Protein AF-0000000084920836 (afdb_homodimer)

Secondary structure (DSSP, 8-state):
---SEEEEEEESS-HHHHHHHHHHHHHHHTT-SS-EEEEEEE---SSTHHHHHHHHHHH-TTEEEEEESS---HHHHHHHHHHH--SSEEEEE-TT-SS-GGGHHHHHTTTTT-SEEEEEESS----HHHHHHHHHHHHHHHHHH----S-TT-SEEEEEHHHHTTS---TTGGGGHHHHHHHTT--EEEEEE------SS---S-SGGGSHHHHHHHHHHHHHHHH-----EEEEE-----/---SEEEEEEESS-HHHHHHHHHHHHHHHTT-SS-EEEEEEE---SSTHHHHHHHHHHH-TTEEEEEESS---HHHHHHHHHHH--SSEEEEE-TT-SS-GGGHHHHHTTTTT-SEEEEEESS----HHHHHHHHHHHHHHHHHH----S-TT-SEEEEEHHHHTTS---TTGGGGHHHHHHHTT--EEEEEE------SS---S-SGGGSHHHHHHHHHHHHHHHH-----EEEEE-----

Foldseek 3Di:
DDWAEEEEEEDAQCVVQVVVLLVQVVVQCVVPPTRYAYEYEYQAHPDCVVVSLVVSVVVDVSYYYDYDNHHPDDLVSLLVVLVPDDHQKYKFAYSQPQFGSNCVNVQVVCCVPFQKEAEDEDPDPDDPVVVVVVQVLQVVLCVLLVLPDRCLPGGTMMGGSVQVNPQPTDPPCSSVSSSSCVLVVTGYYYDHGYGHDGDDDDDPDDDPVPDVVSVVVSVVVNVCSVVPDDDDDDDDDDPPDD/DDWAEEEEEEDAQPVVQVVVLLVQVVVQCVVPPTRYAYEYEYQQYPDCVVVSLVVSVVVDVSYYYDYDNHHPDDLVSLLVVLVPDDHQKYKFAYSQPLFGSNCVNVQVVCCVPFQKEAEDEDPDPDDPVVVVVVQVLQVVLCVLLVLPDRCLPGGTMMGGSVQVNPQPTDPPCSSVSSSSCVLVVTGYYYYHGYGHDGDDDDDPDDDPVPDVVSVVVSVVVNVCSVVPDDDDDDDDDDPPDD

Structure (mmCIF, N/CA/C/O backbone):
data_AF-0000000084920836-model_v1
#
loop_
_entity.id
_entity.type
_entity.pdbx_description
1 polymer 'Glycosyl transferase family 2'
#
loop_
_atom_site.group_PDB
_atom_site.id
_atom_site.type_symbol
_atom_site.label_atom_id
_atom_site.label_alt_id
_atom_site.label_comp_id
_atom_site.label_asym_id
_atom_site.label_entity_id
_atom_site.label_seq_id
_atom_site.pdbx_PDB_ins_code
_atom_site.Cartn_x
_atom_site.Cartn_y
_atom_site.Cartn_z
_atom_site.occupancy
_atom_site.B_iso_or_equiv
_atom_site.auth_seq_id
_atom_site.auth_comp_id
_atom_site.auth_asym_id
_atom_site.auth_atom_id
_atom_site.pdbx_PDB_model_num
ATOM 1 N N . MET A 1 1 ? -20 -23.828 4.504 1 52.62 1 MET A N 1
ATOM 2 C CA . MET A 1 1 ? -18.844 -23.969 5.402 1 52.62 1 MET A CA 1
ATOM 3 C C . MET A 1 1 ? -17.75 -22.969 5.047 1 52.62 1 MET A C 1
ATOM 5 O O . MET A 1 1 ? -17.484 -22.719 3.869 1 52.62 1 MET A O 1
ATOM 9 N N . THR A 1 2 ? -17.25 -22.062 5.992 1 80.25 2 THR A N 1
ATOM 10 C CA . THR A 1 2 ? -16.359 -20.922 5.758 1 80.25 2 THR A CA 1
ATOM 11 C C . THR A 1 2 ? -14.93 -21.391 5.523 1 80.25 2 THR A C 1
ATOM 13 O O . THR A 1 2 ? -14.383 -22.156 6.32 1 80.25 2 THR A O 1
ATOM 16 N N . HIS A 1 3 ? -14.375 -21.375 4.316 1 92.62 3 HIS A N 1
ATOM 17 C CA . HIS A 1 3 ? -13.008 -21.75 3.977 1 92.62 3 HIS A CA 1
ATOM 18 C C . HIS A 1 3 ? -11.992 -20.984 4.816 1 92.62 3 HIS A C 1
ATOM 20 O O . HIS A 1 3 ? -12.266 -19.859 5.238 1 92.62 3 HIS A O 1
ATOM 26 N N . GLU A 1 4 ? -10.906 -21.703 5.082 1 97.5 4 GLU A N 1
ATOM 27 C CA . GLU A 1 4 ? -9.844 -21.125 5.898 1 97.5 4 GLU A CA 1
ATOM 28 C C . GLU A 1 4 ? -8.648 -20.734 5.047 1 97.5 4 GLU A C 1
ATOM 30 O O . GLU A 1 4 ? -7.805 -19.938 5.477 1 97.5 4 GLU A O 1
ATOM 35 N N . PHE A 1 5 ? -8.539 -21.359 3.977 1 98.56 5 PHE A N 1
ATOM 36 C CA . PHE A 1 5 ? -7.34 -21.25 3.15 1 98.56 5 PHE A CA 1
ATOM 37 C C . PHE A 1 5 ? -7.707 -21.125 1.678 1 98.56 5 PHE A C 1
ATOM 39 O O . PHE A 1 5 ? -8.492 -21.922 1.153 1 98.56 5 PHE A O 1
ATOM 46 N N . THR A 1 6 ? -7.195 -20.062 0.985 1 98.62 6 THR A N 1
ATOM 47 C CA . THR A 1 6 ? -7.379 -19.859 -0.448 1 98.62 6 THR A CA 1
ATOM 48 C C . THR A 1 6 ? -6.059 -20.031 -1.193 1 98.62 6 THR A C 1
ATOM 50 O O . THR A 1 6 ? -5.098 -19.297 -0.938 1 98.62 6 THR A O 1
ATOM 53 N N . ILE A 1 7 ? -6.031 -20.953 -2.082 1 98.88 7 ILE A N 1
ATOM 54 C CA . ILE A 1 7 ? -4.863 -21.125 -2.939 1 98.88 7 ILE A CA 1
ATOM 55 C C . ILE A 1 7 ? -5.027 -20.281 -4.203 1 98.88 7 ILE A C 1
ATOM 57 O O . ILE A 1 7 ? -5.953 -20.5 -4.988 1 98.88 7 ILE A O 1
ATOM 61 N N . ILE A 1 8 ? -4.109 -19.344 -4.375 1 98.81 8 ILE A N 1
ATOM 62 C CA . ILE A 1 8 ? -4.09 -18.484 -5.551 1 98.81 8 ILE A CA 1
ATOM 63 C C . ILE A 1 8 ? -3.227 -19.109 -6.641 1 98.81 8 ILE A C 1
ATOM 65 O O . ILE A 1 8 ? -2.07 -19.469 -6.398 1 98.81 8 ILE A O 1
ATOM 69 N N . VAL A 1 9 ? -3.781 -19.219 -7.82 1 98.88 9 VAL A N 1
ATOM 70 C CA . VAL A 1 9 ? -3.062 -19.781 -8.961 1 98.88 9 VAL A CA 1
ATOM 71 C C . VAL A 1 9 ? -3.154 -18.812 -10.148 1 98.88 9 VAL A C 1
ATOM 73 O O . VAL A 1 9 ? -4.168 -18.781 -10.852 1 98.88 9 VAL A O 1
ATOM 76 N N . PRO A 1 10 ? -2.115 -18.109 -10.391 1 98.62 10 PRO A N 1
ATOM 77 C CA . PRO A 1 10 ? -2.096 -17.281 -11.594 1 98.62 10 PRO A CA 1
ATOM 78 C C . PRO A 1 10 ? -2.035 -18.109 -12.875 1 98.62 10 PRO A C 1
ATOM 80 O O . PRO A 1 10 ? -1.297 -19.094 -12.945 1 98.62 10 PRO A O 1
ATOM 83 N N . ILE A 1 11 ? -2.811 -17.688 -13.828 1 98.5 11 ILE A N 1
ATOM 84 C CA . ILE A 1 11 ? -2.914 -18.406 -15.094 1 98.5 11 ILE A CA 1
ATOM 85 C C . ILE A 1 11 ? -2.65 -17.438 -16.25 1 98.5 11 ILE A C 1
ATOM 87 O O . ILE A 1 11 ? -3.242 -16.359 -16.312 1 98.5 11 ILE A O 1
ATOM 91 N N . TYR A 1 12 ? -1.736 -17.781 -17.125 1 98.12 12 TYR A N 1
ATOM 92 C CA . TYR A 1 12 ? -1.546 -17.062 -18.375 1 98.12 12 TYR A CA 1
ATOM 93 C C . TYR A 1 12 ? -1.128 -18.016 -19.484 1 98.12 12 TYR A C 1
ATOM 95 O O . TYR A 1 12 ? 0.02 -18.469 -19.531 1 98.12 12 TYR A O 1
ATOM 103 N N . ASN A 1 13 ? -2.035 -18.328 -20.391 1 97.5 13 ASN A N 1
ATOM 104 C CA . ASN A 1 13 ? -1.819 -19.234 -21.516 1 97.5 13 ASN A CA 1
ATOM 105 C C . ASN A 1 13 ? -1.268 -20.578 -21.047 1 97.5 13 ASN A C 1
ATOM 107 O O . ASN A 1 13 ? -0.193 -21 -21.484 1 97.5 13 ASN A O 1
ATOM 111 N N . GLU A 1 14 ? -2.1 -21.266 -20.203 1 96.88 14 GLU A N 1
ATOM 112 C CA . GLU A 1 14 ? -1.701 -22.516 -19.578 1 96.88 14 GLU A CA 1
ATOM 113 C C . GLU A 1 14 ? -2.631 -23.656 -19.984 1 96.88 14 GLU A C 1
ATOM 115 O O . GLU A 1 14 ? -2.912 -24.562 -19.188 1 96.88 14 GLU A O 1
ATOM 120 N N . GLU A 1 15 ? -3.182 -23.609 -21.188 1 97 15 GLU A N 1
ATOM 121 C CA . GLU A 1 15 ? -4.188 -24.578 -21.594 1 97 15 GLU A CA 1
ATOM 122 C C . GLU A 1 15 ? -3.652 -26.016 -21.5 1 97 15 GLU A C 1
ATOM 124 O O . GLU A 1 15 ? -4.398 -26.938 -21.172 1 97 15 GLU A O 1
ATOM 129 N N . ASP A 1 16 ? -2.361 -26.172 -21.641 1 96.06 16 ASP A N 1
ATOM 130 C CA . ASP A 1 16 ? -1.772 -27.5 -21.641 1 96.06 16 ASP A CA 1
ATOM 131 C C . ASP A 1 16 ? -1.563 -28.016 -20.219 1 96.06 16 ASP A C 1
ATOM 133 O O . ASP A 1 16 ? -1.327 -29.203 -20.016 1 96.06 16 ASP A O 1
ATOM 137 N N . ASN A 1 17 ? -1.688 -27.156 -19.219 1 96 17 ASN A N 1
ATOM 138 C CA . ASN A 1 17 ? -1.396 -27.516 -17.844 1 96 17 ASN A CA 1
ATOM 139 C C . ASN A 1 17 ? -2.67 -27.641 -17 1 96 17 ASN A C 1
ATOM 141 O O . ASN A 1 17 ? -2.658 -28.219 -15.922 1 96 17 ASN A O 1
ATOM 145 N N . ILE A 1 18 ? -3.748 -27.125 -17.453 1 97.44 18 ILE A N 1
ATOM 146 C CA . ILE A 1 18 ? -4.922 -26.875 -16.625 1 97.44 18 ILE A CA 1
ATOM 147 C C . ILE A 1 18 ? -5.543 -28.203 -16.203 1 97.44 18 ILE A C 1
ATOM 149 O O . ILE A 1 18 ? -5.98 -28.344 -15.055 1 97.44 18 ILE A O 1
ATOM 153 N N . ALA A 1 19 ? -5.633 -29.172 -17.125 1 96.62 19 ALA A N 1
ATOM 154 C CA . ALA A 1 19 ? -6.203 -30.469 -16.75 1 96.62 19 ALA A CA 1
ATOM 155 C C . ALA A 1 19 ? -5.418 -31.109 -15.617 1 96.62 19 ALA A C 1
ATOM 157 O O . ALA A 1 19 ? -6.004 -31.609 -14.656 1 96.62 19 ALA A O 1
ATOM 158 N N . ARG A 1 20 ? -4.145 -31.156 -15.773 1 96.75 20 ARG A N 1
ATOM 159 C CA . ARG A 1 20 ? -3.279 -31.703 -14.727 1 96.75 20 ARG A CA 1
ATOM 160 C C . ARG A 1 20 ? -3.398 -30.891 -13.445 1 96.75 20 ARG A C 1
ATOM 162 O O . ARG A 1 20 ? -3.398 -31.438 -12.344 1 96.75 20 ARG A O 1
ATOM 169 N N . LEU A 1 21 ? -3.4 -29.609 -13.594 1 97.38 21 LEU A N 1
ATOM 170 C CA . LEU A 1 21 ? -3.578 -28.703 -12.453 1 97.38 21 LEU A CA 1
ATOM 171 C C . LEU A 1 21 ? -4.852 -29.047 -11.688 1 97.38 21 LEU A C 1
ATOM 173 O O . LEU A 1 21 ? -4.828 -29.156 -10.461 1 97.38 21 LEU A O 1
ATOM 177 N N . ASP A 1 22 ? -5.953 -29.188 -12.391 1 98 22 ASP A N 1
ATOM 178 C CA . ASP A 1 22 ? -7.23 -29.562 -11.797 1 98 22 ASP A CA 1
ATOM 179 C C . ASP A 1 22 ? -7.102 -30.859 -11 1 98 22 ASP A C 1
ATOM 181 O O . ASP A 1 22 ? -7.5 -30.922 -9.828 1 98 22 ASP A O 1
ATOM 185 N N . LYS A 1 23 ? -6.539 -31.812 -11.586 1 98 23 LYS A N 1
ATOM 186 C CA . LYS A 1 23 ? -6.375 -33.125 -10.953 1 98 23 LYS A CA 1
ATOM 187 C C . LYS A 1 23 ? -5.535 -33 -9.68 1 98 23 LYS A C 1
ATOM 189 O O . LYS A 1 23 ? -5.941 -33.5 -8.625 1 98 23 LYS A O 1
ATOM 194 N N . GLU A 1 24 ? -4.371 -32.375 -9.789 1 98 24 GLU A N 1
ATOM 195 C CA . GLU A 1 24 ? -3.439 -32.281 -8.672 1 98 24 GLU A CA 1
ATOM 196 C C . GLU A 1 24 ? -4.023 -31.453 -7.527 1 98 24 GLU A C 1
ATOM 198 O O . GLU A 1 24 ? -3.818 -31.766 -6.355 1 98 24 GLU A O 1
ATOM 203 N N . LEU A 1 25 ? -4.695 -30.391 -7.832 1 98.56 25 LEU A N 1
ATOM 204 C CA . LEU A 1 25 ? -5.316 -29.562 -6.801 1 98.56 25 LEU A CA 1
ATOM 205 C C . LEU A 1 25 ? -6.461 -30.312 -6.125 1 98.56 25 LEU A C 1
ATOM 207 O O . LEU A 1 25 ? -6.641 -30.203 -4.91 1 98.56 25 LEU A O 1
ATOM 211 N N . ASN A 1 26 ? -7.234 -31.047 -6.879 1 98.19 26 ASN A N 1
ATOM 212 C CA . ASN A 1 26 ? -8.273 -31.875 -6.27 1 98.19 26 ASN A CA 1
ATOM 213 C C . ASN A 1 26 ? -7.684 -32.938 -5.348 1 98.19 26 ASN A C 1
ATOM 215 O O . ASN A 1 26 ? -8.219 -33.188 -4.273 1 98.19 26 ASN A O 1
ATOM 219 N N . ASN A 1 27 ? -6.656 -33.562 -5.84 1 98.31 27 ASN A N 1
ATOM 220 C CA . ASN A 1 27 ? -5.961 -34.5 -4.973 1 98.31 27 ASN A CA 1
ATOM 221 C C . ASN A 1 27 ? -5.555 -33.875 -3.65 1 98.31 27 ASN A C 1
ATOM 223 O O . ASN A 1 27 ? -5.715 -34.469 -2.588 1 98.31 27 ASN A O 1
ATOM 227 N N . TYR A 1 28 ? -5.035 -32.688 -3.734 1 98.56 28 TYR A N 1
ATOM 228 C CA . TYR A 1 28 ? -4.641 -32 -2.52 1 98.56 28 TYR A CA 1
ATOM 229 C C . TYR A 1 28 ? -5.852 -31.703 -1.641 1 98.56 28 TYR A C 1
ATOM 231 O O . TYR A 1 28 ? -5.801 -31.891 -0.422 1 98.56 28 TYR A O 1
ATOM 239 N N . LEU A 1 29 ? -6.949 -31.188 -2.254 1 98 29 LEU A N 1
ATOM 240 C CA . LEU A 1 29 ? -8.141 -30.844 -1.49 1 98 29 LEU A CA 1
ATOM 241 C C . LEU A 1 29 ? -8.617 -32.031 -0.649 1 98 29 LEU A C 1
ATOM 243 O O . LEU A 1 29 ? -9.133 -31.828 0.456 1 98 29 LEU A O 1
ATOM 247 N N . ASN A 1 30 ? -8.406 -33.156 -1.078 1 97.25 30 ASN A N 1
ATOM 248 C CA . ASN A 1 30 ? -8.844 -34.375 -0.395 1 97.25 30 ASN A CA 1
ATOM 249 C C . ASN A 1 30 ? -8.023 -34.625 0.864 1 97.25 30 ASN A C 1
ATOM 251 O O . ASN A 1 30 ? -8.469 -35.344 1.768 1 97.25 30 ASN A O 1
ATOM 255 N N . VAL A 1 31 ? -6.883 -34.094 0.936 1 98.06 31 VAL A N 1
ATOM 256 C CA . VAL A 1 31 ? -6 -34.406 2.059 1 98.06 31 VAL A CA 1
ATOM 257 C C . VAL A 1 31 ? -5.609 -33.125 2.773 1 98.06 31 VAL A C 1
ATOM 259 O O . VAL A 1 31 ? -4.723 -33.125 3.633 1 98.06 31 VAL A O 1
ATOM 262 N N . ALA A 1 32 ? -6.168 -32.031 2.434 1 97.81 32 ALA A N 1
ATOM 263 C CA . ALA A 1 32 ? -5.797 -30.719 2.949 1 97.81 32 ALA A CA 1
ATOM 264 C C . ALA A 1 32 ? -6.016 -30.625 4.457 1 97.81 32 ALA A C 1
ATOM 266 O O . ALA A 1 32 ? -7.047 -31.078 4.965 1 97.81 32 ALA A O 1
ATOM 267 N N . LEU A 1 33 ? -5.098 -30.047 5.156 1 97.31 33 LEU A N 1
ATOM 268 C CA . LEU A 1 33 ? -5.184 -29.859 6.602 1 97.31 33 LEU A CA 1
ATOM 269 C C . LEU A 1 33 ? -6.234 -28.812 6.953 1 97.31 33 LEU A C 1
ATOM 271 O O . LEU A 1 33 ? -6.789 -28.828 8.055 1 97.31 33 LEU A O 1
ATOM 275 N N . LYS A 1 34 ? -6.508 -27.906 5.996 1 97.44 34 LYS A N 1
ATOM 276 C CA . LYS A 1 34 ? -7.48 -26.828 6.172 1 97.44 34 LYS A CA 1
ATOM 277 C C . LYS A 1 34 ? -8.555 -26.875 5.086 1 97.44 34 LYS A C 1
ATOM 279 O O . LYS A 1 34 ? -8.297 -27.344 3.971 1 97.44 34 LYS A O 1
ATOM 284 N N . LYS A 1 35 ? -9.727 -26.422 5.508 1 97.5 35 LYS A N 1
ATOM 285 C CA . LYS A 1 35 ? -10.75 -26.25 4.477 1 97.5 35 LYS A CA 1
ATOM 286 C C . LYS A 1 35 ? -10.297 -25.25 3.42 1 97.5 35 LYS A C 1
ATOM 288 O O . LYS A 1 35 ? -10.195 -24.047 3.699 1 97.5 35 LYS A O 1
ATOM 293 N N . THR A 1 36 ? -10.109 -25.781 2.219 1 98 36 THR A N 1
ATOM 294 C CA . THR A 1 36 ? -9.367 -25.031 1.221 1 98 36 THR A CA 1
ATOM 295 C C . THR A 1 36 ? -10.227 -24.75 -0.009 1 98 36 THR A C 1
ATOM 297 O O . THR A 1 36 ? -11.039 -25.594 -0.404 1 98 36 THR A O 1
ATOM 300 N N . THR A 1 37 ? -10.062 -23.578 -0.517 1 97.94 37 THR A N 1
ATOM 301 C CA . THR A 1 37 ? -10.594 -23.234 -1.826 1 97.94 37 THR A CA 1
ATOM 302 C C . THR A 1 37 ? -9.484 -22.766 -2.762 1 97.94 37 THR A C 1
ATOM 304 O O . THR A 1 37 ? -8.414 -22.359 -2.307 1 97.94 37 THR A O 1
ATOM 307 N N . VAL A 1 38 ? -9.742 -22.906 -4.066 1 98.56 38 VAL A N 1
ATOM 308 C CA . VAL A 1 38 ? -8.773 -22.516 -5.074 1 98.56 38 VAL A CA 1
ATOM 309 C C . VAL A 1 38 ? -9.32 -21.328 -5.875 1 98.56 38 VAL A C 1
ATOM 311 O O . VAL A 1 38 ? -10.477 -21.344 -6.297 1 98.56 38 VAL A O 1
ATOM 314 N N . LEU A 1 39 ? -8.5 -20.328 -6 1 98.62 39 LEU A N 1
ATOM 315 C CA . LEU A 1 39 ? -8.82 -19.141 -6.789 1 98.62 39 LEU A CA 1
ATOM 316 C C . LEU A 1 39 ? -7.859 -18.984 -7.961 1 98.62 39 LEU A C 1
ATOM 318 O O . LEU A 1 39 ? -6.691 -18.641 -7.773 1 98.62 39 LEU A O 1
ATOM 322 N N . PHE A 1 40 ? -8.367 -19.234 -9.148 1 98.81 40 PHE A N 1
ATOM 323 C CA . PHE A 1 40 ? -7.598 -18.984 -10.367 1 98.81 40 PHE A CA 1
ATOM 324 C C . PHE A 1 40 ? -7.66 -17.516 -10.75 1 98.81 40 PHE A C 1
ATOM 326 O O . PHE A 1 40 ? -8.734 -16.906 -10.742 1 98.81 40 PHE A O 1
ATOM 333 N N . ILE A 1 41 ? -6.52 -16.953 -11.016 1 98.81 41 ILE A N 1
ATOM 334 C CA . ILE A 1 41 ? -6.461 -15.602 -11.586 1 98.81 41 ILE A CA 1
ATOM 335 C C . ILE A 1 41 ? -5.996 -15.672 -13.031 1 98.81 41 ILE A C 1
ATOM 337 O O . ILE A 1 41 ? -4.797 -15.812 -13.305 1 98.81 41 ILE A O 1
ATOM 341 N N . ASN A 1 42 ? -6.93 -15.578 -13.922 1 98.81 42 ASN A N 1
ATOM 342 C CA . ASN A 1 42 ? -6.559 -15.555 -15.336 1 98.81 42 ASN A CA 1
ATOM 343 C C . ASN A 1 42 ? -6.055 -14.18 -15.758 1 98.81 42 ASN A C 1
ATOM 345 O O . ASN A 1 42 ? -6.844 -13.25 -15.93 1 98.81 42 ASN A O 1
ATOM 349 N N . ASP A 1 43 ? -4.816 -14.141 -16 1 98.44 43 ASP A N 1
ATOM 350 C CA . ASP A 1 43 ? -4.121 -12.898 -16.344 1 98.44 43 ASP A CA 1
ATOM 351 C C . ASP A 1 43 ? -4.262 -12.594 -17.844 1 98.44 43 ASP A C 1
ATOM 353 O O . ASP A 1 43 ? -3.262 -12.391 -18.531 1 98.44 43 ASP A O 1
ATOM 357 N N . GLY A 1 44 ? -5.43 -12.672 -18.312 1 98.44 44 GLY A N 1
ATOM 358 C CA . GLY A 1 44 ? -5.73 -12.273 -19.688 1 98.44 44 GLY A CA 1
ATOM 359 C C . GLY A 1 44 ? -5.211 -13.258 -20.719 1 98.44 44 GLY A C 1
ATOM 360 O O . GLY A 1 44 ? -4.57 -12.859 -21.688 1 98.44 44 GLY A O 1
ATOM 361 N N . SER A 1 45 ? -5.422 -14.5 -20.516 1 98.19 45 SER A N 1
ATOM 362 C CA . SER A 1 45 ? -5 -15.516 -21.469 1 98.19 45 SER A CA 1
ATOM 363 C C . SER A 1 45 ? -5.684 -15.328 -22.812 1 98.19 45 SER A C 1
ATOM 365 O O . SER A 1 45 ? -6.828 -14.875 -22.875 1 98.19 45 SER A O 1
ATOM 367 N N . THR A 1 46 ? -4.961 -15.719 -23.891 1 97.81 46 THR A N 1
ATOM 368 C CA . THR A 1 46 ? -5.5 -15.633 -25.25 1 97.81 46 THR A CA 1
ATOM 369 C C . THR A 1 46 ? -5.758 -17.016 -25.812 1 97.81 46 THR A C 1
ATOM 371 O O . THR A 1 46 ? -6.297 -17.156 -26.922 1 97.81 46 THR A O 1
ATOM 374 N N . ASP A 1 47 ? -5.414 -18.078 -25.141 1 97.44 47 ASP A N 1
ATOM 375 C CA . ASP A 1 47 ? -5.664 -19.469 -25.547 1 97.44 47 ASP A CA 1
ATOM 376 C C . ASP A 1 47 ? -6.922 -20.016 -24.875 1 97.44 47 ASP A C 1
ATOM 378 O O . ASP A 1 47 ? -7.816 -19.25 -24.5 1 97.44 47 ASP A O 1
ATOM 382 N N . ASN A 1 48 ? -7.039 -21.344 -24.766 1 97.94 48 ASN A N 1
ATOM 383 C CA . ASN A 1 48 ? -8.266 -21.953 -24.266 1 97.94 48 ASN A CA 1
ATOM 384 C C . ASN A 1 48 ? -8.266 -22.016 -22.734 1 97.94 48 ASN A C 1
ATOM 386 O O . ASN A 1 48 ? -9.109 -22.688 -22.141 1 97.94 48 ASN A O 1
ATOM 390 N N . SER A 1 49 ? -7.367 -21.344 -22.109 1 98.25 49 SER A N 1
ATOM 391 C CA . SER A 1 49 ? -7.23 -21.422 -20.656 1 98.25 49 SER A CA 1
ATOM 392 C C . SER A 1 49 ? -8.523 -21.016 -19.953 1 98.25 49 SER A C 1
ATOM 394 O O . SER A 1 49 ? -9 -21.719 -19.078 1 98.25 49 SER A O 1
ATOM 396 N N . GLN A 1 50 ? -9.102 -19.938 -20.375 1 98.38 50 GLN A N 1
ATOM 397 C CA . GLN A 1 50 ? -10.273 -19.422 -19.672 1 98.38 50 GLN A CA 1
ATOM 398 C C . GLN A 1 50 ? -11.438 -20.406 -19.75 1 98.38 50 GLN A C 1
ATOM 400 O O . GLN A 1 50 ? -12.117 -20.656 -18.766 1 98.38 50 GLN A O 1
ATOM 405 N N . ALA A 1 51 ? -11.688 -20.922 -20.922 1 98.38 51 ALA A N 1
ATOM 406 C CA . ALA A 1 51 ? -12.766 -21.891 -21.094 1 98.38 51 ALA A CA 1
ATOM 407 C C . ALA A 1 51 ? -12.586 -23.094 -20.172 1 98.38 51 ALA A C 1
ATOM 409 O O . ALA A 1 51 ? -13.555 -23.578 -19.578 1 98.38 51 ALA A O 1
ATOM 410 N N . LEU A 1 52 ? -11.406 -23.578 -20.094 1 98.31 52 LEU A N 1
ATOM 411 C CA . LEU A 1 52 ? -11.109 -24.719 -19.25 1 98.31 52 LEU A CA 1
ATOM 412 C C . LEU A 1 52 ? -11.336 -24.391 -17.781 1 98.31 52 LEU A C 1
ATOM 414 O O . LEU A 1 52 ? -11.859 -25.219 -17.031 1 98.31 52 LEU A O 1
ATOM 418 N N . LEU A 1 53 ? -10.938 -23.219 -17.344 1 98.38 53 LEU A N 1
ATOM 419 C CA . LEU A 1 53 ? -11.164 -22.797 -15.961 1 98.38 53 LEU A CA 1
ATOM 420 C C . LEU A 1 53 ? -12.648 -22.734 -15.648 1 98.38 53 LEU A C 1
ATOM 422 O O . LEU A 1 53 ? -13.078 -23.141 -14.57 1 98.38 53 LEU A O 1
ATOM 426 N N . GLU A 1 54 ? -13.406 -22.203 -16.547 1 98 54 GLU A N 1
ATOM 427 C CA . GLU A 1 54 ? -14.852 -22.109 -16.344 1 98 54 GLU A CA 1
ATOM 428 C C . GLU A 1 54 ? -15.469 -23.5 -16.188 1 98 54 GLU A C 1
ATOM 430 O O . GLU A 1 54 ? -16.375 -23.688 -15.359 1 98 54 GLU A O 1
ATOM 435 N N . GLN A 1 55 ? -15.023 -24.375 -16.953 1 97.69 55 GLN A N 1
ATOM 436 C CA . GLN A 1 55 ? -15.508 -25.75 -16.828 1 97.69 55 GLN A CA 1
ATOM 437 C C . GLN A 1 55 ? -15.195 -26.328 -15.461 1 97.69 55 GLN A C 1
ATOM 439 O O . GLN A 1 55 ? -16.062 -26.938 -14.828 1 97.69 55 GLN A O 1
ATOM 444 N N . ILE A 1 56 ? -13.977 -26.141 -15.047 1 97.56 56 ILE A N 1
ATOM 445 C CA . ILE A 1 56 ? -13.562 -26.641 -13.742 1 97.56 56 ILE A CA 1
ATOM 446 C C . ILE A 1 56 ? -14.461 -26.047 -12.656 1 97.56 56 ILE A C 1
ATOM 448 O O . ILE A 1 56 ? -14.977 -26.781 -11.805 1 97.56 56 ILE A O 1
ATOM 452 N N . CYS A 1 57 ? -14.656 -24.766 -12.688 1 96.75 57 CYS A N 1
ATOM 453 C CA . CYS A 1 57 ? -15.391 -24.047 -11.641 1 96.75 57 CYS A CA 1
ATOM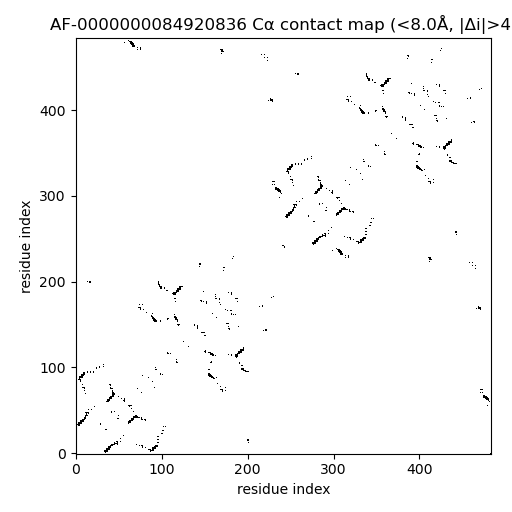 454 C C . CYS A 1 57 ? -16.875 -24.406 -11.68 1 96.75 57 CYS A C 1
ATOM 456 O O . CYS A 1 57 ? -17.547 -24.375 -10.648 1 96.75 57 CYS A O 1
ATOM 458 N N . ALA A 1 58 ? -17.375 -24.719 -12.867 1 95.5 58 ALA A N 1
ATOM 459 C CA . ALA A 1 58 ? -18.766 -25.141 -13 1 95.5 58 ALA A CA 1
ATOM 460 C C . ALA A 1 58 ? -19 -26.5 -12.352 1 95.5 58 ALA A C 1
ATOM 462 O O . ALA A 1 58 ? -20.094 -26.781 -11.859 1 95.5 58 ALA A O 1
ATOM 463 N N . ASN A 1 59 ? -18.016 -27.266 -12.242 1 94.88 59 ASN A N 1
ATOM 464 C CA . ASN A 1 59 ? -18.156 -28.656 -11.805 1 94.88 59 ASN A CA 1
ATOM 465 C C . ASN A 1 59 ? -17.672 -28.844 -10.367 1 94.88 59 ASN A C 1
ATOM 467 O O . ASN A 1 59 ? -17.797 -29.938 -9.805 1 94.88 59 ASN A O 1
ATOM 471 N N . ASN A 1 60 ? -17.125 -27.938 -9.805 1 94.69 60 ASN A N 1
ATOM 472 C CA . ASN A 1 60 ? -16.531 -28.062 -8.477 1 94.69 60 ASN A CA 1
ATOM 473 C C . ASN A 1 60 ? -16.641 -26.766 -7.688 1 94.69 60 ASN A C 1
ATOM 475 O O . ASN A 1 60 ? -15.984 -25.766 -8.016 1 94.69 60 ASN A O 1
ATOM 479 N N . THR A 1 61 ? -17.281 -26.766 -6.621 1 92.94 61 THR A N 1
ATOM 480 C CA . THR A 1 61 ? -17.625 -25.562 -5.867 1 92.94 61 THR A CA 1
ATOM 481 C C . THR A 1 61 ? -16.422 -25.078 -5.059 1 92.94 61 THR A C 1
ATOM 483 O O . THR A 1 61 ? -16.453 -23.984 -4.496 1 92.94 61 THR A O 1
ATOM 486 N N . HIS A 1 62 ? -15.352 -25.828 -5.027 1 95.69 62 HIS A N 1
ATOM 487 C CA . HIS A 1 62 ? -14.156 -25.422 -4.301 1 95.69 62 HIS A CA 1
ATOM 488 C C . HIS A 1 62 ? -13.258 -24.547 -5.172 1 95.69 62 HIS A C 1
ATOM 490 O O . HIS A 1 62 ? -12.234 -24.047 -4.699 1 95.69 62 HIS A O 1
ATOM 496 N N . PHE A 1 63 ? -13.656 -24.391 -6.41 1 97.5 63 PHE A N 1
ATOM 497 C CA . PHE A 1 63 ? -12.844 -23.625 -7.348 1 97.5 63 PHE A CA 1
ATOM 498 C C . PHE A 1 63 ? -13.578 -22.359 -7.793 1 97.5 63 PHE A C 1
ATOM 500 O O . PHE A 1 63 ? -14.797 -22.391 -8.008 1 97.5 63 PHE A O 1
ATOM 507 N N . SER A 1 64 ? -12.867 -21.312 -7.891 1 98.06 64 SER A N 1
ATOM 508 C CA . SER A 1 64 ? -13.344 -20.031 -8.43 1 98.06 64 SER A CA 1
ATOM 509 C C . SER A 1 64 ? -12.297 -19.391 -9.328 1 98.06 64 SER A C 1
ATOM 511 O O . SER A 1 64 ? -11.156 -19.859 -9.406 1 98.06 64 SER A O 1
ATOM 513 N N . PHE A 1 65 ? -12.773 -18.344 -10.109 1 98.38 65 PHE A N 1
ATOM 514 C CA . PHE A 1 65 ? -11.797 -17.672 -10.953 1 98.38 65 PHE A CA 1
ATOM 515 C C . PHE A 1 65 ? -12.117 -16.188 -11.07 1 98.38 65 PHE A C 1
ATOM 517 O O . PHE A 1 65 ? -13.242 -15.766 -10.797 1 98.38 65 PHE A O 1
ATOM 524 N N . VAL A 1 66 ? -11.078 -15.414 -11.266 1 98.44 66 VAL A N 1
ATOM 525 C CA . VAL A 1 66 ? -11.109 -14.023 -11.711 1 98.44 66 VAL A CA 1
ATOM 526 C C . VAL A 1 66 ? -10.406 -13.906 -13.062 1 98.44 66 VAL A C 1
ATOM 528 O O . VAL A 1 66 ? -9.352 -14.5 -13.281 1 98.44 66 VAL A O 1
ATOM 531 N N . GLN A 1 67 ? -11.016 -13.195 -13.961 1 98.62 67 GLN A N 1
ATOM 532 C CA . GLN A 1 67 ? -10.438 -13.008 -15.289 1 98.62 67 GLN A CA 1
ATOM 533 C C . GLN A 1 67 ? -10.141 -11.539 -15.562 1 98.62 67 GLN A C 1
ATOM 535 O O . GLN A 1 67 ? -11.016 -10.688 -15.383 1 98.62 67 GLN A O 1
ATOM 540 N N . PHE A 1 68 ? -8.883 -11.289 -15.992 1 98.5 68 PHE A N 1
ATOM 541 C CA . PHE A 1 68 ? -8.508 -9.961 -16.453 1 98.5 68 PHE A CA 1
ATOM 542 C C . PHE A 1 68 ? -8.859 -9.773 -17.922 1 98.5 68 PHE A C 1
ATOM 544 O O . PHE A 1 68 ? -9.047 -10.75 -18.641 1 98.5 68 PHE A O 1
ATOM 551 N N . ASP A 1 69 ? -8.93 -8.508 -18.375 1 98 69 ASP A N 1
ATOM 552 C CA . ASP A 1 69 ? -9.227 -8.18 -19.766 1 98 69 ASP A CA 1
ATOM 553 C C . ASP A 1 69 ? -7.98 -8.328 -20.641 1 98 69 ASP A C 1
ATOM 555 O O . ASP A 1 69 ? -8.086 -8.508 -21.844 1 98 69 ASP A O 1
ATOM 559 N N . LYS A 1 70 ? -6.828 -8.211 -20.094 1 98.06 70 LYS A N 1
ATOM 560 C CA . LYS A 1 70 ? -5.551 -8.375 -20.766 1 98.06 70 LYS A CA 1
ATOM 561 C C . LYS A 1 70 ? -4.461 -8.82 -19.797 1 98.06 70 LYS A C 1
ATOM 563 O O . LYS A 1 70 ? -4.727 -9.031 -18.609 1 98.06 70 LYS A O 1
ATOM 568 N N . ASN A 1 71 ? -3.312 -9.086 -20.312 1 97.81 71 ASN A N 1
ATOM 569 C CA . ASN A 1 71 ? -2.182 -9.492 -19.484 1 97.81 71 ASN A CA 1
ATOM 570 C C . ASN A 1 71 ? -1.583 -8.312 -18.734 1 97.81 71 ASN A C 1
ATOM 572 O O . ASN A 1 71 ? -1.184 -7.316 -19.344 1 97.81 71 ASN A O 1
ATOM 576 N N . TYR A 1 72 ? -1.596 -8.391 -17.375 1 97.38 72 TYR A N 1
ATOM 577 C CA . TYR A 1 72 ? -1.016 -7.344 -16.531 1 97.38 72 TYR A CA 1
ATOM 578 C C . TYR A 1 72 ? 0.261 -7.828 -15.859 1 97.38 72 TYR A C 1
ATOM 580 O O . TYR A 1 72 ? 0.997 -7.035 -15.266 1 97.38 72 TYR A O 1
ATOM 588 N N . GLY A 1 73 ? 0.472 -9.141 -15.867 1 96.88 73 GLY A N 1
ATOM 589 C CA . GLY A 1 73 ? 1.685 -9.695 -15.281 1 96.88 73 GLY A CA 1
ATOM 590 C C . GLY A 1 73 ? 1.432 -10.477 -14.008 1 96.88 73 GLY A C 1
ATOM 591 O O . GLY A 1 73 ? 0.37 -10.344 -13.391 1 96.88 73 GLY A O 1
ATOM 592 N N . LEU A 1 74 ? 2.48 -11.203 -13.625 1 97 74 LEU A N 1
ATOM 593 C CA . LEU A 1 74 ? 2.387 -12.133 -12.5 1 97 74 LEU A CA 1
ATOM 594 C C . LEU A 1 74 ? 2.086 -11.383 -11.203 1 97 74 LEU A C 1
ATOM 596 O O . LEU A 1 74 ? 1.222 -11.797 -10.43 1 97 74 LEU A O 1
ATOM 600 N N . THR A 1 75 ? 2.768 -10.281 -10.992 1 97.75 75 THR A N 1
ATOM 601 C CA . THR A 1 75 ? 2.549 -9.531 -9.758 1 97.75 75 THR A CA 1
ATOM 602 C C . THR A 1 75 ? 1.104 -9.055 -9.656 1 97.75 75 THR A C 1
ATOM 604 O O . THR A 1 75 ? 0.486 -9.141 -8.594 1 97.75 75 THR A O 1
ATOM 607 N N . ALA A 1 76 ? 0.58 -8.594 -10.75 1 98.12 76 ALA A N 1
ATOM 608 C CA . ALA A 1 76 ? -0.808 -8.141 -10.773 1 98.12 76 ALA A CA 1
ATOM 609 C C . ALA A 1 76 ? -1.767 -9.281 -10.453 1 98.12 76 ALA A C 1
ATOM 611 O O . ALA A 1 76 ? -2.742 -9.094 -9.727 1 98.12 76 ALA A O 1
ATOM 612 N N . ALA A 1 77 ? -1.477 -10.398 -10.984 1 98.44 77 ALA A N 1
ATOM 613 C CA . ALA A 1 77 ? -2.318 -11.562 -10.719 1 98.44 77 ALA A CA 1
ATOM 614 C C . ALA A 1 77 ? -2.293 -11.93 -9.242 1 98.44 77 ALA A C 1
ATOM 616 O O . ALA A 1 77 ? -3.338 -12.195 -8.641 1 98.44 77 ALA A O 1
ATOM 617 N N . ILE A 1 78 ? -1.139 -11.961 -8.68 1 98.56 78 ILE A N 1
ATOM 618 C CA . ILE A 1 78 ? -0.983 -12.273 -7.266 1 98.56 78 ILE A CA 1
ATOM 619 C C . ILE A 1 78 ? -1.716 -11.234 -6.422 1 98.56 78 ILE A C 1
ATOM 621 O O . ILE A 1 78 ? -2.441 -11.578 -5.488 1 98.56 78 ILE A O 1
ATOM 625 N N . LYS A 1 79 ? -1.542 -9.977 -6.789 1 98.31 79 LYS A N 1
ATOM 626 C CA . LYS A 1 79 ? -2.23 -8.898 -6.078 1 98.31 79 LYS A CA 1
ATOM 627 C C . LYS A 1 79 ? -3.744 -9.102 -6.117 1 98.31 79 LYS A C 1
ATOM 629 O O . LYS A 1 79 ? -4.422 -8.938 -5.098 1 98.31 79 LYS A O 1
ATOM 634 N N . ALA A 1 80 ? -4.258 -9.375 -7.27 1 98.25 80 ALA A N 1
ATOM 635 C CA . ALA A 1 80 ? -5.691 -9.609 -7.402 1 98.25 80 ALA A CA 1
ATOM 636 C C . ALA A 1 80 ? -6.145 -10.758 -6.508 1 98.25 80 ALA A C 1
ATOM 638 O O . ALA A 1 80 ? -7.234 -10.711 -5.934 1 98.25 80 ALA A O 1
ATOM 639 N N . GLY A 1 81 ? -5.305 -11.742 -6.422 1 98.5 81 GLY A N 1
ATOM 640 C CA . GLY A 1 81 ? -5.59 -12.844 -5.508 1 98.5 81 GLY A CA 1
ATOM 641 C C . GLY A 1 81 ? -5.676 -12.398 -4.059 1 98.5 81 GLY A C 1
ATOM 642 O O . GLY A 1 81 ? -6.629 -12.742 -3.357 1 98.5 81 GLY A O 1
ATOM 643 N N . PHE A 1 82 ? -4.691 -11.672 -3.639 1 98.25 82 PHE A N 1
ATOM 644 C CA . PHE A 1 82 ? -4.691 -11.141 -2.283 1 98.25 82 PHE A CA 1
ATOM 645 C C . PHE A 1 82 ? -5.938 -10.289 -2.039 1 98.25 82 PHE A C 1
ATOM 647 O O . PHE A 1 82 ? -6.598 -10.43 -1.007 1 98.25 82 PHE A O 1
ATOM 654 N N . ASP A 1 83 ? -6.234 -9.461 -3.01 1 96.19 83 ASP A N 1
ATOM 655 C CA . ASP A 1 83 ? -7.359 -8.539 -2.883 1 96.19 83 ASP A CA 1
ATOM 656 C C . ASP A 1 83 ? -8.68 -9.297 -2.779 1 96.19 83 ASP A C 1
ATOM 658 O O . ASP A 1 83 ? -9.594 -8.867 -2.07 1 96.19 83 ASP A O 1
ATOM 662 N N . THR A 1 84 ? -8.812 -10.367 -3.396 1 97.06 84 THR A N 1
ATOM 663 C CA . THR A 1 84 ? -10.07 -11.094 -3.545 1 97.06 84 THR A CA 1
ATOM 664 C C . THR A 1 84 ? -10.273 -12.062 -2.383 1 97.06 84 THR A C 1
ATOM 666 O O . THR A 1 84 ? -11.406 -12.297 -1.954 1 97.06 84 THR A O 1
ATOM 669 N N . ALA A 1 85 ? -9.219 -12.633 -1.862 1 97.06 85 ALA A N 1
ATOM 670 C CA . ALA A 1 85 ? -9.305 -13.672 -0.836 1 97.06 85 ALA A CA 1
ATOM 671 C C . ALA A 1 85 ? -9.969 -13.141 0.427 1 97.06 85 ALA A C 1
ATOM 673 O O . ALA A 1 85 ? -9.734 -12 0.83 1 97.06 85 ALA A O 1
ATOM 674 N N . THR A 1 86 ? -10.766 -13.961 1.023 1 96.06 86 THR A N 1
ATOM 675 C CA . THR A 1 86 ? -11.453 -13.578 2.254 1 96.06 86 THR A CA 1
ATOM 676 C C . THR A 1 86 ? -11.07 -14.516 3.396 1 96.06 86 THR A C 1
ATOM 678 O O . THR A 1 86 ? -11.461 -14.289 4.547 1 96.06 86 THR A O 1
ATOM 681 N N . THR A 1 87 ? -10.328 -15.531 3.049 1 98 87 THR A N 1
ATOM 682 C CA . THR A 1 87 ? -9.906 -16.5 4.051 1 98 87 THR A CA 1
ATOM 683 C C . THR A 1 87 ? -8.758 -15.945 4.895 1 98 87 THR A C 1
ATOM 685 O O . THR A 1 87 ? -8.109 -14.977 4.504 1 98 87 THR A O 1
ATOM 688 N N . GLU A 1 88 ? -8.492 -16.562 5.996 1 98.06 88 GLU A N 1
ATOM 689 C CA . GLU A 1 88 ? -7.445 -16.109 6.914 1 98.06 88 GLU A CA 1
ATOM 690 C C . GLU A 1 88 ? -6.059 -16.344 6.32 1 98.06 88 GLU A C 1
ATOM 692 O O . GLU A 1 88 ? -5.117 -15.602 6.629 1 98.06 88 GLU A O 1
ATOM 697 N N . LEU A 1 89 ? -5.98 -17.375 5.496 1 98.81 89 LEU A N 1
ATOM 698 C CA . LEU A 1 89 ? -4.711 -17.719 4.871 1 98.81 89 LEU A CA 1
ATOM 699 C C . LEU A 1 89 ? -4.832 -17.719 3.352 1 98.81 89 LEU A C 1
ATOM 701 O O . LEU A 1 89 ? -5.875 -18.078 2.805 1 98.81 89 LEU A O 1
ATOM 705 N N . VAL A 1 90 ? -3.709 -17.297 2.781 1 98.81 90 VAL A N 1
ATOM 706 C CA . VAL A 1 90 ? -3.609 -17.438 1.331 1 98.81 90 VAL A CA 1
ATOM 707 C C . VAL A 1 90 ? -2.355 -18.219 0.969 1 98.81 90 VAL A C 1
ATOM 709 O O . VAL A 1 90 ? -1.339 -18.141 1.661 1 98.81 90 VAL A O 1
ATOM 712 N N . GLY A 1 91 ? -2.494 -19.031 -0.043 1 98.75 91 GLY A N 1
ATOM 713 C CA . GLY A 1 91 ? -1.391 -19.734 -0.677 1 98.75 91 GLY A CA 1
ATOM 714 C C . GLY A 1 91 ? -1.159 -19.297 -2.115 1 98.75 91 GLY A C 1
ATOM 715 O O . GLY A 1 91 ? -2.061 -18.766 -2.76 1 98.75 91 GLY A O 1
ATOM 716 N N . TYR A 1 92 ? 0.029 -19.484 -2.531 1 98.62 92 TYR A N 1
ATOM 717 C CA . TYR A 1 92 ? 0.432 -19.188 -3.9 1 98.62 92 TYR A CA 1
ATOM 718 C C . TYR A 1 92 ? 1.184 -20.359 -4.52 1 98.62 92 TYR A C 1
ATOM 720 O O . TYR A 1 92 ? 2.076 -20.922 -3.891 1 98.62 92 TYR A O 1
ATOM 728 N N . ILE A 1 93 ? 0.779 -20.719 -5.742 1 98.5 93 ILE A N 1
ATOM 729 C CA . ILE A 1 93 ? 1.494 -21.734 -6.504 1 98.5 93 ILE A CA 1
ATOM 730 C C . ILE A 1 93 ? 1.384 -21.438 -8 1 98.5 93 ILE A C 1
ATOM 732 O O . ILE A 1 93 ? 0.355 -20.953 -8.461 1 98.5 93 ILE A O 1
ATOM 736 N N . ASP A 1 94 ? 2.428 -21.75 -8.711 1 96.56 94 ASP A N 1
ATOM 737 C CA . ASP A 1 94 ? 2.406 -21.562 -10.164 1 96.56 94 ASP A CA 1
ATOM 738 C C . ASP A 1 94 ? 1.582 -22.641 -10.844 1 96.56 94 ASP A C 1
ATOM 740 O O . ASP A 1 94 ? 1.478 -23.766 -10.344 1 96.56 94 ASP A O 1
ATOM 744 N N . ALA A 1 95 ? 1.171 -22.328 -12.016 1 96.69 95 ALA A N 1
ATOM 745 C CA . ALA A 1 95 ? 0.275 -23.203 -12.758 1 96.69 95 ALA A CA 1
ATOM 746 C C . ALA A 1 95 ? 1.048 -24.344 -13.422 1 96.69 95 ALA A C 1
ATOM 748 O O . ALA A 1 95 ? 0.455 -25.328 -13.859 1 96.69 95 ALA A O 1
ATOM 749 N N . ASP A 1 96 ? 2.332 -24.25 -13.516 1 91.75 96 ASP A N 1
ATOM 750 C CA . ASP A 1 96 ? 3.105 -25.234 -14.25 1 91.75 96 ASP A CA 1
ATOM 751 C C . ASP A 1 96 ? 3.434 -26.438 -13.375 1 91.75 96 ASP A C 1
ATOM 753 O O . ASP A 1 96 ? 4.016 -27.422 -13.852 1 91.75 96 ASP A O 1
ATOM 757 N N . LEU A 1 97 ? 3.146 -26.438 -12.141 1 92.69 97 LEU A N 1
ATOM 758 C CA . LEU A 1 97 ? 3.234 -27.531 -11.188 1 92.69 97 LEU A CA 1
ATOM 759 C C . LEU A 1 97 ? 4.664 -28.047 -11.07 1 92.69 97 LEU A C 1
ATOM 761 O O . LEU A 1 97 ? 4.887 -29.234 -10.898 1 92.69 97 LEU A O 1
ATOM 765 N N . GLN A 1 98 ? 5.602 -27.109 -11.242 1 92.75 98 GLN A N 1
ATOM 766 C CA . GLN A 1 98 ? 6.977 -27.469 -10.906 1 92.75 98 GLN A CA 1
ATOM 767 C C . GLN A 1 98 ? 7.148 -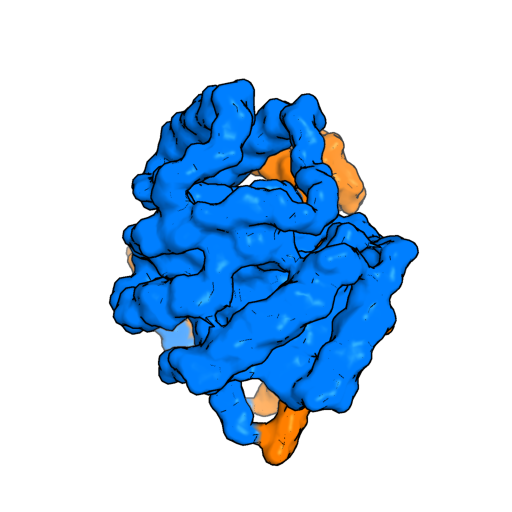27.641 -9.398 1 92.75 98 GLN A C 1
ATOM 769 O O . GLN A 1 98 ? 8.164 -28.188 -8.945 1 92.75 98 GLN A O 1
ATOM 774 N N . THR A 1 99 ? 6.18 -27.203 -8.641 1 94.94 99 THR A N 1
ATOM 775 C CA . THR A 1 99 ? 5.984 -27.5 -7.227 1 94.94 99 THR A CA 1
ATOM 776 C C . THR A 1 99 ? 4.684 -28.281 -7.016 1 94.94 99 THR A C 1
ATOM 778 O O . THR A 1 99 ? 3.842 -28.344 -7.91 1 94.94 99 THR A O 1
ATOM 781 N N . SER A 1 100 ? 4.59 -28.938 -5.805 1 96.56 100 SER A N 1
ATOM 782 C CA . SER A 1 100 ? 3.43 -29.781 -5.555 1 96.56 100 SER A CA 1
ATOM 783 C C . SER A 1 100 ? 2.459 -29.125 -4.582 1 96.56 100 SER A C 1
ATOM 785 O O . SER A 1 100 ? 2.857 -28.688 -3.502 1 96.56 100 SER A O 1
ATOM 787 N N . PRO A 1 101 ? 1.149 -29.125 -4.918 1 98.31 101 PRO A N 1
ATOM 788 C CA . PRO A 1 101 ? 0.161 -28.656 -3.949 1 98.31 101 PRO A CA 1
ATOM 789 C C . PRO A 1 101 ? 0.205 -29.422 -2.629 1 98.31 101 PRO A C 1
ATOM 791 O O . PRO A 1 101 ? -0.152 -28.875 -1.582 1 98.31 101 PRO A O 1
ATOM 794 N N . LEU A 1 102 ? 0.65 -30.656 -2.66 1 97.94 102 LEU A N 1
ATOM 795 C CA . LEU A 1 102 ? 0.694 -31.469 -1.452 1 97.94 102 LEU A CA 1
ATOM 796 C C . LEU A 1 102 ? 1.607 -30.844 -0.405 1 97.94 102 LEU A C 1
ATOM 798 O O . LEU A 1 102 ? 1.396 -31.031 0.797 1 97.94 102 LEU A O 1
ATOM 802 N N . ASP A 1 103 ? 2.543 -30.109 -0.888 1 97.88 103 ASP A N 1
ATOM 803 C CA . ASP A 1 103 ? 3.516 -29.516 0.023 1 97.88 103 ASP A CA 1
ATOM 804 C C . ASP A 1 103 ? 2.908 -28.328 0.781 1 97.88 103 ASP A C 1
ATOM 806 O O . ASP A 1 103 ? 3.506 -27.828 1.732 1 97.88 103 ASP A O 1
ATOM 810 N N . PHE A 1 104 ? 1.72 -27.859 0.438 1 98.62 104 PHE A N 1
ATOM 811 C CA . PHE A 1 104 ? 1.04 -26.844 1.238 1 98.62 104 PHE A CA 1
ATOM 812 C C . PHE A 1 104 ? 0.849 -27.328 2.672 1 98.62 104 PHE A C 1
ATOM 814 O O . PHE A 1 104 ? 0.94 -26.547 3.615 1 98.62 104 PHE A O 1
ATOM 821 N N . ASN A 1 105 ? 0.544 -28.625 2.83 1 98.69 105 ASN A N 1
ATOM 822 C CA . ASN A 1 105 ? 0.363 -29.156 4.176 1 98.69 105 ASN A CA 1
ATOM 823 C C . ASN A 1 105 ? 1.628 -29 5.016 1 98.69 105 ASN A C 1
ATOM 825 O O . ASN A 1 105 ? 1.552 -28.734 6.219 1 98.69 105 ASN A O 1
ATOM 829 N N . LEU A 1 106 ? 2.795 -29.156 4.395 1 97.94 106 LEU A N 1
ATOM 830 C CA . LEU A 1 106 ? 4.055 -28.922 5.094 1 97.94 106 LEU A CA 1
ATOM 831 C C . LEU A 1 106 ? 4.164 -27.469 5.547 1 97.94 106 LEU A C 1
ATOM 833 O O . LEU A 1 106 ? 4.551 -27.203 6.684 1 97.94 106 LEU A O 1
ATOM 837 N N . LEU A 1 107 ? 3.834 -26.562 4.68 1 98.5 107 LEU A N 1
ATOM 838 C CA . LEU A 1 107 ? 3.924 -25.156 4.996 1 98.5 107 LEU A CA 1
ATOM 839 C C . LEU A 1 107 ? 2.914 -24.766 6.07 1 98.5 107 LEU A C 1
ATOM 841 O O . LEU A 1 107 ? 3.236 -24 6.988 1 98.5 107 LEU A O 1
ATOM 845 N N . LEU A 1 108 ? 1.72 -25.297 5.941 1 98.56 108 LEU A N 1
ATOM 846 C CA . LEU A 1 108 ? 0.627 -24.953 6.844 1 98.56 108 LEU A CA 1
ATOM 847 C C . LEU A 1 108 ? 0.956 -25.359 8.273 1 98.56 108 LEU A C 1
ATOM 849 O O . LEU A 1 108 ? 0.477 -24.734 9.227 1 98.56 108 LEU A O 1
ATOM 853 N N . ASP A 1 109 ? 1.769 -26.312 8.453 1 97.94 109 ASP A N 1
ATOM 854 C CA . ASP A 1 109 ? 2.16 -26.766 9.781 1 97.94 109 ASP A CA 1
ATOM 855 C C . ASP A 1 109 ? 2.904 -25.672 10.547 1 97.94 109 ASP A C 1
ATOM 857 O O . ASP A 1 109 ? 2.885 -25.641 11.781 1 97.94 109 ASP A O 1
ATOM 861 N N . TYR A 1 110 ? 3.451 -24.734 9.898 1 98.19 110 TYR A N 1
ATOM 862 C CA . TYR A 1 110 ? 4.312 -23.75 10.539 1 98.19 110 TYR A CA 1
ATOM 863 C C . TYR A 1 110 ? 3.617 -22.391 10.625 1 98.19 110 TYR A C 1
ATOM 865 O O . TYR A 1 110 ? 4.062 -21.5 11.359 1 98.19 110 TYR A O 1
ATOM 873 N N . ILE A 1 111 ? 2.508 -22.203 9.992 1 98 111 ILE A N 1
ATOM 874 C CA . ILE A 1 111 ? 1.899 -20.891 9.789 1 98 111 ILE A CA 1
ATOM 875 C C . ILE A 1 111 ? 1.416 -20.344 11.125 1 98 111 ILE A C 1
ATOM 877 O O . ILE A 1 111 ? 1.315 -19.125 11.305 1 98 111 ILE A O 1
ATOM 881 N N . PRO A 1 112 ? 1.037 -21.203 12.125 1 97.75 112 PRO A N 1
ATOM 882 C CA . PRO A 1 112 ? 0.658 -20.641 13.422 1 97.75 112 PRO A CA 1
ATOM 883 C C . PRO A 1 112 ? 1.765 -19.781 14.039 1 97.75 112 PRO A C 1
ATOM 885 O O . PRO A 1 112 ? 1.48 -18.812 14.734 1 97.75 112 PRO A O 1
ATOM 888 N N . GLU A 1 113 ? 3.037 -20.031 13.727 1 98.25 113 GLU A N 1
ATOM 889 C CA . GLU A 1 113 ? 4.168 -19.359 14.352 1 98.25 113 GLU A CA 1
ATOM 890 C C . GLU A 1 113 ? 4.773 -18.312 13.406 1 98.25 113 GLU A C 1
ATOM 892 O O . GLU A 1 113 ? 5.59 -17.5 13.82 1 98.25 113 GLU A O 1
ATOM 897 N N . TYR A 1 114 ? 4.422 -18.359 12.195 1 98.62 114 TYR A N 1
ATOM 898 C CA . TYR A 1 114 ? 5.008 -17.484 11.188 1 98.62 114 TYR A CA 1
ATOM 899 C C . TYR A 1 114 ? 3.922 -16.781 10.383 1 98.62 114 TYR A C 1
ATOM 901 O O . TYR A 1 114 ? 2.76 -17.188 10.398 1 98.62 114 TYR A O 1
ATOM 909 N N . ASP A 1 115 ? 4.297 -15.695 9.695 1 98.69 115 ASP A N 1
ATOM 910 C CA . ASP A 1 115 ? 3.34 -14.898 8.938 1 98.69 115 ASP A CA 1
ATOM 911 C C . ASP A 1 115 ? 3.449 -15.18 7.441 1 98.69 115 ASP A C 1
ATOM 913 O O . ASP A 1 115 ? 2.523 -14.891 6.68 1 98.69 115 ASP A O 1
ATOM 917 N N . LEU A 1 116 ? 4.57 -15.711 7.062 1 98.75 116 LEU A N 1
ATOM 918 C CA . LEU A 1 116 ? 4.801 -16.25 5.73 1 98.75 116 LEU A CA 1
ATOM 919 C C . LEU A 1 116 ? 5.719 -17.469 5.785 1 98.75 116 LEU A C 1
ATOM 921 O O . LEU A 1 116 ? 6.77 -17.422 6.426 1 98.75 116 LEU A O 1
ATOM 925 N N . VAL A 1 117 ? 5.258 -18.547 5.184 1 98.69 117 VAL A N 1
ATOM 926 C CA . VAL A 1 117 ? 6.066 -19.75 5.004 1 98.69 117 VAL A CA 1
ATOM 927 C C . VAL A 1 117 ? 6.238 -20.047 3.516 1 98.69 117 VAL A C 1
ATOM 929 O O . VAL A 1 117 ? 5.258 -20.094 2.77 1 98.69 117 VAL A O 1
ATOM 932 N N . THR A 1 118 ? 7.488 -20.172 3.117 1 98.12 118 THR A N 1
ATOM 933 C CA . THR A 1 118 ? 7.773 -20.406 1.705 1 98.12 118 THR A CA 1
ATOM 934 C C . THR A 1 118 ? 8.648 -21.641 1.524 1 98.12 118 THR A C 1
ATOM 936 O O . THR A 1 118 ? 9.367 -22.047 2.445 1 98.12 118 THR A O 1
ATOM 939 N N . GLY A 1 119 ? 8.516 -22.203 0.336 1 96.31 119 GLY A N 1
ATOM 940 C CA . GLY A 1 119 ? 9.352 -23.344 0.015 1 96.31 119 GLY A CA 1
ATOM 941 C C . GLY A 1 119 ? 10.758 -22.969 -0.404 1 96.31 119 GLY A C 1
ATOM 942 O O . GLY A 1 119 ? 11 -21.828 -0.821 1 96.31 119 GLY A O 1
ATOM 943 N N . ILE A 1 120 ? 11.633 -23.844 -0.211 1 94.31 120 ILE A N 1
ATOM 944 C CA . ILE A 1 120 ? 12.938 -23.859 -0.859 1 94.31 120 ILE A CA 1
ATOM 945 C C . ILE A 1 120 ? 13.062 -25.109 -1.738 1 94.31 120 ILE A C 1
ATOM 947 O O . ILE A 1 120 ? 12.914 -26.234 -1.255 1 94.31 120 ILE A O 1
ATOM 951 N N . ARG A 1 121 ? 13.273 -24.812 -3.064 1 89.81 121 ARG A N 1
ATOM 952 C CA . ARG A 1 121 ? 13.398 -25.922 -3.992 1 89.81 121 ARG A CA 1
ATOM 953 C C . ARG A 1 121 ? 14.734 -26.641 -3.82 1 89.81 121 ARG A C 1
ATOM 955 O O . ARG A 1 121 ? 15.797 -26.016 -3.914 1 89.81 121 ARG A O 1
ATOM 962 N N . THR A 1 122 ? 14.5 -27.906 -3.418 1 78.81 122 THR A N 1
ATOM 963 C CA . THR A 1 122 ? 15.688 -28.75 -3.248 1 78.81 122 THR A CA 1
ATOM 964 C C . THR A 1 122 ? 16.016 -29.484 -4.543 1 78.81 122 THR A C 1
ATOM 966 O O . THR A 1 122 ? 15.125 -29.859 -5.297 1 78.81 122 THR A O 1
ATOM 969 N N . ASN A 1 123 ? 17.328 -29.594 -4.984 1 72.75 123 ASN A N 1
ATOM 970 C CA . ASN A 1 123 ? 17.797 -30.328 -6.16 1 72.75 123 ASN A CA 1
ATOM 971 C C . ASN A 1 123 ? 17.266 -29.703 -7.453 1 72.75 123 ASN A C 1
ATOM 973 O O . ASN A 1 123 ? 16.812 -30.422 -8.344 1 72.75 123 ASN A O 1
ATOM 977 N N . ARG A 1 124 ? 17.266 -28.422 -7.594 1 66.81 124 ARG A N 1
ATOM 978 C CA . ARG A 1 124 ? 16.766 -27.688 -8.758 1 66.81 124 ARG A CA 1
ATOM 979 C C . ARG A 1 124 ? 17.438 -28.172 -10.039 1 66.81 124 ARG A C 1
ATOM 981 O O . ARG A 1 124 ? 18.656 -28.359 -10.062 1 66.81 124 ARG A O 1
ATOM 988 N N . LYS A 1 125 ? 16.609 -28.609 -10.953 1 66.75 125 LYS A N 1
ATOM 989 C CA . LYS A 1 125 ? 17.062 -29.141 -12.234 1 66.75 125 LYS A CA 1
ATOM 990 C C . LYS A 1 125 ? 17.109 -28.047 -13.297 1 66.75 125 LYS A C 1
ATOM 992 O O . LYS A 1 125 ? 16.547 -28.203 -14.383 1 66.75 125 LYS A O 1
ATOM 997 N N . ASP A 1 126 ? 17.766 -26.844 -12.945 1 66.44 126 ASP A N 1
ATOM 998 C CA . ASP A 1 126 ? 17.906 -25.766 -13.922 1 66.44 126 ASP A CA 1
ATOM 999 C C . ASP A 1 126 ? 19.188 -25.938 -14.742 1 66.44 126 ASP A C 1
ATOM 1001 O O . ASP A 1 126 ? 20.125 -26.609 -14.312 1 66.44 126 ASP A O 1
ATOM 1005 N N . SER A 1 127 ? 19.031 -25.484 -16.016 1 68.62 127 SER A N 1
ATOM 1006 C CA . SER A 1 127 ? 20.266 -25.484 -16.781 1 68.62 127 SER A CA 1
ATOM 1007 C C . SER A 1 127 ? 21.359 -24.672 -16.078 1 68.62 127 SER A C 1
ATOM 1009 O O . SER A 1 127 ? 21.047 -23.844 -15.219 1 68.62 127 SER A O 1
ATOM 1011 N N . GLY A 1 128 ? 22.547 -25.062 -16.328 1 63.97 128 GLY A N 1
ATOM 1012 C CA . GLY A 1 128 ? 23.672 -24.422 -15.68 1 63.97 128 GLY A CA 1
ATOM 1013 C C . GLY A 1 128 ? 23.656 -22.906 -15.789 1 63.97 128 GLY A C 1
ATOM 1014 O O . GLY A 1 128 ? 23.891 -22.203 -14.812 1 63.97 128 GLY A O 1
ATOM 1015 N N . PHE A 1 129 ? 23.328 -22.438 -16.953 1 64.38 129 PHE A N 1
ATOM 1016 C CA . PHE A 1 129 ? 23.312 -20.984 -17.172 1 64.38 129 PHE A CA 1
ATOM 1017 C C . PHE A 1 129 ? 22.234 -20.328 -16.312 1 64.38 129 PHE A C 1
ATOM 1019 O O . PHE A 1 129 ? 22.469 -19.266 -15.727 1 64.38 129 PHE A O 1
ATOM 1026 N N . LYS A 1 130 ? 21.109 -21.016 -16.188 1 71.75 130 LYS A N 1
ATOM 1027 C CA . LYS A 1 130 ? 20.016 -20.469 -15.398 1 71.75 130 LYS A CA 1
ATOM 1028 C C . LYS A 1 130 ? 20.328 -20.516 -13.906 1 71.75 130 LYS A C 1
ATOM 1030 O O . LYS A 1 130 ? 20 -19.594 -13.164 1 71.75 130 LYS A O 1
ATOM 1035 N N . LYS A 1 131 ? 21.141 -21.469 -13.656 1 73.06 131 LYS A N 1
ATOM 1036 C CA . LYS A 1 131 ? 21.547 -21.625 -12.258 1 73.06 131 LYS A CA 1
ATOM 1037 C C . LYS A 1 131 ? 22.5 -20.516 -11.836 1 73.06 131 LYS A C 1
ATOM 1039 O O . LYS A 1 131 ? 22.375 -19.953 -10.742 1 73.06 131 LYS A O 1
ATOM 1044 N N . LEU A 1 132 ? 23.359 -20.125 -12.773 1 69.44 132 LEU A N 1
ATOM 1045 C CA . LEU A 1 132 ? 24.328 -19.078 -12.461 1 69.44 132 LEU A CA 1
ATOM 1046 C C . LEU A 1 132 ? 23.656 -17.719 -12.336 1 69.44 132 LEU A C 1
ATOM 1048 O O . LEU A 1 132 ? 23.938 -16.969 -11.406 1 69.44 132 LEU A O 1
ATOM 1052 N N . SER A 1 133 ? 22.797 -17.484 -13.242 1 75.44 133 SER A N 1
ATOM 1053 C CA . SER A 1 133 ? 22.094 -16.188 -13.234 1 75.44 133 SER A CA 1
ATOM 1054 C C . SER A 1 133 ? 21.219 -16.047 -12 1 75.44 133 SER A C 1
ATOM 1056 O O . SER A 1 133 ? 21.203 -15 -11.359 1 75.44 133 SER A O 1
ATOM 1058 N N . SER A 1 134 ? 20.641 -17.141 -11.664 1 76.75 134 SER A N 1
ATOM 1059 C CA . SER A 1 134 ? 19.766 -17.125 -10.5 1 76.75 134 SER A CA 1
ATOM 1060 C C . SER A 1 134 ? 20.562 -16.953 -9.211 1 76.75 134 SER A C 1
ATOM 1062 O O . SER A 1 134 ? 20.156 -16.203 -8.32 1 76.75 134 SER A O 1
ATOM 1064 N N . SER A 1 135 ? 21.75 -17.562 -9.242 1 79.25 135 SER A N 1
ATOM 1065 C CA . SER A 1 135 ? 22.578 -17.469 -8.047 1 79.25 135 SER A CA 1
ATOM 1066 C C . SER A 1 135 ? 23.078 -16.031 -7.836 1 79.25 135 SER A C 1
ATOM 1068 O O . SER A 1 135 ? 23.047 -15.523 -6.715 1 79.25 135 SER A O 1
ATOM 1070 N N . LEU A 1 136 ? 23.453 -15.453 -8.945 1 79.5 136 LEU A N 1
ATOM 1071 C CA . LEU A 1 136 ? 23.922 -14.078 -8.859 1 79.5 136 LEU A CA 1
ATOM 1072 C C . LEU A 1 136 ? 22.781 -13.133 -8.492 1 79.5 136 LEU A C 1
ATOM 1074 O O . LEU A 1 136 ? 22.938 -12.266 -7.625 1 79.5 136 LEU A O 1
ATOM 1078 N N . ALA A 1 137 ? 21.734 -13.367 -9.156 1 78.69 137 ALA A N 1
ATOM 1079 C CA . ALA A 1 137 ? 20.562 -12.539 -8.883 1 78.69 137 ALA A CA 1
ATOM 1080 C C . ALA A 1 137 ? 20.125 -12.672 -7.426 1 78.69 137 ALA A C 1
ATOM 1082 O O . ALA A 1 137 ? 19.781 -11.672 -6.781 1 78.69 137 ALA A O 1
ATOM 1083 N N . ASN A 1 138 ? 20.266 -13.828 -7 1 81.19 138 ASN A N 1
ATOM 1084 C CA . ASN A 1 138 ? 19.891 -14.086 -5.617 1 81.19 138 ASN A CA 1
ATOM 1085 C C . ASN A 1 138 ? 20.875 -13.453 -4.637 1 81.19 138 ASN A C 1
ATOM 1087 O O . ASN A 1 138 ? 20.469 -12.914 -3.607 1 81.19 138 ASN A O 1
ATOM 1091 N N . LYS A 1 139 ? 22.047 -13.539 -5.02 1 82 139 LYS A N 1
ATOM 1092 C CA . LYS A 1 139 ? 23.062 -12.922 -4.164 1 82 139 LYS A CA 1
ATOM 1093 C C . LYS A 1 139 ? 22.875 -11.414 -4.082 1 82 139 LYS A C 1
ATOM 1095 O O . LYS A 1 139 ? 22.922 -10.828 -2.998 1 82 139 LYS A O 1
ATOM 1100 N N . ILE A 1 140 ? 22.625 -10.906 -5.164 1 80.75 140 ILE A N 1
ATOM 1101 C CA . ILE A 1 140 ? 22.422 -9.469 -5.227 1 80.75 140 ILE A CA 1
ATOM 1102 C C . ILE A 1 140 ? 21.172 -9.086 -4.434 1 80.75 140 ILE A C 1
ATOM 1104 O O . ILE A 1 140 ? 21.219 -8.18 -3.596 1 80.75 140 ILE A O 1
ATOM 1108 N N . ARG A 1 141 ? 20.25 -9.805 -4.746 1 82.69 141 ARG A N 1
ATOM 1109 C CA . ARG A 1 141 ? 19 -9.523 -4.043 1 82.69 141 ARG A CA 1
ATOM 1110 C C . ARG A 1 141 ? 19.172 -9.68 -2.537 1 82.69 141 ARG A C 1
ATOM 1112 O O . ARG A 1 141 ? 18.719 -8.836 -1.765 1 82.69 141 ARG A O 1
ATOM 1119 N N . ARG A 1 142 ? 19.844 -10.734 -2.129 1 83.25 142 ARG A N 1
ATOM 1120 C CA . ARG A 1 142 ? 20.031 -11.008 -0.709 1 83.25 142 ARG A CA 1
ATOM 1121 C C . ARG A 1 142 ? 20.844 -9.891 -0.049 1 83.25 142 ARG A C 1
ATOM 1123 O O . ARG A 1 142 ? 20.594 -9.531 1.103 1 83.25 142 ARG A O 1
ATOM 1130 N N . PHE A 1 143 ? 21.703 -9.406 -0.789 1 81.38 143 PHE A N 1
ATOM 1131 C CA . PHE A 1 143 ? 22.5 -8.297 -0.278 1 81.38 143 PHE A CA 1
ATOM 1132 C C . PHE A 1 143 ? 21.609 -7.086 0.008 1 81.38 143 PHE A C 1
ATOM 1134 O O . PHE A 1 143 ? 21.781 -6.41 1.026 1 81.38 143 PHE A O 1
ATOM 1141 N N . PHE A 1 144 ? 20.641 -6.926 -0.771 1 82.31 144 PHE A N 1
ATOM 1142 C CA . PHE A 1 144 ? 19.797 -5.742 -0.664 1 82.31 144 PHE A CA 1
ATOM 1143 C C . PHE A 1 144 ? 18.688 -5.961 0.362 1 82.31 144 PHE A C 1
ATOM 1145 O O . PHE A 1 144 ? 18.359 -5.051 1.123 1 82.31 144 PHE A O 1
ATOM 1152 N N . THR A 1 145 ? 18.188 -7.098 0.416 1 84.06 145 THR A N 1
ATOM 1153 C CA . THR A 1 145 ? 17 -7.297 1.236 1 84.06 145 THR A CA 1
ATOM 1154 C C . THR A 1 145 ? 17.375 -7.77 2.637 1 84.06 145 THR A C 1
ATOM 1156 O O . THR A 1 145 ? 16.688 -7.461 3.611 1 84.06 145 THR A O 1
ATOM 1159 N N . ASN A 1 146 ? 18.5 -8.531 2.771 1 85.81 146 ASN A N 1
ATOM 1160 C CA . ASN A 1 146 ? 18.922 -9.125 4.031 1 85.81 146 ASN A CA 1
ATOM 1161 C C . ASN A 1 146 ? 17.781 -9.828 4.742 1 85.81 146 ASN A C 1
ATOM 1163 O O . ASN A 1 146 ? 17.562 -9.633 5.941 1 85.81 146 ASN A O 1
ATOM 1167 N N . ASP A 1 147 ? 17.062 -10.586 3.977 1 85.69 147 ASP A N 1
ATOM 1168 C CA . ASP A 1 147 ? 15.852 -11.18 4.52 1 85.69 147 ASP A CA 1
ATOM 1169 C C . ASP A 1 147 ? 16.078 -12.648 4.898 1 85.69 147 ASP A C 1
ATOM 1171 O O . ASP A 1 147 ? 15.188 -13.305 5.434 1 85.69 147 ASP A O 1
ATOM 1175 N N . GLY A 1 148 ? 17.266 -13.188 4.598 1 86.06 148 GLY A N 1
ATOM 1176 C CA . GLY A 1 148 ? 17.625 -14.547 4.953 1 86.06 148 GLY A CA 1
ATOM 1177 C C . GLY A 1 148 ? 16.938 -15.594 4.094 1 86.06 148 GLY A C 1
ATOM 1178 O O . GLY A 1 148 ? 16.984 -16.781 4.395 1 86.06 148 GLY A O 1
ATOM 1179 N N . VAL A 1 149 ? 16.297 -15.117 3.092 1 87.25 149 VAL A N 1
ATOM 1180 C CA . VAL A 1 149 ? 15.555 -16.047 2.252 1 87.25 149 VAL A CA 1
ATOM 1181 C C . VAL A 1 149 ? 16.406 -16.484 1.068 1 87.25 149 VAL A C 1
ATOM 1183 O O . VAL A 1 149 ? 16.953 -15.641 0.351 1 87.25 149 VAL A O 1
ATOM 1186 N N . GLU A 1 150 ? 16.516 -17.781 0.857 1 85.19 150 GLU A N 1
ATOM 1187 C CA . GLU A 1 150 ? 17.422 -18.359 -0.14 1 85.19 150 GLU A CA 1
ATOM 1188 C C . GLU A 1 150 ? 16.734 -18.453 -1.503 1 85.19 150 GLU A C 1
ATOM 1190 O O . GLU A 1 150 ? 17.375 -18.234 -2.537 1 85.19 150 GLU A O 1
ATOM 1195 N N . ASP A 1 151 ? 15.508 -18.844 -1.519 1 87.69 151 ASP A N 1
ATOM 1196 C CA . ASP A 1 151 ? 14.766 -19.062 -2.758 1 87.69 151 ASP A CA 1
ATOM 1197 C C . ASP A 1 151 ? 13.508 -18.203 -2.801 1 87.69 151 ASP A C 1
ATOM 1199 O O . ASP A 1 151 ? 12.391 -18.734 -2.756 1 87.69 151 ASP A O 1
ATOM 1203 N N . THR A 1 152 ? 13.688 -16.922 -3 1 84.69 152 THR A N 1
ATOM 1204 C CA . THR A 1 152 ? 12.57 -15.984 -2.961 1 84.69 152 THR A CA 1
ATOM 1205 C C . THR A 1 152 ? 11.625 -16.219 -4.133 1 84.69 152 THR A C 1
ATOM 1207 O O . THR A 1 152 ? 10.461 -15.812 -4.094 1 84.69 152 THR A O 1
ATOM 1210 N N . GLY A 1 153 ? 12.125 -16.859 -5.094 1 86.31 153 GLY A N 1
ATOM 1211 C CA . GLY A 1 153 ? 11.344 -17.078 -6.305 1 86.31 153 GLY A CA 1
ATOM 1212 C C . GLY A 1 153 ? 10.508 -18.344 -6.258 1 86.31 153 GLY A C 1
ATOM 1213 O O . GLY A 1 153 ? 9.758 -18.641 -7.195 1 86.31 153 GLY A O 1
ATOM 1214 N N . CYS A 1 154 ? 10.633 -19.109 -5.176 1 91.69 154 CYS A N 1
ATOM 1215 C CA . CYS A 1 154 ? 9.812 -20.312 -5.09 1 91.69 154 CYS A CA 1
ATOM 1216 C C . CYS A 1 154 ? 8.328 -19.953 -5.094 1 91.69 154 CYS A C 1
ATOM 1218 O O . CYS A 1 154 ? 7.863 -19.188 -4.242 1 91.69 154 CYS A O 1
ATOM 1220 N N . PRO A 1 155 ? 7.617 -20.5 -6.02 1 95.06 155 PRO A N 1
ATOM 1221 C CA . PRO A 1 155 ? 6.203 -20.141 -6.145 1 95.06 155 PRO A CA 1
ATOM 1222 C C . PRO A 1 155 ? 5.297 -21 -5.27 1 95.06 155 PRO A C 1
ATOM 1224 O O . PRO A 1 155 ? 4.23 -21.438 -5.715 1 95.06 155 PRO A O 1
ATOM 1227 N N . LEU A 1 156 ? 5.73 -21.453 -4.184 1 97.94 156 LEU A N 1
ATOM 1228 C CA . LEU A 1 156 ? 4.941 -22.172 -3.186 1 97.94 156 LEU A CA 1
ATOM 1229 C C . LEU A 1 156 ? 5.043 -21.484 -1.825 1 97.94 156 LEU A C 1
ATOM 1231 O O . LEU A 1 156 ? 6.066 -21.594 -1.146 1 97.94 156 LEU A O 1
ATOM 1235 N N . LYS A 1 157 ? 3.99 -20.781 -1.504 1 98.69 157 LYS A N 1
ATOM 1236 C CA . LYS A 1 157 ? 3.994 -19.969 -0.294 1 98.69 157 LYS A CA 1
ATOM 1237 C C . LYS A 1 157 ? 2.646 -20.031 0.418 1 98.69 157 LYS A C 1
ATOM 1239 O O . LYS A 1 157 ? 1.609 -20.219 -0.221 1 98.69 157 LYS A O 1
ATOM 1244 N N . VAL A 1 158 ? 2.676 -19.922 1.732 1 98.88 158 VAL A N 1
ATOM 1245 C CA . VAL A 1 158 ? 1.51 -19.656 2.568 1 98.88 158 VAL A CA 1
ATOM 1246 C C . VAL A 1 158 ? 1.722 -18.375 3.363 1 98.88 158 VAL A C 1
ATOM 1248 O O . VAL A 1 158 ? 2.775 -18.172 3.975 1 98.88 158 VAL A O 1
ATOM 1251 N N . ILE A 1 159 ? 0.762 -17.484 3.297 1 98.88 159 ILE A N 1
ATOM 1252 C CA . ILE A 1 159 ? 0.843 -16.188 3.945 1 98.88 159 ILE A CA 1
ATOM 1253 C C . ILE A 1 159 ? -0.44 -15.914 4.727 1 98.88 159 ILE A C 1
ATOM 1255 O O . ILE A 1 159 ? -1.537 -16.219 4.258 1 98.88 159 ILE A O 1
ATOM 1259 N N . LYS A 1 160 ? -0.307 -15.43 5.922 1 98.88 160 LYS A N 1
ATOM 1260 C CA . LYS A 1 160 ? -1.498 -14.883 6.562 1 98.88 160 LYS A CA 1
ATOM 1261 C C . LYS A 1 160 ? -2.078 -13.727 5.75 1 98.88 160 LYS A C 1
ATOM 1263 O O . LYS A 1 160 ? -1.365 -12.789 5.402 1 98.88 160 LYS A O 1
ATOM 1268 N N . THR A 1 161 ? -3.363 -13.789 5.504 1 98.69 161 THR A N 1
ATOM 1269 C CA . THR A 1 161 ? -4.02 -12.883 4.566 1 98.69 161 THR A CA 1
ATOM 1270 C C . T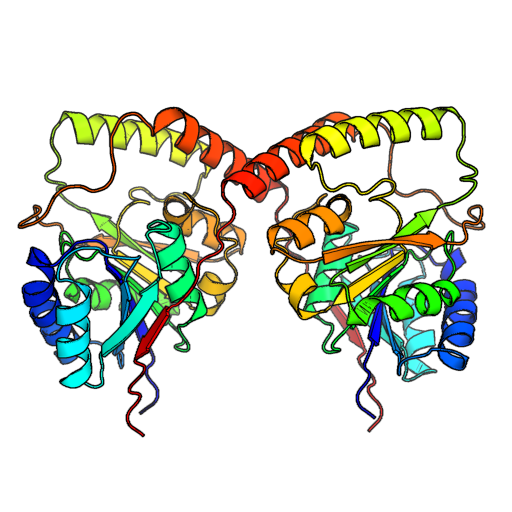HR A 1 161 ? -3.883 -11.438 5.023 1 98.69 161 THR A C 1
ATOM 1272 O O . THR A 1 161 ? -3.686 -10.539 4.203 1 98.69 161 THR A O 1
ATOM 1275 N N . ALA A 1 162 ? -3.939 -11.18 6.258 1 97.25 162 ALA A N 1
ATOM 1276 C CA . ALA A 1 162 ? -3.816 -9.828 6.797 1 97.25 162 ALA A CA 1
ATOM 1277 C C . ALA A 1 162 ? -2.473 -9.211 6.422 1 97.25 162 ALA A C 1
ATOM 1279 O O . ALA A 1 162 ? -2.393 -8.016 6.129 1 97.25 162 ALA A O 1
ATOM 1280 N N . TYR A 1 163 ? -1.406 -9.977 6.414 1 98 163 TYR A N 1
ATOM 1281 C CA . TYR A 1 163 ? -0.089 -9.5 6.008 1 98 163 TYR A CA 1
ATOM 1282 C C . TYR A 1 163 ? -0.018 -9.312 4.496 1 98 163 TYR A C 1
ATOM 1284 O O . TYR A 1 163 ? 0.546 -8.336 4.008 1 98 163 TYR A O 1
ATOM 1292 N N . ALA A 1 164 ? -0.609 -10.273 3.781 1 98.56 164 ALA A N 1
ATOM 1293 C CA . ALA A 1 164 ? -0.576 -10.227 2.322 1 98.56 164 ALA A CA 1
ATOM 1294 C C . ALA A 1 164 ? -1.241 -8.961 1.795 1 98.56 164 ALA A C 1
ATOM 1296 O O . ALA A 1 164 ? -0.701 -8.289 0.913 1 98.56 164 ALA A O 1
ATOM 1297 N N . LYS A 1 165 ? -2.309 -8.609 2.355 1 96.81 165 LYS A N 1
ATOM 1298 C CA . LYS A 1 165 ? -3.109 -7.492 1.864 1 96.81 165 LYS A CA 1
ATOM 1299 C C . LYS A 1 165 ? -2.445 -6.16 2.193 1 96.81 165 LYS A C 1
ATOM 1301 O O . LYS A 1 165 ? -2.777 -5.133 1.6 1 96.81 165 LYS A O 1
ATOM 1306 N N . LYS A 1 166 ? -1.507 -6.16 3.096 1 95 166 LYS A N 1
ATOM 1307 C CA . LYS A 1 166 ? -0.835 -4.93 3.496 1 95 166 LYS A CA 1
ATOM 1308 C C . LYS A 1 166 ? 0.411 -4.68 2.652 1 95 166 LYS A C 1
ATOM 1310 O O . LYS A 1 166 ? 1.025 -3.617 2.74 1 95 166 LYS A O 1
ATOM 1315 N N . ILE A 1 167 ? 0.789 -5.633 1.839 1 96.31 167 ILE A N 1
ATOM 1316 C CA . ILE A 1 167 ? 1.971 -5.473 0.999 1 96.31 167 ILE A CA 1
ATOM 1317 C C . ILE A 1 167 ? 1.673 -4.488 -0.129 1 96.31 167 ILE A C 1
ATOM 1319 O O . ILE A 1 167 ? 0.727 -4.68 -0.896 1 96.31 167 ILE A O 1
ATOM 1323 N N . PRO A 1 168 ? 2.406 -3.4 -0.183 1 94.69 168 PRO A N 1
ATOM 1324 C CA . PRO A 1 168 ? 2.281 -2.545 -1.365 1 94.69 168 PRO A CA 1
ATOM 1325 C C . PRO A 1 168 ? 2.887 -3.176 -2.617 1 94.69 168 PRO A C 1
ATOM 1327 O O . PRO A 1 168 ? 4.066 -2.967 -2.91 1 94.69 168 PRO A O 1
ATOM 1330 N N . LEU A 1 169 ? 2.092 -3.832 -3.367 1 95.75 169 LEU A N 1
ATOM 1331 C CA . LEU A 1 169 ? 2.604 -4.582 -4.508 1 95.75 169 LEU A CA 1
ATOM 1332 C C . LEU A 1 169 ? 2.695 -3.693 -5.746 1 95.75 169 LEU A C 1
ATOM 1334 O O . LEU A 1 169 ? 1.704 -3.082 -6.148 1 95.75 169 LEU A O 1
ATOM 1338 N N . PHE A 1 170 ? 3.85 -3.609 -6.254 1 96.44 170 PHE A N 1
ATOM 1339 C CA . PHE A 1 170 ? 4.176 -3.043 -7.559 1 96.44 170 PHE A CA 1
ATOM 1340 C C . PHE A 1 170 ? 4.746 -4.109 -8.484 1 96.44 170 PHE A C 1
ATOM 1342 O O . PHE A 1 170 ? 5.289 -5.117 -8.023 1 96.44 170 PHE A O 1
ATOM 1349 N N . ASN A 1 171 ? 4.578 -3.842 -9.797 1 95.56 171 ASN A N 1
ATOM 1350 C CA . ASN A 1 171 ? 5.066 -4.84 -10.742 1 95.56 171 ASN A CA 1
ATOM 1351 C C . ASN A 1 171 ? 6.531 -5.191 -10.484 1 95.56 171 ASN A C 1
ATOM 1353 O O . ASN A 1 171 ? 7.375 -4.301 -10.367 1 95.56 171 ASN A O 1
ATOM 1357 N N . GLY A 1 172 ? 6.746 -6.508 -10.281 1 93.25 172 GLY A N 1
ATOM 1358 C CA . GLY A 1 172 ? 8.094 -6.996 -10.055 1 93.25 172 GLY A CA 1
ATOM 1359 C C . GLY A 1 172 ? 8.359 -7.355 -8.602 1 93.25 172 GLY A C 1
ATOM 1360 O O . GLY A 1 172 ? 9.305 -8.078 -8.297 1 93.25 172 GLY A O 1
ATOM 1361 N N . LEU A 1 173 ? 7.484 -6.973 -7.73 1 94.25 173 LEU A N 1
ATOM 1362 C CA . LEU A 1 173 ? 7.785 -7.129 -6.312 1 94.25 173 LEU A CA 1
ATOM 1363 C C . LEU A 1 173 ? 7.27 -8.469 -5.793 1 94.25 173 LEU A C 1
ATOM 1365 O O . LEU A 1 173 ? 7.48 -8.805 -4.625 1 94.25 173 LEU A O 1
ATOM 1369 N N . HIS A 1 174 ? 6.691 -9.297 -6.672 1 94.81 174 HIS A N 1
ATOM 1370 C CA . HIS A 1 174 ? 6.316 -10.641 -6.246 1 94.81 174 HIS A CA 1
ATOM 1371 C C . HIS A 1 174 ? 7.535 -11.438 -5.797 1 94.81 174 HIS A C 1
ATOM 1373 O O . HIS A 1 174 ? 7.41 -12.391 -5.027 1 94.81 174 HIS A O 1
ATOM 1379 N N . ARG A 1 175 ? 8.711 -10.992 -6.195 1 91.75 175 ARG A N 1
ATOM 1380 C CA . ARG A 1 175 ? 9.961 -11.672 -5.855 1 91.75 175 ARG A CA 1
ATOM 1381 C C . ARG A 1 175 ? 10.438 -11.281 -4.461 1 91.75 175 ARG A C 1
ATOM 1383 O O . ARG A 1 175 ? 11.414 -11.836 -3.953 1 91.75 175 ARG A O 1
ATOM 1390 N N . PHE A 1 176 ? 9.734 -10.312 -3.854 1 94.75 176 PHE A N 1
ATOM 1391 C CA . PHE A 1 176 ? 10.195 -9.758 -2.588 1 94.75 176 PHE A CA 1
ATOM 1392 C C . PHE A 1 176 ? 9.18 -10.016 -1.48 1 94.75 176 PHE A C 1
ATOM 1394 O O . PHE A 1 176 ? 9.203 -9.344 -0.445 1 94.75 176 PHE A O 1
ATOM 1401 N N . LEU A 1 177 ? 8.305 -10.945 -1.66 1 96.94 177 LEU A N 1
ATOM 1402 C CA . LEU A 1 177 ? 7.203 -11.141 -0.722 1 96.94 177 LEU A CA 1
ATOM 1403 C C . LEU A 1 177 ? 7.727 -11.414 0.683 1 96.94 177 LEU A C 1
ATOM 1405 O O . LEU A 1 177 ? 7.301 -10.773 1.646 1 96.94 177 LEU A O 1
ATOM 1409 N N . PRO A 1 178 ? 8.695 -12.344 0.86 1 96.69 178 PRO A N 1
ATOM 1410 C CA . PRO A 1 178 ? 9.203 -12.555 2.217 1 96.69 178 PRO A CA 1
ATOM 1411 C C . PRO A 1 178 ? 9.797 -11.289 2.83 1 96.69 178 PRO A C 1
ATOM 1413 O O . PRO A 1 178 ? 9.539 -10.984 3.998 1 96.69 178 PRO A O 1
ATOM 1416 N N . ALA A 1 179 ? 10.547 -10.57 2.064 1 95.75 179 ALA A N 1
ATOM 1417 C CA . ALA A 1 179 ? 11.148 -9.328 2.545 1 95.75 179 ALA A CA 1
ATOM 1418 C C . ALA A 1 179 ? 10.07 -8.32 2.947 1 95.75 179 ALA A C 1
ATOM 1420 O O . ALA A 1 179 ? 10.227 -7.602 3.934 1 95.75 179 ALA A O 1
ATOM 1421 N N . MET A 1 180 ? 9.055 -8.266 2.209 1 96.75 180 MET A N 1
ATOM 1422 C CA . MET A 1 180 ? 7.965 -7.336 2.488 1 96.75 180 MET A CA 1
ATOM 1423 C C . MET A 1 180 ? 7.25 -7.707 3.785 1 96.75 180 MET A C 1
ATOM 1425 O O . MET A 1 180 ? 6.766 -6.832 4.504 1 96.75 180 MET A O 1
ATOM 1429 N N . ILE A 1 181 ? 7.137 -8.992 4.098 1 97.5 181 ILE A N 1
ATOM 1430 C CA . ILE A 1 181 ? 6.559 -9.445 5.359 1 97.5 181 ILE A CA 1
ATOM 1431 C C . ILE A 1 181 ? 7.445 -9.008 6.523 1 97.5 181 ILE A C 1
ATOM 1433 O O . ILE A 1 181 ? 6.949 -8.562 7.559 1 97.5 181 ILE A O 1
ATOM 1437 N N . LEU A 1 182 ? 8.719 -9.102 6.305 1 95.88 182 LEU A N 1
ATOM 1438 C CA . LEU A 1 182 ? 9.664 -8.672 7.332 1 95.88 182 LEU A CA 1
ATOM 1439 C C . LEU A 1 182 ? 9.523 -7.172 7.602 1 95.88 182 LEU A C 1
ATOM 1441 O O . LEU A 1 182 ? 9.672 -6.727 8.742 1 95.88 182 LEU A O 1
ATOM 1445 N N . LEU A 1 183 ? 9.266 -6.391 6.578 1 93.94 183 LEU A N 1
ATOM 1446 C CA . LEU A 1 183 ? 9.07 -4.953 6.75 1 93.94 183 LEU A CA 1
ATOM 1447 C C . LEU A 1 183 ? 7.902 -4.672 7.691 1 93.94 183 LEU A C 1
ATOM 1449 O O . LEU A 1 183 ? 7.879 -3.643 8.367 1 93.94 183 LEU A O 1
ATOM 1453 N N . GLN A 1 184 ? 6.957 -5.559 7.707 1 95.12 184 GLN A N 1
ATOM 1454 C CA . GLN A 1 184 ? 5.801 -5.438 8.594 1 95.12 184 GLN A CA 1
ATOM 1455 C C . GLN A 1 184 ? 6.113 -5.988 9.977 1 95.12 184 GLN A C 1
ATOM 1457 O O . GLN A 1 184 ? 5.203 -6.219 10.781 1 95.12 184 GLN A O 1
ATOM 1462 N N . ASN A 1 185 ? 7.336 -6.309 10.211 1 94.75 185 ASN A N 1
ATOM 1463 C CA . ASN A 1 185 ? 7.773 -6.961 11.445 1 94.75 185 ASN A CA 1
ATOM 1464 C C . ASN A 1 185 ? 7.172 -8.359 11.578 1 94.75 185 ASN A C 1
ATOM 1466 O O . ASN A 1 185 ? 6.875 -8.805 12.688 1 94.75 185 ASN A O 1
ATOM 1470 N N . GLY A 1 186 ? 6.852 -8.953 10.445 1 97.12 186 GLY A N 1
ATOM 1471 C CA . GLY A 1 186 ? 6.375 -10.328 10.422 1 97.12 186 GLY A CA 1
ATOM 1472 C C . GLY A 1 186 ? 7.492 -11.352 10.492 1 97.12 186 GLY A C 1
ATOM 1473 O O . GLY A 1 186 ? 8.664 -11 10.344 1 97.12 186 GLY A O 1
ATOM 1474 N N . LYS A 1 187 ? 7.098 -12.609 10.711 1 98.19 187 LYS A N 1
ATOM 1475 C CA . LYS A 1 187 ? 8.023 -13.734 10.773 1 98.19 187 LYS A CA 1
ATOM 1476 C C . LYS A 1 187 ? 7.938 -14.594 9.516 1 98.19 187 LYS A C 1
ATOM 1478 O O . LYS A 1 187 ? 6.84 -14.922 9.062 1 98.19 187 LYS A O 1
ATOM 1483 N N . VAL A 1 188 ? 9.133 -14.953 8.992 1 97.88 188 VAL A N 1
ATOM 1484 C CA . VAL A 1 188 ? 9.195 -15.727 7.754 1 97.88 188 VAL A CA 1
ATOM 1485 C C . VAL A 1 188 ? 9.945 -17.031 8 1 97.88 188 VAL A C 1
ATOM 1487 O O . VAL A 1 188 ? 10.93 -17.062 8.742 1 97.88 188 VAL A O 1
ATOM 1490 N N . LYS A 1 189 ? 9.484 -18.094 7.344 1 97.69 189 LYS A N 1
ATOM 1491 C CA . LYS A 1 189 ? 10.133 -19.406 7.414 1 97.69 189 LYS A CA 1
ATOM 1492 C C . LYS A 1 189 ? 10.25 -20.031 6.031 1 97.69 189 LYS A C 1
ATOM 1494 O O . LYS A 1 189 ? 9.328 -19.922 5.215 1 97.69 189 LYS A O 1
ATOM 1499 N N . GLN A 1 190 ? 11.367 -20.688 5.816 1 97 190 GLN A N 1
ATOM 1500 C CA . GLN A 1 190 ? 11.57 -21.484 4.605 1 97 190 GLN A CA 1
ATOM 1501 C C . GLN A 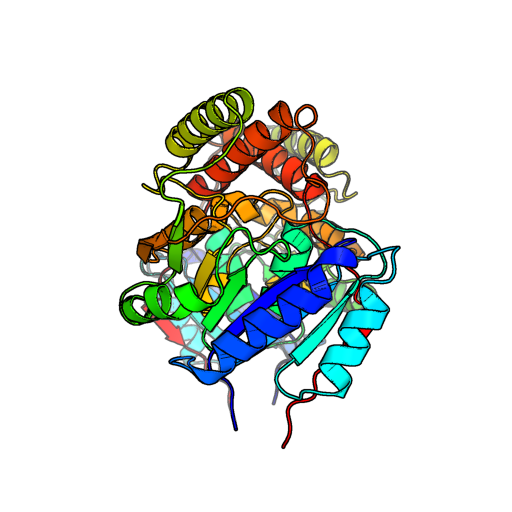1 190 ? 11.609 -22.969 4.914 1 97 190 GLN A C 1
ATOM 1503 O O . GLN A 1 190 ? 12.195 -23.391 5.922 1 97 190 GLN A O 1
ATOM 1508 N N . ILE A 1 191 ? 10.961 -23.719 4.059 1 96.44 191 ILE A N 1
ATOM 1509 C CA . ILE A 1 191 ? 10.898 -25.172 4.227 1 96.44 191 ILE A CA 1
ATOM 1510 C C . ILE A 1 191 ? 11.242 -25.859 2.908 1 96.44 191 ILE A C 1
ATOM 1512 O O . ILE A 1 191 ? 10.773 -25.438 1.844 1 96.44 191 ILE A O 1
ATOM 1516 N N . PRO A 1 192 ? 12.094 -26.969 2.951 1 95.5 192 PRO A N 1
ATOM 1517 C CA . PRO A 1 192 ? 12.328 -27.703 1.711 1 95.5 192 PRO A CA 1
ATOM 1518 C C . PRO A 1 192 ? 11.047 -28.281 1.114 1 95.5 192 PRO A C 1
ATOM 1520 O O . PRO A 1 192 ? 10.203 -28.812 1.845 1 95.5 192 PRO A O 1
ATOM 1523 N N . VAL A 1 193 ? 10.938 -28.109 -0.218 1 95.81 193 VAL A N 1
ATOM 1524 C CA . VAL A 1 193 ? 9.758 -28.625 -0.901 1 95.81 193 VAL A CA 1
ATOM 1525 C C . VAL A 1 193 ? 10.18 -29.375 -2.17 1 95.81 193 VAL A C 1
ATOM 1527 O O . VAL A 1 193 ? 11.328 -29.266 -2.605 1 95.81 193 VAL A O 1
ATOM 1530 N N . GLN A 1 194 ? 9.227 -30.109 -2.686 1 92.06 194 GLN A N 1
ATOM 1531 C CA . GLN A 1 194 ? 9.484 -30.859 -3.916 1 92.06 194 GLN A CA 1
ATOM 1532 C C . GLN A 1 194 ? 9.594 -29.922 -5.113 1 92.06 194 GLN A C 1
ATOM 1534 O O . GLN A 1 194 ? 8.945 -28.875 -5.148 1 92.06 194 GLN A O 1
ATOM 1539 N N . HIS A 1 195 ? 10.477 -30.312 -6.02 1 92.19 195 HIS A N 1
ATOM 1540 C CA . HIS A 1 195 ? 10.609 -29.594 -7.277 1 92.19 195 HIS A CA 1
ATOM 1541 C C . HIS A 1 195 ? 10.648 -30.547 -8.461 1 92.19 195 HIS A C 1
ATOM 1543 O O . HIS A 1 195 ? 11.359 -31.547 -8.438 1 92.19 195 HIS A O 1
ATOM 1549 N N . PHE A 1 196 ? 9.852 -30.25 -9.445 1 89.62 196 PHE A N 1
ATOM 1550 C CA . PHE A 1 196 ? 9.719 -31.109 -10.617 1 89.62 196 PHE A CA 1
ATOM 1551 C C . PHE A 1 196 ? 10.109 -30.359 -11.883 1 89.62 196 PHE A C 1
ATOM 1553 O O . PHE A 1 196 ? 10.016 -29.125 -11.938 1 89.62 196 PHE A O 1
ATOM 1560 N N . PRO A 1 197 ? 10.617 -31.094 -12.883 1 86.5 197 PRO A N 1
ATOM 1561 C CA . PRO A 1 197 ? 10.805 -30.422 -14.172 1 86.5 197 PRO A CA 1
ATOM 1562 C C . PRO A 1 197 ? 9.492 -29.984 -14.797 1 86.5 197 PRO A C 1
ATOM 1564 O O . PRO A 1 197 ? 8.43 -30.531 -14.484 1 86.5 197 PRO A O 1
ATOM 1567 N N . ARG A 1 198 ? 9.578 -28.984 -15.633 1 83.62 198 ARG A N 1
ATOM 1568 C CA . ARG A 1 198 ? 8.391 -28.531 -16.359 1 83.62 198 ARG A CA 1
ATOM 1569 C C . ARG A 1 198 ? 7.922 -29.578 -17.344 1 83.62 198 ARG A C 1
ATOM 1571 O O . ARG A 1 198 ? 8.727 -30.141 -18.109 1 83.62 198 ARG A O 1
ATOM 1578 N N . ILE A 1 199 ? 6.68 -29.844 -17.328 1 83.75 199 ILE A N 1
ATOM 1579 C CA . ILE A 1 199 ? 6.137 -30.906 -18.172 1 83.75 199 ILE A CA 1
ATOM 1580 C C . ILE A 1 199 ? 5.543 -30.297 -19.438 1 83.75 199 ILE A C 1
ATOM 1582 O O . ILE A 1 199 ? 5.699 -30.844 -20.531 1 83.75 199 ILE A O 1
ATOM 1586 N N . ALA A 1 200 ? 4.871 -29.203 -19.297 1 83 200 ALA A N 1
ATOM 1587 C CA . ALA A 1 200 ? 4.211 -28.562 -20.438 1 83 200 ALA A CA 1
ATOM 1588 C C . ALA A 1 200 ? 4.316 -27.047 -20.359 1 83 200 ALA A C 1
ATOM 1590 O O . ALA A 1 200 ? 4.512 -26.5 -19.266 1 83 200 ALA A O 1
ATOM 1591 N N . GLY A 1 201 ? 4.227 -26.406 -21.516 1 80.19 201 GLY A N 1
ATOM 1592 C CA . GLY A 1 201 ? 4.25 -24.953 -21.594 1 80.19 201 GLY A CA 1
ATOM 1593 C C . GLY A 1 201 ? 5.652 -24.391 -21.688 1 80.19 201 GLY A C 1
ATOM 1594 O O . GLY A 1 201 ? 6.633 -25.141 -21.703 1 80.19 201 GLY A O 1
ATOM 1595 N N . LYS A 1 202 ? 5.672 -23.094 -21.984 1 78.56 202 LYS A N 1
ATOM 1596 C CA . LYS A 1 202 ? 6.941 -22.375 -22.094 1 78.56 202 LYS A CA 1
ATOM 1597 C C . LYS A 1 202 ? 7.141 -21.406 -20.938 1 78.56 202 LYS A C 1
ATOM 1599 O O . LYS A 1 202 ? 6.172 -20.953 -20.328 1 78.56 202 LYS A O 1
ATOM 1604 N N . THR A 1 203 ? 8.453 -21.297 -20.641 1 75.56 203 THR A N 1
ATOM 1605 C CA . THR A 1 203 ? 8.766 -20.281 -19.641 1 75.56 203 THR A CA 1
ATOM 1606 C C . THR A 1 203 ? 8.289 -18.906 -20.094 1 75.56 203 THR A C 1
ATOM 1608 O O . THR A 1 203 ? 8.445 -18.547 -21.266 1 75.56 203 THR A O 1
ATOM 1611 N N . LYS A 1 204 ? 7.605 -18.266 -19.297 1 71 204 LYS A N 1
ATOM 1612 C CA . LYS A 1 204 ? 7.043 -16.953 -19.656 1 71 204 LYS A CA 1
ATOM 1613 C C . LYS A 1 204 ? 7.973 -15.82 -19.234 1 71 204 LYS A C 1
ATOM 1615 O O . LYS A 1 204 ? 7.703 -14.656 -19.531 1 71 204 LYS A O 1
ATOM 1620 N N . PHE A 1 205 ? 9.008 -16.078 -18.5 1 64.62 205 PHE A N 1
ATOM 1621 C CA . PHE A 1 205 ? 9.914 -15.031 -18.016 1 64.62 205 PHE A CA 1
ATOM 1622 C C . PHE A 1 205 ? 11.195 -15.008 -18.844 1 64.62 205 PHE A C 1
ATOM 1624 O O . PHE A 1 205 ? 11.805 -16.062 -19.078 1 64.62 205 PHE A O 1
ATOM 1631 N N . GLY A 1 206 ? 11.336 -13.914 -19.859 1 52.12 206 GLY A N 1
ATOM 1632 C CA . GLY A 1 206 ? 12.516 -13.781 -20.688 1 52.12 206 GLY A CA 1
ATOM 1633 C C . GLY A 1 206 ? 13.727 -13.266 -19.938 1 52.12 206 GLY A C 1
ATOM 1634 O O . GLY A 1 206 ? 13.594 -12.609 -18.906 1 52.12 206 GLY A O 1
ATOM 1635 N N . PHE A 1 207 ? 14.977 -13.695 -20.344 1 47.25 207 PHE A N 1
ATOM 1636 C CA . PHE A 1 207 ? 16.281 -13.43 -19.75 1 47.25 207 PHE A CA 1
ATOM 1637 C C . PHE A 1 207 ? 16.562 -11.938 -19.703 1 47.25 207 PHE A C 1
ATOM 1639 O O . PHE A 1 207 ? 17.109 -11.438 -18.703 1 47.25 207 PHE A O 1
ATOM 1646 N N . TRP A 1 208 ? 16.703 -11.188 -20.906 1 43.22 208 TRP A N 1
ATOM 1647 C CA . TRP A 1 208 ? 17.375 -9.914 -21.125 1 43.22 208 TRP A CA 1
ATOM 1648 C C . TRP A 1 208 ? 16.641 -8.773 -20.438 1 43.22 208 TRP A C 1
ATOM 1650 O O . TRP A 1 208 ? 17.234 -7.723 -20.172 1 43.22 208 TRP A O 1
ATOM 1660 N N . ASN A 1 209 ? 15.5 -8.562 -20.672 1 48.12 209 ASN A N 1
ATOM 1661 C CA . ASN A 1 209 ? 14.766 -7.367 -20.281 1 48.12 209 ASN A CA 1
ATOM 1662 C C . ASN A 1 209 ? 14.938 -7.059 -18.797 1 48.12 209 ASN A C 1
ATOM 1664 O O . ASN A 1 209 ? 14.406 -6.066 -18.297 1 48.12 209 ASN A O 1
ATOM 1668 N N . ARG A 1 210 ? 15.789 -7.898 -18.094 1 52.09 210 ARG A N 1
ATOM 1669 C CA . ARG A 1 210 ? 15.664 -8.32 -16.703 1 52.09 210 ARG A CA 1
ATOM 1670 C C . ARG A 1 210 ? 16.641 -7.551 -15.805 1 52.09 210 ARG A C 1
ATOM 1672 O O . ARG A 1 210 ? 16.594 -7.668 -14.578 1 52.09 210 ARG A O 1
ATOM 1679 N N . SER A 1 211 ? 17.734 -7.004 -16.516 1 58.06 211 SER A N 1
ATOM 1680 C CA . SER A 1 211 ? 18.719 -6.66 -15.508 1 58.06 211 SER A CA 1
ATOM 1681 C C . SER A 1 211 ? 18.375 -5.336 -14.828 1 58.06 211 SER A C 1
ATOM 1683 O O . SER A 1 211 ? 18.406 -5.234 -13.602 1 58.06 211 SER A O 1
ATOM 1685 N N . LEU A 1 212 ? 17.938 -4.301 -15.742 1 72.69 212 LEU A N 1
ATOM 1686 C CA . LEU A 1 212 ? 17.734 -2.998 -15.109 1 72.69 212 LEU A CA 1
ATOM 1687 C C . LEU A 1 212 ? 16.469 -2.98 -14.281 1 72.69 212 LEU A C 1
ATOM 1689 O O . LEU A 1 212 ? 16.391 -2.301 -13.25 1 72.69 212 LEU A O 1
ATOM 1693 N N . GLY A 1 213 ? 15.664 -3.891 -14.695 1 80.12 213 GLY A N 1
ATOM 1694 C CA . GLY A 1 213 ? 14.406 -3.959 -13.977 1 80.12 213 GLY A CA 1
ATOM 1695 C C . GLY A 1 213 ? 14.555 -4.5 -12.562 1 80.12 213 GLY A C 1
ATOM 1696 O O . GLY A 1 213 ? 14.258 -3.805 -11.594 1 80.12 213 GLY A O 1
ATOM 1697 N N . PRO A 1 214 ? 15.227 -5.59 -12.555 1 80.38 214 PRO A N 1
ATOM 1698 C CA . PRO A 1 214 ? 15.398 -6.188 -11.227 1 80.38 214 PRO A CA 1
ATOM 1699 C C . PRO A 1 214 ? 16.297 -5.352 -10.32 1 80.38 214 PRO A C 1
ATOM 1701 O O . PRO A 1 214 ? 16.047 -5.25 -9.117 1 80.38 214 PRO A O 1
ATOM 1704 N N . LEU A 1 215 ? 17.266 -4.754 -10.922 1 84.69 215 LEU A N 1
ATOM 1705 C CA . LEU A 1 215 ? 18.125 -3.895 -10.117 1 84.69 215 LEU A CA 1
ATOM 1706 C C . LEU A 1 215 ? 17.359 -2.684 -9.602 1 84.69 215 LEU A C 1
ATOM 1708 O O . LEU A 1 215 ? 17.484 -2.312 -8.43 1 84.69 215 LEU A O 1
ATOM 1712 N N . ALA A 1 216 ? 16.641 -2.082 -10.484 1 89.94 216 ALA A N 1
ATOM 1713 C CA . ALA A 1 216 ? 15.812 -0.955 -10.062 1 89.94 216 ALA A CA 1
ATOM 1714 C C . ALA A 1 216 ? 14.828 -1.369 -8.969 1 89.94 216 ALA A C 1
ATOM 1716 O O . ALA A 1 216 ? 14.562 -0.602 -8.047 1 89.94 216 ALA A O 1
ATOM 1717 N N . ASP A 1 217 ? 14.344 -2.549 -9.062 1 91.75 217 ASP A N 1
ATOM 1718 C CA . ASP A 1 217 ? 13.422 -3.051 -8.047 1 91.75 217 ASP A CA 1
ATOM 1719 C C . ASP A 1 217 ? 14.117 -3.225 -6.703 1 91.75 217 ASP A C 1
ATOM 1721 O O . ASP A 1 217 ? 13.531 -2.967 -5.652 1 91.75 217 ASP A O 1
ATOM 1725 N N . CYS A 1 218 ? 15.383 -3.666 -6.777 1 90.81 218 CYS A N 1
ATOM 1726 C CA . CYS A 1 218 ? 16.141 -3.793 -5.539 1 90.81 218 CYS A CA 1
ATOM 1727 C C . CYS A 1 218 ? 16.359 -2.434 -4.883 1 90.81 218 CYS A C 1
ATOM 1729 O O . CYS A 1 218 ? 16.203 -2.297 -3.67 1 90.81 218 CYS A O 1
ATOM 1731 N N . PHE A 1 219 ? 16.641 -1.444 -5.699 1 89.69 219 PHE A N 1
ATOM 1732 C CA . PHE A 1 219 ? 16.797 -0.095 -5.172 1 89.69 219 PHE A CA 1
ATOM 1733 C C . PHE A 1 219 ? 15.492 0.42 -4.586 1 89.69 219 PHE A C 1
ATOM 1735 O O . PHE A 1 219 ? 15.484 1.044 -3.521 1 89.69 219 PHE A O 1
ATOM 1742 N N . ALA A 1 220 ? 14.461 0.16 -5.328 1 92.75 220 ALA A N 1
ATOM 1743 C CA . ALA A 1 220 ? 13.156 0.574 -4.84 1 92.75 220 ALA A CA 1
ATOM 1744 C C . ALA A 1 220 ? 12.836 -0.09 -3.502 1 92.75 220 ALA A C 1
ATOM 1746 O O . ALA A 1 220 ? 12.305 0.555 -2.592 1 92.75 220 ALA A O 1
ATOM 1747 N N . TYR A 1 221 ? 13.172 -1.301 -3.375 1 93 221 TYR A N 1
ATOM 1748 C CA . TYR A 1 221 ? 12.945 -1.99 -2.109 1 93 221 TYR A CA 1
ATOM 1749 C C . TYR A 1 221 ? 13.758 -1.349 -0.987 1 93 221 TYR A C 1
ATOM 1751 O O . TYR A 1 221 ? 13.25 -1.163 0.122 1 93 221 TYR A O 1
ATOM 1759 N N . LEU A 1 222 ? 14.992 -1.08 -1.29 1 92.56 222 LEU A N 1
ATOM 1760 C CA . LEU A 1 222 ? 15.82 -0.451 -0.269 1 92.56 222 LEU A CA 1
ATOM 1761 C C . LEU A 1 222 ? 15.227 0.882 0.172 1 92.56 222 LEU A C 1
ATOM 1763 O O . LEU A 1 222 ? 15.227 1.205 1.361 1 92.56 222 LEU A O 1
ATOM 1767 N N . TRP A 1 223 ? 14.789 1.585 -0.787 1 93.88 223 TRP A N 1
ATOM 1768 C CA . TRP A 1 223 ? 14.117 2.842 -0.474 1 93.88 223 TRP A CA 1
ATOM 1769 C C . TRP A 1 223 ? 12.891 2.604 0.401 1 93.88 223 TRP A C 1
ATOM 1771 O O . TRP A 1 223 ? 12.695 3.285 1.41 1 93.88 223 TRP A O 1
ATOM 1781 N N . MET A 1 224 ? 12.062 1.647 0.065 1 95 224 MET A N 1
ATOM 1782 C CA . MET A 1 224 ? 10.875 1.303 0.839 1 95 224 MET A CA 1
ATOM 1783 C C . MET A 1 224 ? 11.25 0.919 2.268 1 95 224 MET A C 1
ATOM 1785 O O . MET A 1 224 ? 10.586 1.336 3.219 1 95 224 MET A O 1
ATOM 1789 N N . LYS A 1 225 ? 12.242 0.088 2.311 1 93.88 225 LYS A N 1
ATOM 1790 C CA . LYS A 1 225 ? 12.695 -0.369 3.621 1 93.88 225 LYS A CA 1
ATOM 1791 C C . LYS A 1 225 ? 13.062 0.81 4.516 1 93.88 225 LYS A C 1
ATOM 1793 O O . LYS A 1 225 ? 12.688 0.847 5.691 1 93.88 225 LYS A O 1
ATOM 1798 N N . HIS A 1 226 ? 13.719 1.773 3.936 1 93.88 226 HIS A N 1
ATOM 1799 C CA . HIS A 1 226 ? 14.172 2.941 4.68 1 93.88 226 HIS A CA 1
ATOM 1800 C C . HIS A 1 226 ? 13.008 3.855 5.039 1 93.88 226 HIS A C 1
ATOM 1802 O O . HIS A 1 226 ? 13.016 4.492 6.094 1 93.88 226 HIS A O 1
ATOM 1808 N N . LYS A 1 227 ? 12 3.879 4.184 1 95.62 227 LYS A N 1
ATOM 1809 C CA . LYS A 1 227 ? 10.93 4.863 4.312 1 95.62 227 LYS A CA 1
ATOM 1810 C C . LYS A 1 227 ? 9.656 4.219 4.844 1 95.62 227 LYS A C 1
ATOM 1812 O O . LYS A 1 227 ? 8.617 4.879 4.961 1 95.62 227 LYS A O 1
ATOM 1817 N N . TYR A 1 228 ? 9.695 2.955 5.188 1 95.06 228 TYR A N 1
ATOM 1818 C CA . TYR A 1 228 ? 8.516 2.221 5.629 1 95.06 228 TYR A CA 1
ATOM 1819 C C . TYR A 1 228 ? 7.953 2.818 6.91 1 95.06 228 TYR A C 1
ATOM 1821 O O . TYR A 1 228 ? 8.703 3.168 7.824 1 95.06 228 TYR A O 1
ATOM 1829 N N . ILE A 1 229 ? 6.617 2.926 6.934 1 95.19 229 ILE A N 1
ATOM 1830 C CA . ILE A 1 229 ? 5.957 3.541 8.078 1 95.19 229 ILE A CA 1
ATOM 1831 C C . ILE A 1 229 ? 5.371 2.457 8.984 1 95.19 229 ILE A C 1
ATOM 1833 O O . ILE A 1 229 ? 4.543 1.657 8.539 1 95.19 229 ILE A O 1
ATOM 1837 N N . SER A 1 230 ? 5.855 2.387 10.141 1 92.12 230 SER A N 1
ATOM 1838 C CA . SER A 1 230 ? 5.324 1.578 11.234 1 92.12 230 SER A CA 1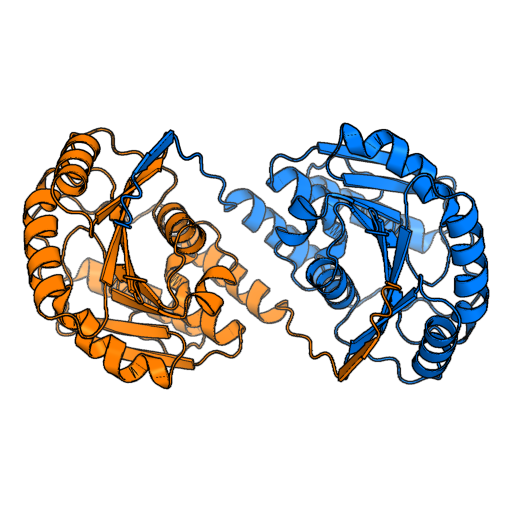
ATOM 1839 C C . SER A 1 230 ? 5.203 2.393 12.516 1 92.12 230 SER A C 1
ATOM 1841 O O . SER A 1 230 ? 6.207 2.672 13.18 1 92.12 230 SER A O 1
ATOM 1843 N N . TYR A 1 231 ? 3.982 2.801 12.82 1 94.19 231 TYR A N 1
ATOM 1844 C CA . TYR A 1 231 ? 3.791 3.625 14.008 1 94.19 231 TYR A CA 1
ATOM 1845 C C . TYR A 1 231 ? 3.033 2.861 15.086 1 94.19 231 TYR A C 1
ATOM 1847 O O . TYR A 1 231 ? 2.346 1.879 14.789 1 94.19 231 TYR A O 1
ATOM 1855 N N . ASN A 1 232 ? 3.197 3.264 16.297 1 94.81 232 ASN A N 1
ATOM 1856 C CA . ASN A 1 232 ? 2.512 2.688 17.453 1 94.81 232 ASN A CA 1
ATOM 1857 C C . ASN A 1 232 ? 1.599 3.707 18.125 1 94.81 232 ASN A C 1
ATOM 1859 O O . ASN A 1 232 ? 2.043 4.797 18.5 1 94.81 232 ASN A O 1
ATOM 1863 N N . VAL A 1 233 ? 0.314 3.344 18.234 1 96 233 VAL A N 1
ATOM 1864 C CA . VAL A 1 233 ? -0.674 4.188 18.906 1 96 233 VAL A CA 1
ATOM 1865 C C . VAL A 1 233 ? -0.729 3.848 20.391 1 96 233 VAL A C 1
ATOM 1867 O O . VAL A 1 233 ? -0.891 2.682 20.766 1 96 233 VAL A O 1
ATOM 1870 N N . THR A 1 234 ? -0.592 4.816 21.203 1 95.88 234 THR A N 1
ATOM 1871 C CA . THR A 1 234 ? -0.575 4.566 22.641 1 95.88 234 THR A CA 1
ATOM 1872 C C . THR A 1 234 ? -1.903 4.965 23.266 1 95.88 234 THR A C 1
ATOM 1874 O O . THR A 1 234 ? -2.277 4.445 24.328 1 95.88 234 THR A O 1
ATOM 1877 N N . LYS A 1 235 ? -2.578 5.922 22.719 1 94.12 235 LYS A N 1
ATOM 1878 C CA . LYS A 1 235 ? -3.828 6.434 23.266 1 94.12 235 LYS A CA 1
ATOM 1879 C C . LYS A 1 235 ? -4.75 6.938 22.156 1 94.12 235 LYS A C 1
ATOM 1881 O O . LYS A 1 235 ? -4.285 7.461 21.141 1 94.12 235 LYS A O 1
ATOM 1886 N N . LYS A 1 236 ? -5.988 6.625 22.375 1 93.56 236 LYS A N 1
ATOM 1887 C CA . LYS A 1 236 ? -6.973 7.156 21.438 1 93.56 236 LYS A CA 1
ATOM 1888 C C . LYS A 1 236 ? -8.258 7.555 22.156 1 93.56 236 LYS A C 1
ATOM 1890 O O . LYS A 1 236 ? -8.594 6.984 23.203 1 93.56 236 LYS A O 1
ATOM 1895 N N . ALA A 1 237 ? -8.883 8.602 21.703 1 88.5 237 ALA A N 1
ATOM 1896 C CA . ALA A 1 237 ? -10.227 8.992 22.141 1 88.5 237 ALA A CA 1
ATOM 1897 C C . ALA A 1 237 ? -11.133 9.266 20.938 1 88.5 237 ALA A C 1
ATOM 1899 O O . ALA A 1 237 ? -10.812 10.094 20.094 1 88.5 237 ALA A O 1
ATOM 1900 N N . THR A 1 238 ? -12.172 8.32 20.703 1 75.19 238 THR A N 1
ATOM 1901 C CA . THR A 1 238 ? -13.164 8.539 19.656 1 75.19 238 THR A CA 1
ATOM 1902 C C . THR A 1 238 ? -14.547 8.781 20.266 1 75.19 238 THR A C 1
ATOM 1904 O O . THR A 1 238 ? -15.016 7.992 21.078 1 75.19 238 THR A O 1
ATOM 1907 N N . LYS A 1 239 ? -15 9.898 20.797 1 62.22 239 LYS A N 1
ATOM 1908 C CA . LYS A 1 239 ? -16.344 9.969 21.375 1 62.22 239 LYS A CA 1
ATOM 1909 C C . LYS A 1 239 ? -17.391 10.109 20.281 1 62.22 239 LYS A C 1
ATOM 1911 O O . LYS A 1 239 ? -17.375 11.078 19.516 1 62.22 239 LYS A O 1
ATOM 1916 N N . HIS A 1 240 ? -17.594 9.086 19.391 1 51.16 240 HIS A N 1
ATOM 1917 C CA . HIS A 1 240 ? -18.797 9.297 18.609 1 51.16 240 HIS A CA 1
ATOM 1918 C C . HIS A 1 240 ? -20.047 9.211 19.484 1 51.16 240 HIS A C 1
ATOM 1920 O O . HIS A 1 240 ? -20.172 8.305 20.312 1 51.16 240 HIS A O 1
ATOM 1926 N N . LYS A 1 241 ? -20.672 10.336 19.938 1 39.62 241 LYS A N 1
ATOM 1927 C CA . LYS A 1 241 ? -22.016 10.266 20.5 1 39.62 241 LYS A CA 1
ATOM 1928 C C . LYS A 1 241 ? -22.906 9.344 19.656 1 39.62 241 LYS A C 1
ATOM 1930 O O . LYS A 1 241 ? -22.969 9.477 18.438 1 39.62 241 LYS A O 1
ATOM 1935 N N . SER A 1 242 ? -23.266 8.156 20.281 1 32.69 242 SER A N 1
ATOM 1936 C CA . SER A 1 242 ? -24.578 7.641 19.906 1 32.69 242 SER A CA 1
ATOM 1937 C C . SER A 1 242 ? -25.625 8.75 19.891 1 32.69 242 SER A C 1
ATOM 1939 O O . SER A 1 242 ? -25.578 9.664 20.719 1 32.69 242 SER A O 1
ATOM 1941 N N . MET B 1 1 ? -25.328 10.688 14.953 1 53 1 MET B N 1
ATOM 1942 C CA . MET B 1 1 ? -25.375 11.188 13.578 1 53 1 MET B CA 1
ATOM 1943 C C . MET B 1 1 ? -24.078 10.867 12.844 1 53 1 MET B C 1
ATOM 1945 O O . MET B 1 1 ? -22.984 10.992 13.414 1 53 1 MET B O 1
ATOM 1949 N N . THR B 1 2 ? -24.047 10.133 11.641 1 80.19 2 THR B N 1
ATOM 1950 C CA . THR B 1 2 ? -22.906 9.578 10.938 1 80.19 2 THR B CA 1
ATOM 1951 C C . THR B 1 2 ? -22.141 10.68 10.211 1 80.19 2 THR B C 1
ATOM 1953 O O . THR B 1 2 ? -22.719 11.453 9.445 1 80.19 2 THR B O 1
ATOM 1956 N N . HIS B 1 3 ? -20.969 11.164 10.672 1 92.56 3 HIS B N 1
ATOM 1957 C CA . HIS B 1 3 ? -20.141 12.18 10.047 1 92.56 3 HIS B CA 1
ATOM 1958 C C . HIS B 1 3 ? -19.781 11.797 8.617 1 92.56 3 HIS B C 1
ATOM 1960 O O . HIS B 1 3 ? -19.719 10.609 8.281 1 92.56 3 HIS B O 1
ATOM 1966 N N . GLU B 1 4 ? -19.656 12.867 7.828 1 97.56 4 GLU B N 1
ATOM 1967 C CA . GLU B 1 4 ? -19.344 12.688 6.414 1 97.56 4 GLU B CA 1
ATOM 1968 C C . GLU B 1 4 ? -17.906 13.055 6.109 1 97.56 4 GLU B C 1
ATOM 1970 O O . GLU B 1 4 ? -17.359 12.664 5.074 1 97.56 4 GLU B O 1
ATOM 1975 N N . PHE B 1 5 ? -17.375 13.852 6.91 1 98.56 5 PHE B N 1
ATOM 1976 C CA . PHE B 1 5 ? -16.078 14.469 6.652 1 98.56 5 PHE B CA 1
ATOM 1977 C C . PHE B 1 5 ? -15.227 14.477 7.91 1 98.56 5 PHE B C 1
ATOM 1979 O O . PHE B 1 5 ? -15.68 14.922 8.969 1 98.56 5 PHE B O 1
ATOM 1986 N N . THR B 1 6 ? -13.984 13.914 7.848 1 98.62 6 THR B N 1
ATOM 1987 C CA . THR B 1 6 ? -13.023 13.938 8.938 1 98.62 6 THR B CA 1
ATOM 1988 C C . THR B 1 6 ? -11.836 14.828 8.602 1 98.62 6 THR B C 1
ATOM 1990 O O . THR B 1 6 ? -11.125 14.586 7.621 1 98.62 6 THR B O 1
ATOM 1993 N N . ILE B 1 7 ? -11.633 15.828 9.383 1 98.88 7 ILE B N 1
ATOM 1994 C CA . ILE B 1 7 ? -10.453 16.672 9.227 1 98.88 7 ILE B CA 1
ATOM 1995 C C . ILE B 1 7 ? -9.305 16.109 10.055 1 98.88 7 ILE B C 1
ATOM 1997 O O . ILE B 1 7 ? -9.391 16.047 11.289 1 98.88 7 ILE B O 1
ATOM 2001 N N . ILE B 1 8 ? -8.234 15.75 9.359 1 98.88 8 ILE B N 1
ATOM 2002 C CA . ILE B 1 8 ? -7.031 15.242 10.008 1 98.88 8 ILE B CA 1
ATOM 2003 C C . ILE B 1 8 ? -6.078 16.391 10.305 1 98.88 8 ILE B C 1
ATOM 2005 O O . ILE B 1 8 ? -5.742 17.172 9.414 1 98.88 8 ILE B O 1
ATOM 2009 N N . VAL B 1 9 ? -5.645 16.484 11.539 1 98.88 9 VAL B N 1
ATOM 2010 C CA . VAL B 1 9 ? -4.699 17.516 11.953 1 98.88 9 VAL B CA 1
ATOM 2011 C C . VAL B 1 9 ? -3.51 16.859 12.664 1 98.88 9 VAL B C 1
ATOM 2013 O O . VAL B 1 9 ? -3.594 16.516 13.844 1 98.88 9 VAL B O 1
ATOM 2016 N N . PRO B 1 10 ? -2.43 16.75 11.977 1 98.69 10 PRO B N 1
ATOM 2017 C CA . PRO B 1 10 ? -1.216 16.281 12.648 1 98.69 10 PRO B CA 1
ATOM 2018 C C . PRO B 1 10 ? -0.682 17.281 13.672 1 98.69 10 PRO B C 1
ATOM 2020 O O . PRO B 1 10 ? -0.657 18.484 13.414 1 98.69 10 PRO B O 1
ATOM 2023 N N . ILE B 1 11 ? -0.294 16.766 14.797 1 98.56 11 ILE B N 1
ATOM 2024 C CA . ILE B 1 11 ? 0.193 17.578 15.898 1 98.56 11 ILE B CA 1
ATOM 2025 C C . ILE B 1 11 ? 1.57 17.094 16.344 1 98.56 11 ILE B C 1
ATOM 2027 O O . ILE B 1 11 ? 1.761 15.898 16.578 1 98.56 11 ILE B O 1
ATOM 2031 N N . TYR B 1 12 ? 2.533 17.984 16.375 1 98.12 12 TYR B N 1
ATOM 2032 C CA . TYR B 1 12 ? 3.828 17.703 16.984 1 98.12 12 TYR B CA 1
ATOM 2033 C C . TYR B 1 12 ? 4.395 18.938 17.672 1 98.12 12 TYR B C 1
ATOM 2035 O O . TYR B 1 12 ? 4.875 19.859 17 1 98.12 12 TYR B O 1
ATOM 2043 N N . ASN B 1 13 ? 4.363 18.953 18.984 1 97.44 13 ASN B N 1
ATOM 2044 C CA . ASN B 1 13 ? 4.844 20.062 19.797 1 97.44 13 ASN B CA 1
ATOM 2045 C C . ASN B 1 13 ? 4.234 21.391 19.359 1 97.44 13 ASN B C 1
ATOM 2047 O O . ASN B 1 13 ? 4.957 22.328 19.016 1 97.44 13 ASN B O 1
ATOM 2051 N N . GLU B 1 14 ? 2.861 21.453 19.469 1 96.88 14 GLU B N 1
ATOM 2052 C CA . GLU B 1 14 ? 2.094 22.594 19.016 1 96.88 14 GLU B CA 1
ATOM 2053 C C . GLU B 1 14 ? 1.325 23.25 20.156 1 96.88 14 GLU B C 1
ATOM 2055 O O . GLU B 1 14 ? 0.214 23.75 19.969 1 96.88 14 GLU B O 1
ATOM 2060 N N . GLU B 1 15 ? 1.85 23.203 21.375 1 97.06 15 GLU B N 1
ATOM 2061 C CA . GLU B 1 15 ? 1.114 23.672 22.531 1 97.06 15 GLU B CA 1
ATOM 2062 C C . GLU B 1 15 ? 0.701 25.125 22.375 1 97.06 15 GLU B C 1
ATOM 2064 O O . GLU B 1 15 ? -0.365 25.531 22.844 1 97.06 15 GLU B O 1
ATOM 2069 N N . ASP B 1 16 ? 1.467 25.891 21.625 1 96.06 16 ASP B N 1
ATOM 2070 C CA . ASP B 1 16 ? 1.196 27.312 21.484 1 96.06 16 ASP B CA 1
ATOM 2071 C C . ASP B 1 16 ? 0.112 27.578 20.438 1 96.06 16 ASP B C 1
ATOM 2073 O O . ASP B 1 16 ? -0.439 28.672 20.359 1 96.06 16 ASP B O 1
ATOM 2077 N N . ASN B 1 17 ? -0.242 26.562 19.656 1 96.06 17 ASN B N 1
ATOM 2078 C CA . ASN B 1 17 ? -1.187 26.75 18.562 1 96.06 17 ASN B CA 1
ATOM 2079 C C . ASN B 1 17 ? -2.535 26.109 18.859 1 96.06 17 ASN B C 1
ATOM 2081 O O . ASN B 1 17 ? -3.535 26.406 18.203 1 96.06 17 ASN B O 1
ATOM 2085 N N . ILE B 1 18 ? -2.615 25.266 19.828 1 97.5 18 ILE B N 1
ATOM 2086 C CA . ILE B 1 18 ? -3.74 24.344 20 1 97.5 18 ILE B CA 1
ATOM 2087 C C . ILE B 1 18 ? -4.988 25.141 20.375 1 97.5 18 ILE B C 1
ATOM 2089 O O . ILE B 1 18 ? -6.09 24.844 19.906 1 97.5 18 ILE B O 1
ATOM 2093 N N . ALA B 1 19 ? -4.852 26.125 21.281 1 96.69 19 ALA B N 1
ATOM 2094 C CA . ALA B 1 19 ? -6.012 26.922 21.672 1 96.69 19 ALA B CA 1
ATOM 2095 C C . ALA B 1 19 ? -6.633 27.609 20.453 1 96.69 19 ALA B C 1
ATOM 2097 O O . ALA B 1 19 ? -7.855 27.594 20.281 1 96.69 19 ALA B O 1
ATOM 2098 N N . ARG B 1 20 ? -5.82 28.266 19.703 1 96.75 20 ARG B N 1
ATOM 2099 C CA . ARG B 1 20 ? -6.289 28.922 18.484 1 96.75 20 ARG B CA 1
ATOM 2100 C C . ARG B 1 20 ? -6.867 27.906 17.5 1 96.75 20 ARG B C 1
ATOM 2102 O O . ARG B 1 20 ? -7.871 28.172 16.844 1 96.75 20 ARG B O 1
ATOM 2109 N N . LEU B 1 21 ? -6.188 26.812 17.359 1 97.44 21 LEU B N 1
ATOM 2110 C CA . LEU B 1 21 ? -6.656 25.734 16.516 1 97.44 21 LEU B CA 1
ATOM 2111 C C . LEU B 1 21 ? -8.062 25.297 16.922 1 97.44 21 LEU B C 1
ATOM 2113 O O . LEU B 1 21 ? -8.945 25.172 16.062 1 97.44 21 LEU B O 1
ATOM 2117 N N . ASP B 1 22 ? -8.281 25.062 18.188 1 98 22 ASP B N 1
ATOM 2118 C CA . ASP B 1 22 ? -9.586 24.703 18.719 1 98 22 ASP B CA 1
ATOM 2119 C C . ASP B 1 22 ? -10.648 25.719 18.328 1 98 22 ASP B C 1
ATOM 2121 O O . ASP B 1 22 ? -11.695 25.359 17.781 1 98 22 ASP B O 1
ATOM 2125 N N . LYS B 1 23 ? -10.352 26.922 18.531 1 98 23 LYS B N 1
ATOM 2126 C CA . LYS B 1 23 ? -11.281 28 18.234 1 98 23 LYS B CA 1
ATOM 2127 C C . LYS B 1 23 ? -11.625 28.031 16.75 1 98 23 LYS B C 1
ATOM 2129 O O . LYS B 1 23 ? -12.797 28.062 16.375 1 98 23 LYS B O 1
ATOM 2134 N N . GLU B 1 24 ? -10.594 28.031 15.891 1 98 24 GLU B N 1
ATOM 2135 C CA . GLU B 1 24 ? -10.789 28.156 14.453 1 98 24 GLU B CA 1
ATOM 2136 C C . GLU B 1 24 ? -11.531 26.938 13.883 1 98 24 GLU B C 1
ATOM 2138 O O . GLU B 1 24 ? -12.359 27.078 12.984 1 98 24 GLU B O 1
ATOM 2143 N N . LEU B 1 25 ? -11.219 25.766 14.359 1 98.56 25 LEU B N 1
ATOM 2144 C CA . LEU B 1 25 ? -11.898 24.562 13.898 1 98.56 25 LEU B CA 1
ATOM 2145 C C . LEU B 1 25 ? -13.359 24.562 14.352 1 98.56 25 LEU B C 1
ATOM 2147 O O . LEU B 1 25 ? -14.242 24.156 13.594 1 98.56 25 LEU B O 1
ATOM 2151 N N . ASN B 1 26 ? -13.625 25.016 15.562 1 98.25 26 ASN B N 1
ATOM 2152 C CA . ASN B 1 26 ? -15.008 25.141 16 1 98.25 26 ASN B CA 1
ATOM 2153 C C . ASN B 1 26 ? -15.781 26.141 15.156 1 98.25 26 ASN B C 1
ATOM 2155 O O . ASN B 1 26 ? -16.953 25.922 14.82 1 98.25 26 ASN B O 1
ATOM 2159 N N . ASN B 1 27 ? -15.148 27.25 14.922 1 98.31 27 ASN B N 1
ATOM 2160 C CA . ASN B 1 27 ? -15.766 28.219 14.023 1 98.31 27 ASN B CA 1
ATOM 2161 C C . ASN B 1 27 ? -16.141 27.594 12.688 1 98.31 27 ASN B C 1
ATOM 2163 O O . ASN B 1 27 ? -17.234 27.828 12.172 1 98.31 27 ASN B O 1
ATOM 2167 N N . TYR B 1 28 ? -15.266 26.828 12.172 1 98.56 28 TYR B N 1
ATOM 2168 C CA . TYR B 1 28 ? -15.547 26.156 10.906 1 98.56 28 TYR B CA 1
ATOM 2169 C C . TYR B 1 28 ? -16.703 25.172 11.055 1 98.56 28 TYR B C 1
ATOM 2171 O O . TYR B 1 28 ? -17.594 25.125 10.203 1 98.56 28 TYR B O 1
ATOM 2179 N N . LEU B 1 29 ? -16.688 24.344 12.133 1 98 29 LEU B N 1
ATOM 2180 C CA . LEU B 1 29 ? -17.719 23.359 12.336 1 98 29 LEU B CA 1
ATOM 2181 C C . LEU B 1 29 ? -19.109 24 12.305 1 98 29 LEU B C 1
ATOM 2183 O O . LEU B 1 29 ? -20.078 23.391 11.836 1 98 29 LEU B O 1
ATOM 2187 N N . ASN B 1 30 ? -19.203 25.172 12.688 1 97.31 30 ASN B N 1
ATOM 2188 C CA . ASN B 1 30 ? -20.469 25.906 12.75 1 97.31 30 ASN B CA 1
ATOM 2189 C C . ASN B 1 30 ? -20.984 26.25 11.352 1 97.31 30 ASN B C 1
ATOM 2191 O O . ASN B 1 30 ? -22.172 26.5 11.164 1 97.31 30 ASN B O 1
ATOM 2195 N N . VAL B 1 31 ? -20.141 26.297 10.414 1 98.06 31 VAL B N 1
ATOM 2196 C CA . VAL B 1 31 ? -20.547 26.734 9.086 1 98.06 31 VAL B CA 1
ATOM 2197 C C . VAL B 1 31 ? -20.219 25.656 8.055 1 98.06 31 VAL B C 1
ATOM 2199 O O . VAL B 1 31 ? -20.312 25.891 6.852 1 98.06 31 VAL B O 1
ATOM 2202 N N . ALA B 1 32 ? -19.812 24.516 8.477 1 97.88 32 ALA B N 1
ATOM 2203 C CA . ALA B 1 32 ? -19.359 23.438 7.598 1 97.88 32 ALA B CA 1
ATOM 2204 C C . ALA B 1 32 ? -20.484 22.969 6.676 1 97.88 32 ALA B C 1
ATOM 2206 O O . ALA B 1 32 ? -21.625 22.781 7.117 1 97.88 32 ALA B O 1
ATOM 2207 N N . LEU B 1 33 ? -20.172 22.734 5.434 1 97.38 33 LEU B N 1
ATOM 2208 C CA . LEU B 1 33 ? -21.125 22.25 4.445 1 97.38 33 LEU B CA 1
ATOM 2209 C C . LEU B 1 33 ? -21.484 20.797 4.707 1 97.38 33 LEU B C 1
ATOM 2211 O O . LEU B 1 33 ? -22.562 20.328 4.309 1 97.38 33 LEU B O 1
ATOM 2215 N N . LYS B 1 34 ? -20.594 20.062 5.391 1 97.5 34 LYS B N 1
ATOM 2216 C CA . LYS B 1 34 ? -20.766 18.656 5.719 1 97.5 34 LYS B CA 1
ATOM 2217 C C . LYS B 1 34 ? -20.672 18.422 7.223 1 97.5 34 LYS B C 1
ATOM 2219 O O . LYS B 1 34 ? -19.969 19.156 7.922 1 97.5 34 LYS B O 1
ATOM 2224 N N . LYS B 1 35 ? -21.422 17.422 7.645 1 97.56 35 LYS B N 1
ATOM 2225 C CA . LYS B 1 35 ? -21.219 17 9.031 1 97.56 35 LYS B CA 1
ATOM 2226 C C . LYS B 1 35 ? -19.781 16.547 9.266 1 97.56 35 LYS B C 1
ATOM 2228 O O . LYS B 1 35 ? -19.375 15.492 8.766 1 97.56 35 LYS B O 1
ATOM 2233 N N . THR B 1 36 ? -19.109 17.344 10.094 1 98.06 36 THR B N 1
ATOM 2234 C CA . THR B 1 36 ? -17.656 17.219 10.141 1 98.06 36 THR B CA 1
ATOM 2235 C C . THR B 1 36 ? -17.188 16.828 11.539 1 98.06 36 THR B C 1
ATOM 2237 O O . THR B 1 36 ? -17.75 17.281 12.539 1 98.06 36 THR B O 1
ATOM 2240 N N . THR B 1 37 ? -16.203 15.984 11.547 1 98 37 THR B N 1
ATOM 2241 C CA . THR B 1 37 ? -15.453 15.695 12.766 1 98 37 THR B CA 1
ATOM 2242 C C . THR B 1 37 ? -13.969 15.984 12.57 1 98 37 THR B C 1
ATOM 2244 O O . THR B 1 37 ? -13.477 16.016 11.445 1 98 37 THR B O 1
ATOM 2247 N N . VAL B 1 38 ? -13.289 16.234 13.703 1 98.56 38 VAL B N 1
ATOM 2248 C CA . VAL B 1 38 ? -11.859 16.531 13.672 1 98.56 38 VAL B CA 1
ATOM 2249 C C . VAL B 1 38 ? -11.094 15.414 14.375 1 98.56 38 VAL B C 1
ATOM 2251 O O . VAL B 1 38 ? -11.477 14.977 15.461 1 98.56 38 VAL B O 1
ATOM 2254 N N . LEU B 1 39 ? -10.094 14.945 13.695 1 98.62 39 LEU B N 1
ATOM 2255 C CA . LEU B 1 39 ? -9.203 13.922 14.234 1 98.62 39 LEU B CA 1
ATOM 2256 C C . LEU B 1 39 ? -7.781 14.461 14.375 1 98.62 39 LEU B C 1
ATOM 2258 O O . LEU B 1 39 ? -7.082 14.648 13.375 1 98.62 39 LEU B O 1
ATOM 2262 N N . PHE B 1 40 ? -7.367 14.68 15.609 1 98.81 40 PHE B N 1
ATOM 2263 C CA . PHE B 1 40 ? -5.984 15.055 15.891 1 98.81 40 PHE B CA 1
ATOM 2264 C C . PHE B 1 40 ? -5.086 13.82 15.914 1 98.81 40 PHE B C 1
ATOM 2266 O O . PHE B 1 40 ? -5.43 12.805 16.516 1 98.81 40 PHE B O 1
ATOM 2273 N N . ILE B 1 41 ? -3.994 13.883 15.203 1 98.81 41 ILE B N 1
ATOM 2274 C CA . ILE B 1 41 ? -2.967 12.852 15.297 1 98.81 41 ILE B CA 1
ATOM 2275 C C . ILE B 1 41 ? -1.738 13.414 16.016 1 98.81 41 ILE B C 1
ATOM 2277 O O . ILE B 1 41 ? -0.933 14.125 15.406 1 98.81 41 ILE B O 1
ATOM 2281 N N . ASN B 1 42 ? -1.626 13.094 17.266 1 98.81 42 ASN B N 1
ATOM 2282 C CA . ASN B 1 42 ? -0.442 13.523 18 1 98.81 42 ASN B CA 1
ATOM 2283 C C . ASN B 1 42 ? 0.764 12.641 17.688 1 98.81 42 ASN B C 1
ATOM 2285 O O . ASN B 1 42 ? 0.851 11.508 18.156 1 98.81 42 ASN B O 1
ATOM 2289 N N . ASP B 1 43 ? 1.659 13.195 17 1 98.44 43 ASP B N 1
ATOM 2290 C CA . ASP B 1 43 ? 2.855 12.5 16.531 1 98.44 43 ASP B CA 1
ATOM 2291 C C . ASP B 1 43 ? 3.93 12.461 17.609 1 98.44 43 ASP B C 1
ATOM 2293 O O . ASP B 1 43 ? 5.07 12.867 17.375 1 98.44 43 ASP B O 1
ATOM 2297 N N . GLY B 1 44 ? 3.543 12.102 18.75 1 98.44 44 GLY B N 1
ATOM 2298 C CA . GLY B 1 44 ? 4.484 11.891 19.844 1 98.44 44 GLY B CA 1
ATOM 2299 C C . GLY B 1 44 ? 5.043 13.188 20.406 1 98.44 44 GLY B C 1
ATOM 2300 O O . GLY B 1 44 ? 6.258 13.312 20.578 1 98.44 44 GLY B O 1
ATOM 2301 N N . SER B 1 45 ? 4.234 14.133 20.641 1 98.19 45 SER B N 1
ATOM 2302 C CA . SER B 1 45 ? 4.672 15.398 21.234 1 98.19 45 SER B CA 1
ATOM 2303 C C . SER B 1 45 ? 5.285 15.195 22.609 1 98.19 45 SER B C 1
ATOM 2305 O O . SER B 1 45 ? 4.883 14.289 23.344 1 98.19 45 SER B O 1
ATOM 2307 N N . THR B 1 46 ? 6.254 16.062 22.938 1 97.81 46 THR B N 1
ATOM 2308 C CA . THR B 1 46 ? 6.914 16 24.234 1 97.81 46 THR B CA 1
ATOM 2309 C C . THR B 1 46 ? 6.527 17.203 25.094 1 97.81 46 THR B C 1
ATOM 2311 O O . THR B 1 46 ? 6.898 17.297 26.266 1 97.81 46 THR B O 1
ATOM 2314 N N . ASP B 1 47 ? 5.793 18.172 24.594 1 97.44 47 ASP B N 1
ATOM 2315 C CA . ASP B 1 47 ? 5.297 19.328 25.312 1 97.44 47 ASP B CA 1
ATOM 2316 C C . ASP B 1 47 ? 3.871 19.109 25.812 1 97.44 47 ASP B C 1
ATOM 2318 O O . ASP B 1 47 ? 3.453 17.969 26.016 1 97.44 47 ASP B O 1
ATOM 2322 N N . ASN B 1 48 ? 3.121 20.188 26.078 1 97.94 48 ASN B N 1
ATOM 2323 C CA . ASN B 1 48 ? 1.798 20.062 26.688 1 97.94 48 ASN B CA 1
ATOM 2324 C C . ASN B 1 48 ? 0.724 19.812 25.625 1 97.94 48 ASN B C 1
ATOM 2326 O O . ASN B 1 48 ? -0.47 19.906 25.922 1 97.94 48 ASN B O 1
ATOM 2330 N N . SER B 1 49 ? 1.11 19.516 24.438 1 98.25 49 SER B N 1
ATOM 2331 C CA . SER B 1 49 ? 0.156 19.375 23.344 1 98.25 49 SER B CA 1
ATOM 2332 C C . SER B 1 49 ? -0.878 18.297 23.656 1 98.25 49 SER B C 1
ATOM 2334 O O . SER B 1 49 ? -2.08 18.516 23.5 1 98.25 49 SER B O 1
ATOM 2336 N N . GLN B 1 50 ? -0.427 17.156 24.141 1 98.38 50 GLN B N 1
ATOM 2337 C CA . GLN B 1 50 ? -1.349 16.047 24.344 1 98.38 50 GLN B CA 1
ATOM 2338 C C . GLN B 1 50 ? -2.404 16.406 25.391 1 98.38 50 GLN B C 1
ATOM 2340 O O . GLN B 1 50 ? -3.588 16.109 25.203 1 98.38 50 GLN B O 1
ATOM 2345 N N . ALA B 1 51 ? -1.988 16.969 26.469 1 98.38 51 ALA B N 1
ATOM 2346 C CA . ALA B 1 51 ? -2.92 17.344 27.531 1 98.38 51 ALA B CA 1
ATOM 2347 C C . ALA B 1 51 ? -3.992 18.297 27 1 98.38 51 ALA B C 1
ATOM 2349 O O . ALA B 1 51 ? -5.172 18.156 27.328 1 98.38 51 ALA B O 1
ATOM 2350 N N . LEU B 1 52 ? -3.586 19.234 26.219 1 98.31 52 LEU B N 1
ATOM 2351 C CA . LEU B 1 52 ? -4.516 20.203 25.656 1 98.31 52 LEU B CA 1
ATOM 2352 C C . LEU B 1 52 ? -5.5 19.516 24.703 1 98.31 52 LEU B C 1
ATOM 2354 O O . LEU B 1 52 ? -6.688 19.844 24.703 1 98.31 52 LEU B O 1
ATOM 2358 N N . LEU B 1 53 ? -5.043 18.594 23.906 1 98.44 53 LEU B N 1
ATOM 2359 C CA . LEU B 1 53 ? -5.922 17.844 23 1 98.44 53 LEU B CA 1
ATOM 2360 C C . LEU B 1 53 ? -6.965 17.062 23.797 1 98.44 53 LEU B C 1
ATOM 2362 O O . LEU B 1 53 ? -8.133 17.016 23.406 1 98.44 53 LEU B O 1
ATOM 2366 N N . GLU B 1 54 ? -6.539 16.422 24.828 1 98.06 54 GLU B N 1
ATOM 2367 C CA . GLU B 1 54 ? -7.453 15.656 25.672 1 98.06 54 GLU B CA 1
ATOM 2368 C C . GLU B 1 54 ? -8.547 16.547 26.25 1 98.06 54 GLU B C 1
ATOM 2370 O O . GLU B 1 54 ? -9.711 16.141 26.312 1 98.06 54 GLU B O 1
ATOM 2375 N N . GLN B 1 55 ? -8.164 17.672 26.641 1 97.69 55 GLN B N 1
ATOM 2376 C CA . GLN B 1 55 ? -9.141 18.609 27.172 1 97.69 55 GLN B CA 1
ATOM 2377 C C . GLN B 1 55 ? -10.164 18.984 26.109 1 97.69 55 GLN B C 1
ATOM 2379 O O . GLN B 1 55 ? -11.367 19.016 26.375 1 97.69 55 GLN B O 1
ATOM 2384 N N . ILE B 1 56 ? -9.672 19.312 24.953 1 97.62 56 ILE B N 1
ATOM 2385 C CA . ILE B 1 56 ? -10.555 19.672 23.844 1 97.62 56 ILE B CA 1
ATOM 2386 C C . ILE B 1 56 ? -11.539 18.531 23.578 1 97.62 56 ILE B C 1
ATOM 2388 O O . ILE B 1 56 ? -12.742 18.766 23.484 1 97.62 56 ILE B O 1
ATOM 2392 N N . CYS B 1 57 ? -11.047 17.328 23.484 1 96.81 57 CYS B N 1
ATOM 2393 C CA . CYS B 1 57 ? -11.859 16.172 23.109 1 96.81 57 CYS B CA 1
ATOM 2394 C C . CYS B 1 57 ? -12.844 15.812 24.219 1 96.81 57 CYS B C 1
ATOM 2396 O O . CYS B 1 57 ? -13.922 15.281 23.953 1 96.81 57 CYS B O 1
ATOM 2398 N N . ALA B 1 58 ? -12.461 16.094 25.453 1 95.56 58 ALA B N 1
ATOM 2399 C CA . ALA B 1 58 ? -13.352 15.859 26.578 1 95.56 58 ALA B CA 1
ATOM 2400 C C . ALA B 1 58 ? -14.547 16.812 26.547 1 95.56 58 ALA B C 1
ATOM 2402 O O . ALA B 1 58 ? -15.633 16.469 27 1 95.56 58 ALA B O 1
ATOM 2403 N N . ASN B 1 59 ? -14.406 17.906 25.953 1 94.94 59 ASN B N 1
ATOM 2404 C CA . ASN B 1 59 ? -15.422 18.953 26.016 1 94.94 59 ASN B CA 1
ATOM 2405 C C . ASN B 1 59 ? -16.203 19.062 24.703 1 94.94 59 ASN B C 1
ATOM 2407 O O . ASN B 1 59 ? -17.156 19.844 24.609 1 94.94 59 ASN B O 1
ATOM 2411 N N . ASN B 1 60 ? -15.867 18.406 23.766 1 94.75 60 ASN B N 1
ATOM 2412 C CA . ASN B 1 60 ? -16.5 18.516 22.453 1 94.75 60 ASN B CA 1
ATOM 2413 C C . ASN B 1 60 ? -16.516 17.188 21.719 1 94.75 60 ASN B C 1
ATOM 2415 O O . ASN B 1 60 ? -15.461 16.688 21.312 1 94.75 60 ASN B O 1
ATOM 2419 N N . THR B 1 61 ? -17.609 16.672 21.422 1 93.06 61 THR B N 1
ATOM 2420 C CA . THR B 1 61 ? -17.766 15.328 20.875 1 93.06 61 THR B CA 1
ATOM 2421 C C . THR B 1 61 ? -17.422 15.289 19.406 1 93.06 61 THR B C 1
ATOM 2423 O O . THR B 1 61 ? -17.312 14.211 18.812 1 93.06 61 THR B O 1
ATOM 2426 N N . HIS B 1 62 ? -17.172 16.422 18.781 1 95.75 62 HIS B N 1
ATOM 2427 C CA . HIS B 1 62 ? -16.781 16.453 17.375 1 95.75 62 HIS B CA 1
ATOM 2428 C C . HIS B 1 62 ? -15.281 16.281 17.203 1 95.75 62 HIS B C 1
ATOM 2430 O O . HIS B 1 62 ? -14.789 16.188 16.078 1 95.75 62 HIS B O 1
ATOM 2436 N N . PHE B 1 63 ? -14.594 16.219 18.328 1 97.56 63 PHE B N 1
ATOM 2437 C CA . PHE B 1 63 ? -13.141 16.094 18.281 1 97.56 63 PHE B CA 1
ATOM 2438 C C . PHE B 1 63 ? -12.68 14.758 18.844 1 97.56 63 PHE B C 1
ATOM 2440 O O . PHE B 1 63 ? -13.242 14.273 19.828 1 97.56 63 PHE B O 1
ATOM 2447 N N . SER B 1 64 ? -11.734 14.18 18.203 1 98.12 64 SER B N 1
ATOM 2448 C CA . SER B 1 64 ? -11.062 12.969 18.656 1 98.12 64 SER B CA 1
ATOM 2449 C C . SER B 1 64 ? -9.555 13.062 18.453 1 98.12 64 SER B C 1
ATOM 2451 O O . SER B 1 64 ? -9.062 14 17.812 1 98.12 64 SER B O 1
ATOM 2453 N N . PHE B 1 65 ? -8.828 12.102 19.125 1 98.38 65 PHE B N 1
ATOM 2454 C CA . PHE B 1 65 ? -7.383 12.117 18.922 1 98.38 65 PHE B CA 1
ATOM 2455 C C . PHE B 1 65 ? -6.812 10.703 18.938 1 98.38 65 PHE B C 1
ATOM 2457 O O . PHE B 1 65 ? -7.453 9.781 19.438 1 98.38 65 PHE B O 1
ATOM 2464 N N . VAL B 1 66 ? -5.738 10.539 18.203 1 98.44 66 VAL B N 1
ATOM 2465 C CA . VAL B 1 66 ? -4.824 9.406 18.266 1 98.44 66 VAL B CA 1
ATOM 2466 C C . VAL B 1 66 ? -3.443 9.883 18.703 1 98.44 66 VAL B C 1
ATOM 2468 O O . VAL B 1 66 ? -2.961 10.922 18.25 1 98.44 66 VAL B O 1
ATOM 2471 N N . GLN B 1 67 ? -2.861 9.172 19.609 1 98.62 67 GLN B N 1
ATOM 2472 C CA . GLN B 1 67 ? -1.542 9.539 20.109 1 98.62 67 GLN B CA 1
ATOM 2473 C C . GLN B 1 67 ? -0.518 8.445 19.812 1 98.62 67 GLN B C 1
ATOM 2475 O O . GLN B 1 67 ? -0.743 7.277 20.125 1 98.62 67 GLN B O 1
ATOM 2480 N N . PHE B 1 68 ? 0.611 8.875 19.219 1 98.5 68 PHE B N 1
ATOM 2481 C CA . PHE B 1 68 ? 1.744 7.977 19.016 1 98.5 68 PHE B CA 1
ATOM 2482 C C . PHE B 1 68 ? 2.635 7.949 20.25 1 98.5 68 PHE B C 1
ATOM 2484 O O . PHE B 1 68 ? 2.578 8.859 21.094 1 98.5 68 PHE B O 1
ATOM 2491 N N . ASP B 1 69 ? 3.473 6.918 20.359 1 97.94 69 ASP B N 1
ATOM 2492 C CA . ASP B 1 69 ? 4.402 6.781 21.484 1 97.94 69 ASP B CA 1
ATOM 2493 C C . ASP B 1 69 ? 5.645 7.641 21.266 1 97.94 69 ASP B C 1
ATOM 2495 O O . ASP B 1 69 ? 6.324 8.008 22.234 1 97.94 69 ASP B O 1
ATOM 2499 N N . LYS B 1 70 ? 5.988 7.945 20.078 1 98 70 LYS B N 1
ATOM 2500 C CA . LYS B 1 70 ? 7.117 8.797 19.703 1 98 70 LYS B CA 1
ATOM 2501 C C . LYS B 1 70 ? 6.871 9.492 18.375 1 98 70 LYS B C 1
ATOM 2503 O O . LYS B 1 70 ? 5.812 9.32 17.766 1 98 70 LYS B O 1
ATOM 2508 N N . ASN B 1 71 ? 7.754 10.344 18 1 97.81 71 ASN B N 1
ATOM 2509 C CA . ASN B 1 71 ? 7.652 11.047 16.734 1 97.81 71 ASN B CA 1
ATOM 2510 C C . ASN B 1 71 ? 8.016 10.141 15.555 1 97.81 71 ASN B C 1
ATOM 2512 O O . ASN B 1 71 ? 9.109 9.578 15.516 1 97.81 71 ASN B O 1
ATOM 2516 N N . TYR B 1 72 ? 7.039 9.93 14.617 1 97.25 72 TYR B N 1
ATOM 2517 C CA . TYR B 1 72 ? 7.277 9.117 13.43 1 97.25 72 TYR B CA 1
ATOM 2518 C C . TYR B 1 72 ? 7.324 9.977 12.18 1 97.25 72 TYR B C 1
ATOM 2520 O O . TYR B 1 72 ? 7.695 9.508 11.102 1 97.25 72 TYR B O 1
ATOM 2528 N N . GLY B 1 73 ? 6.867 11.227 12.289 1 96.81 73 GLY B N 1
ATOM 2529 C CA . GLY B 1 73 ? 6.91 12.133 11.156 1 96.81 73 GLY B CA 1
ATOM 2530 C C . GLY B 1 73 ? 5.539 12.445 10.594 1 96.81 73 GLY B C 1
ATOM 2531 O O . GLY B 1 73 ? 4.57 11.734 10.859 1 96.81 73 GLY B O 1
ATOM 2532 N N . LEU B 1 74 ? 5.543 13.477 9.742 1 97 74 LEU B N 1
ATOM 2533 C CA . LEU B 1 74 ? 4.297 14.008 9.195 1 97 74 LEU B CA 1
ATOM 2534 C C . LEU B 1 74 ? 3.58 12.969 8.352 1 97 74 LEU B C 1
ATOM 2536 O O . LEU B 1 74 ? 2.367 12.789 8.477 1 97 74 LEU B O 1
ATOM 2540 N N . THR B 1 75 ? 4.32 12.281 7.516 1 97.75 75 THR B N 1
ATOM 2541 C CA . THR B 1 75 ? 3.688 11.289 6.656 1 97.75 75 THR B CA 1
ATOM 2542 C C . THR B 1 75 ? 3.014 10.203 7.484 1 97.75 75 THR B C 1
ATOM 2544 O O . THR B 1 75 ? 1.896 9.781 7.18 1 97.75 75 THR B O 1
ATOM 2547 N N . ALA B 1 76 ? 3.67 9.781 8.516 1 98.12 76 ALA B N 1
ATOM 2548 C CA . ALA B 1 76 ? 3.104 8.758 9.398 1 98.12 76 ALA B CA 1
ATOM 2549 C C . ALA B 1 76 ? 1.817 9.258 10.055 1 98.12 76 ALA B C 1
ATOM 2551 O O . ALA B 1 76 ? 0.845 8.508 10.172 1 98.12 76 ALA B O 1
ATOM 2552 N N . ALA B 1 77 ? 1.84 10.461 10.445 1 98.44 77 ALA B N 1
ATOM 2553 C CA . ALA B 1 77 ? 0.65 11.039 11.07 1 98.44 77 ALA B CA 1
ATOM 2554 C C . ALA B 1 77 ? -0.515 11.086 10.086 1 98.44 77 ALA B C 1
ATOM 2556 O O . ALA B 1 77 ? -1.643 10.719 10.43 1 98.44 77 ALA B O 1
ATOM 2557 N N . ILE B 1 78 ? -0.251 11.523 8.906 1 98.56 78 ILE B N 1
ATOM 2558 C CA . ILE B 1 78 ? -1.274 11.586 7.867 1 98.56 78 ILE B CA 1
ATOM 2559 C C . ILE B 1 78 ? -1.798 10.188 7.57 1 98.56 78 ILE B C 1
ATOM 2561 O O . ILE B 1 78 ? -3.01 9.969 7.48 1 98.56 78 ILE B O 1
ATOM 2565 N N . LYS B 1 79 ? -0.881 9.242 7.465 1 98.31 79 LYS B N 1
ATOM 2566 C CA . LYS B 1 79 ? -1.272 7.855 7.227 1 98.31 79 LYS B CA 1
ATOM 2567 C C . LYS B 1 79 ? -2.199 7.348 8.328 1 98.31 79 LYS B C 1
ATOM 2569 O O . LYS B 1 79 ? -3.211 6.707 8.047 1 98.31 79 LYS B O 1
ATOM 2574 N N . ALA B 1 80 ? -1.832 7.582 9.547 1 98.25 80 ALA B N 1
ATOM 2575 C CA . ALA B 1 80 ? -2.67 7.16 10.664 1 98.25 80 ALA B CA 1
ATOM 2576 C C . ALA B 1 80 ? -4.062 7.777 10.57 1 98.25 80 ALA B C 1
ATOM 2578 O O . ALA B 1 80 ? -5.059 7.129 10.898 1 98.25 80 ALA B O 1
ATOM 2579 N N . GLY B 1 81 ? -4.086 9 10.133 1 98.5 81 GLY B N 1
ATOM 2580 C CA . GLY B 1 81 ? -5.371 9.648 9.898 1 98.5 81 GLY B CA 1
ATOM 2581 C C . GLY B 1 81 ? -6.211 8.938 8.852 1 98.5 81 GLY B C 1
ATOM 2582 O O . GLY B 1 81 ? -7.391 8.664 9.078 1 98.5 81 GLY B O 1
ATOM 2583 N N . PHE B 1 82 ? -5.609 8.672 7.73 1 98.25 82 PHE B N 1
ATOM 2584 C CA . PHE B 1 82 ? -6.293 7.941 6.676 1 98.25 82 PHE B CA 1
ATOM 2585 C C . PHE B 1 82 ? -6.789 6.594 7.184 1 98.25 82 PHE B C 1
ATOM 2587 O O . PHE B 1 82 ? -7.934 6.211 6.934 1 98.25 82 PHE B O 1
ATOM 2594 N N . ASP B 1 83 ? -5.914 5.926 7.91 1 96.19 83 ASP B N 1
ATOM 2595 C CA . ASP B 1 83 ? -6.227 4.59 8.406 1 96.19 83 ASP B CA 1
ATOM 2596 C C . ASP B 1 83 ? -7.395 4.629 9.391 1 96.19 83 ASP B C 1
ATOM 2598 O O . ASP B 1 83 ? -8.211 3.701 9.43 1 96.19 83 ASP B O 1
ATOM 2602 N N . THR B 1 84 ? -7.539 5.617 10.125 1 97.06 84 THR B N 1
ATOM 2603 C CA . THR B 1 84 ? -8.484 5.711 11.227 1 97.06 84 THR B CA 1
ATOM 2604 C C . THR B 1 84 ? -9.836 6.227 10.742 1 97.06 84 THR B C 1
ATOM 2606 O O . THR B 1 84 ? -10.883 5.828 11.266 1 97.06 84 THR B O 1
ATOM 2609 N N . ALA B 1 85 ? -9.844 7.102 9.766 1 97.06 85 ALA B N 1
ATOM 2610 C CA . ALA B 1 85 ? -11.062 7.762 9.305 1 97.06 85 ALA B CA 1
ATOM 2611 C C . ALA B 1 85 ? -12.07 6.746 8.773 1 97.06 85 ALA B C 1
ATOM 2613 O O . ALA B 1 85 ? -11.695 5.785 8.102 1 97.06 85 ALA B O 1
ATOM 2614 N N . THR B 1 86 ? -13.305 6.988 9.062 1 96.12 86 THR B N 1
ATOM 2615 C CA . THR B 1 86 ? -14.367 6.105 8.594 1 96.12 86 THR B CA 1
ATOM 2616 C C . THR B 1 86 ? -15.359 6.867 7.711 1 96.12 86 THR B C 1
ATOM 2618 O O . THR B 1 86 ? -16.266 6.273 7.125 1 96.12 86 THR B O 1
ATOM 2621 N N . THR B 1 87 ? -15.148 8.156 7.641 1 98 87 THR B N 1
ATOM 2622 C CA . THR B 1 87 ? -16.031 9 6.836 1 98 87 THR B CA 1
ATOM 2623 C C . THR B 1 87 ? -15.703 8.859 5.352 1 98 87 THR B C 1
ATOM 2625 O O . THR B 1 87 ? -14.625 8.383 4.992 1 98 87 THR B O 1
ATOM 2628 N N . GLU B 1 88 ? -16.578 9.297 4.516 1 98.06 88 GLU B N 1
ATOM 2629 C CA . GLU B 1 88 ? -16.406 9.211 3.066 1 98.06 88 GLU B CA 1
ATOM 2630 C C . GLU B 1 88 ? -15.312 10.148 2.58 1 98.06 88 GLU B C 1
ATOM 2632 O O . GLU B 1 88 ? -14.648 9.867 1.575 1 98.06 88 GLU B O 1
ATOM 2637 N N . LEU B 1 89 ? -15.164 11.25 3.309 1 98.81 89 LEU B N 1
ATOM 2638 C CA . LEU B 1 89 ? -14.172 12.25 2.949 1 98.81 89 LEU B CA 1
ATOM 2639 C C . LEU B 1 89 ? -13.195 12.484 4.098 1 98.81 89 LEU B C 1
ATOM 2641 O O . LEU B 1 89 ? -13.586 12.438 5.27 1 98.81 89 LEU B O 1
ATOM 2645 N N . VAL B 1 90 ? -11.977 12.75 3.652 1 98.81 90 VAL B N 1
ATOM 2646 C CA . VAL B 1 90 ? -10.984 13.195 4.629 1 98.81 90 VAL B CA 1
ATOM 2647 C C . VAL B 1 90 ? -10.383 14.523 4.184 1 98.81 90 VAL B C 1
ATOM 2649 O O . VAL B 1 90 ? -10.234 14.773 2.986 1 98.81 90 VAL B O 1
ATOM 2652 N N . GLY B 1 91 ? -10.133 15.344 5.152 1 98.75 91 GLY B N 1
ATOM 2653 C CA . GLY B 1 91 ? -9.383 16.578 4.98 1 98.75 91 GLY B CA 1
ATOM 2654 C C . GLY B 1 91 ? -8.078 16.594 5.746 1 98.75 91 GLY B C 1
ATOM 2655 O O . GLY B 1 91 ? -7.906 15.844 6.711 1 98.75 91 GLY B O 1
ATOM 2656 N N . TYR B 1 92 ? -7.188 17.391 5.266 1 98.62 92 TYR B N 1
ATOM 2657 C CA . TYR B 1 92 ? -5.883 17.578 5.891 1 98.62 92 TYR B CA 1
ATOM 2658 C C . TYR B 1 92 ? -5.562 19.062 6.043 1 98.62 92 TYR B C 1
ATOM 2660 O O . TYR B 1 92 ? -5.742 19.828 5.102 1 98.62 92 TYR B O 1
ATOM 2668 N N . ILE B 1 93 ? -5.129 19.438 7.254 1 98.56 93 ILE B N 1
ATOM 2669 C CA . ILE B 1 93 ? -4.66 20.797 7.5 1 98.56 93 ILE B CA 1
ATOM 2670 C C . ILE B 1 93 ? -3.566 20.766 8.562 1 98.56 93 ILE B C 1
ATOM 2672 O O . ILE B 1 93 ? -3.615 19.969 9.5 1 98.56 93 ILE B O 1
ATOM 2676 N N . ASP B 1 94 ? -2.623 21.656 8.406 1 96.62 94 ASP B N 1
ATOM 2677 C CA . ASP B 1 94 ? -1.562 21.766 9.406 1 96.62 94 ASP B CA 1
ATOM 2678 C C . ASP B 1 94 ? -2.061 22.469 10.664 1 96.62 94 ASP B C 1
ATOM 2680 O O . ASP B 1 94 ? -2.977 23.297 10.594 1 96.62 94 ASP B O 1
ATOM 2684 N N . ALA B 1 95 ? -1.346 22.25 11.695 1 96.75 95 ALA B N 1
ATOM 2685 C CA . ALA B 1 95 ? -1.754 22.75 13.008 1 96.75 95 ALA B CA 1
ATOM 2686 C C . ALA B 1 95 ? -1.376 24.219 13.164 1 96.75 95 ALA B C 1
ATOM 2688 O O . ALA B 1 95 ? -1.863 24.906 14.07 1 96.75 95 ALA B O 1
ATOM 2689 N N . ASP B 1 96 ? -0.53 24.734 12.336 1 91.88 96 ASP B N 1
ATOM 2690 C CA . ASP B 1 96 ? -0.031 26.094 12.516 1 91.88 96 ASP B CA 1
ATOM 2691 C C . ASP B 1 96 ? -0.987 27.125 11.914 1 91.88 96 ASP B C 1
ATOM 2693 O O . ASP B 1 96 ? -0.773 28.328 12.039 1 91.88 96 ASP B O 1
ATOM 2697 N N . LEU B 1 97 ? -1.992 26.719 11.242 1 92.75 97 LEU B N 1
ATOM 2698 C CA . LEU B 1 97 ? -3.094 27.531 10.719 1 92.75 97 LEU B CA 1
ATOM 2699 C C . LEU B 1 97 ? -2.582 28.594 9.766 1 92.75 97 LEU B C 1
ATOM 2701 O O . LEU B 1 97 ? -3.119 29.703 9.719 1 92.75 97 LEU B O 1
ATOM 2705 N N . GLN B 1 98 ? -1.505 28.25 9.07 1 92.81 98 GLN B N 1
ATOM 2706 C CA . GLN B 1 98 ? -1.106 29.125 7.961 1 92.81 98 GLN B CA 1
ATOM 2707 C C . GLN B 1 98 ? -2.119 29.062 6.82 1 92.81 98 GLN B C 1
ATOM 2709 O O . GLN B 1 98 ? -2.102 29.906 5.922 1 92.81 98 GLN B O 1
ATOM 2714 N N . THR B 1 99 ? -2.98 28.078 6.867 1 95 99 THR B N 1
ATOM 2715 C CA . THR B 1 99 ? -4.195 27.969 6.066 1 95 99 THR B CA 1
ATOM 2716 C C . THR B 1 99 ? -5.434 28.016 6.957 1 95 99 THR B C 1
ATOM 2718 O O . THR B 1 99 ? -5.332 27.859 8.18 1 95 99 THR B O 1
ATOM 2721 N N . SER B 1 100 ? -6.621 28.312 6.297 1 96.56 100 SER B N 1
ATOM 2722 C CA . SER B 1 100 ? -7.84 28.469 7.082 1 96.56 100 SER B CA 1
ATOM 2723 C C . SER B 1 100 ? -8.766 27.266 6.934 1 96.56 100 SER B C 1
ATOM 2725 O O . SER B 1 100 ? -9.07 26.844 5.816 1 96.56 100 SER B O 1
ATOM 2727 N N . PRO B 1 101 ? -9.289 26.75 8.07 1 98.31 101 PRO B N 1
ATOM 2728 C CA . PRO B 1 101 ? -10.305 25.688 7.969 1 98.31 101 PRO B CA 1
ATOM 2729 C C . PRO B 1 101 ? -11.531 26.125 7.164 1 98.31 101 PRO B C 1
ATOM 2731 O O . PRO B 1 101 ? -12.203 25.281 6.566 1 98.31 101 PRO B O 1
ATOM 2734 N N . LEU B 1 102 ? -11.812 27.406 7.125 1 97.94 102 LEU B N 1
ATOM 2735 C CA . LEU B 1 102 ? -12.984 27.906 6.402 1 97.94 102 LEU B CA 1
ATOM 2736 C C . LEU B 1 102 ? -12.891 27.562 4.922 1 97.94 102 LEU B C 1
ATOM 2738 O O . LEU B 1 102 ? -13.914 27.375 4.258 1 97.94 102 LEU B O 1
ATOM 2742 N N . ASP B 1 103 ? -11.695 27.438 4.473 1 97.94 103 ASP B N 1
ATOM 2743 C CA . ASP B 1 103 ? -11.484 27.172 3.051 1 97.94 103 ASP B CA 1
ATOM 2744 C C . ASP B 1 103 ? -11.82 25.734 2.701 1 97.94 103 ASP B C 1
ATOM 2746 O O . ASP B 1 103 ? -11.898 25.375 1.524 1 97.94 103 ASP B O 1
ATOM 2750 N N . PHE B 1 104 ? -12.055 24.844 3.666 1 98.69 104 PHE B N 1
ATOM 2751 C CA . PHE B 1 104 ? -12.531 23.5 3.367 1 98.69 104 PHE B CA 1
ATOM 2752 C C . PHE B 1 104 ? -13.836 23.547 2.586 1 98.69 104 PHE B C 1
ATOM 2754 O O . PHE B 1 104 ? -14.07 22.719 1.704 1 98.69 104 PHE B O 1
ATOM 2761 N N . ASN B 1 105 ? -14.711 24.5 2.93 1 98.69 105 ASN B N 1
ATOM 2762 C CA . ASN B 1 105 ? -15.977 24.609 2.211 1 98.69 105 ASN B CA 1
ATOM 2763 C C . ASN B 1 105 ? -15.75 24.891 0.726 1 98.69 105 ASN B C 1
ATOM 2765 O O . ASN B 1 105 ? -16.5 24.391 -0.119 1 98.69 105 ASN B O 1
ATOM 2769 N N . LEU B 1 106 ? -14.727 25.688 0.408 1 97.94 106 LEU B N 1
ATOM 2770 C CA . LEU B 1 106 ? -14.383 25.906 -0.989 1 97.94 106 LEU B CA 1
ATOM 2771 C C . LEU B 1 106 ? -13.969 24.609 -1.67 1 97.94 106 LEU B C 1
ATOM 2773 O O . LEU B 1 106 ? -14.406 24.328 -2.789 1 97.94 106 LEU B O 1
ATOM 2777 N N . LEU B 1 107 ? -13.156 23.844 -1.023 1 98.5 107 LEU B N 1
ATOM 2778 C CA . LEU B 1 107 ? -12.672 22.578 -1.587 1 98.5 107 LEU B CA 1
ATOM 2779 C C . LEU B 1 107 ? -13.812 21.578 -1.73 1 98.5 107 LEU B C 1
ATOM 2781 O O . LEU B 1 107 ? -13.914 20.891 -2.748 1 98.5 107 LEU B O 1
ATOM 2785 N N . LEU B 1 108 ? -14.648 21.531 -0.711 1 98.62 108 LEU B N 1
ATOM 2786 C CA . LEU B 1 108 ? -15.734 20.562 -0.666 1 98.62 108 LEU B CA 1
ATOM 2787 C C . LEU B 1 108 ? -16.703 20.781 -1.816 1 98.62 108 LEU B C 1
ATOM 2789 O O . LEU B 1 108 ? -17.344 19.844 -2.281 1 98.62 108 LEU B O 1
ATOM 2793 N N . ASP B 1 109 ? -16.797 21.938 -2.316 1 97.94 109 ASP B N 1
ATOM 2794 C CA . ASP B 1 109 ? -17.688 22.25 -3.428 1 97.94 109 ASP B CA 1
ATOM 2795 C C . ASP B 1 109 ? -17.281 21.5 -4.688 1 97.94 109 ASP B C 1
ATOM 2797 O O . ASP B 1 109 ? -18.125 21.219 -5.547 1 97.94 109 ASP B O 1
ATOM 2801 N N . TYR B 1 110 ? -16.109 21.047 -4.785 1 98.19 110 TYR B N 1
ATOM 2802 C CA . TYR B 1 110 ? -15.602 20.453 -6.02 1 98.19 110 TYR B CA 1
ATOM 2803 C C . TYR B 1 110 ? -15.445 18.953 -5.871 1 98.19 110 TYR B C 1
ATOM 2805 O O . TYR B 1 110 ? -15.297 18.234 -6.867 1 98.19 110 TYR B O 1
ATOM 2813 N N . ILE B 1 111 ? -15.562 18.422 -4.695 1 98 111 ILE B N 1
ATOM 2814 C CA . ILE B 1 111 ? -15.18 17.047 -4.398 1 98 111 ILE B CA 1
ATOM 2815 C C . ILE B 1 111 ? -16.125 16.078 -5.117 1 98 111 ILE B C 1
ATOM 2817 O O . ILE B 1 111 ? -15.742 14.938 -5.414 1 98 111 ILE B O 1
ATOM 2821 N N . PRO B 1 112 ? -17.406 16.453 -5.395 1 97.75 112 PRO B N 1
ATOM 2822 C CA . PRO B 1 112 ? -18.25 15.531 -6.152 1 97.75 112 PRO B CA 1
ATOM 2823 C C . PRO B 1 112 ? -17.656 15.172 -7.512 1 97.75 112 PRO B C 1
ATOM 2825 O O . PRO B 1 112 ? -17.844 14.047 -7.992 1 97.75 112 PRO B O 1
ATOM 2828 N N . GLU B 1 113 ? -16.828 16.031 -8.117 1 98.25 113 GLU B N 1
ATOM 2829 C CA . GLU B 1 113 ? -16.297 15.812 -9.461 1 98.25 113 GLU B CA 1
ATOM 2830 C C . GLU B 1 113 ? -14.836 15.383 -9.414 1 98.25 113 GLU B C 1
ATOM 2832 O O . GLU B 1 113 ? -14.281 14.953 -10.43 1 98.25 113 GLU B O 1
ATOM 2837 N N . TYR B 1 114 ? -14.227 15.484 -8.32 1 98.69 114 TYR B N 1
ATOM 2838 C CA . TYR B 1 114 ? -12.805 15.195 -8.18 1 98.69 114 TYR B CA 1
ATOM 2839 C C . TYR B 1 114 ? -12.562 14.242 -7.012 1 98.69 114 TYR B C 1
ATOM 2841 O O . TYR B 1 114 ? -13.43 14.07 -6.152 1 98.69 114 TYR B O 1
ATOM 2849 N N . ASP B 1 115 ? -11.391 13.617 -6.992 1 98.69 115 ASP B N 1
ATOM 2850 C CA . ASP B 1 115 ? -11.062 12.633 -5.961 1 98.69 115 ASP B CA 1
ATOM 2851 C C . ASP B 1 115 ? -10.102 13.227 -4.93 1 98.69 115 ASP B C 1
ATOM 2853 O O . ASP B 1 115 ? -9.984 12.703 -3.818 1 98.69 115 ASP B O 1
ATOM 2857 N N . LEU B 1 116 ? -9.438 14.266 -5.324 1 98.75 116 LEU B N 1
ATOM 2858 C CA . LEU B 1 116 ? -8.641 15.109 -4.438 1 98.75 116 LEU B CA 1
ATOM 2859 C C . LEU B 1 116 ? -8.703 16.562 -4.863 1 98.75 116 LEU B C 1
ATOM 2861 O O . LEU B 1 116 ? -8.523 16.891 -6.043 1 98.75 116 LEU B O 1
ATOM 2865 N N . VAL B 1 117 ? -9.047 17.422 -3.92 1 98.69 117 VAL B N 1
ATOM 2866 C CA . VAL B 1 117 ? -9.008 18.859 -4.113 1 98.69 117 VAL B CA 1
ATOM 2867 C C . VAL B 1 117 ? -8.023 19.5 -3.125 1 98.69 117 VAL B C 1
ATOM 2869 O O . VAL B 1 117 ? -8.102 19.234 -1.921 1 98.69 117 VAL B O 1
ATOM 2872 N N . THR B 1 118 ? -7.098 20.25 -3.67 1 98.12 118 THR B N 1
ATOM 2873 C CA . THR B 1 118 ? -6.078 20.859 -2.822 1 98.12 118 THR B CA 1
ATOM 2874 C C . THR B 1 118 ? -6.008 22.359 -3.057 1 98.12 118 THR B C 1
ATOM 2876 O O . THR B 1 118 ? -6.406 22.859 -4.117 1 98.12 118 THR B O 1
ATOM 2879 N N . GLY B 1 119 ? -5.543 23.031 -2.021 1 96.38 119 GLY B N 1
ATOM 2880 C CA . GLY B 1 119 ? -5.363 24.469 -2.143 1 96.38 119 GLY B CA 1
ATOM 2881 C C . GLY B 1 119 ? -4.094 24.844 -2.883 1 96.38 119 GLY B C 1
ATOM 2882 O O . GLY B 1 119 ? -3.154 24.047 -2.967 1 96.38 119 GLY B O 1
ATOM 2883 N N . ILE B 1 120 ? -4.117 25.969 -3.447 1 94.25 120 ILE B N 1
ATOM 2884 C CA . ILE B 1 120 ? -2.934 26.703 -3.881 1 94.25 120 ILE B CA 1
ATOM 2885 C C . ILE B 1 120 ? -2.826 28.016 -3.1 1 94.25 120 ILE B C 1
ATOM 2887 O O . ILE B 1 120 ? -3.75 28.828 -3.107 1 94.25 120 ILE B O 1
ATOM 2891 N N . ARG B 1 121 ? -1.664 28.109 -2.381 1 89.81 121 ARG B N 1
ATOM 2892 C CA . ARG B 1 121 ? -1.466 29.328 -1.597 1 89.81 121 ARG B CA 1
ATOM 2893 C C . ARG B 1 121 ? -1.138 30.516 -2.496 1 89.81 121 ARG B C 1
ATOM 2895 O O . ARG B 1 121 ? -0.189 30.453 -3.281 1 89.81 121 ARG B O 1
ATOM 2902 N N . THR B 1 122 ? -2.123 31.422 -2.389 1 78.88 122 THR B N 1
ATOM 2903 C CA . THR B 1 122 ? -1.933 32.656 -3.154 1 78.88 122 THR B CA 1
ATOM 2904 C C . THR B 1 122 ? -1.196 33.688 -2.324 1 78.88 122 THR B C 1
ATOM 2906 O O . THR B 1 122 ? -1.376 33.781 -1.106 1 78.88 122 THR B O 1
ATOM 2909 N N . ASN B 1 123 ? -0.201 34.5 -2.873 1 73.25 123 ASN B N 1
ATOM 2910 C CA . ASN B 1 123 ? 0.545 35.562 -2.211 1 73.25 123 ASN B CA 1
ATOM 2911 C C . ASN B 1 123 ? 1.381 35.031 -1.054 1 73.25 123 ASN B C 1
ATOM 2913 O O . ASN B 1 123 ? 1.363 35.594 0.044 1 73.25 123 ASN B O 1
ATOM 2917 N N . ARG B 1 124 ? 2.096 33.938 -1.222 1 67.38 124 ARG B N 1
ATOM 2918 C CA . ARG B 1 124 ? 2.904 33.281 -0.197 1 67.38 124 ARG B CA 1
ATOM 2919 C C . ARG B 1 124 ? 3.885 34.25 0.437 1 67.38 124 ARG B C 1
ATOM 2921 O O . ARG B 1 124 ? 4.531 35.031 -0.265 1 67.38 124 ARG B O 1
ATOM 2928 N N . LYS B 1 125 ? 3.777 34.375 1.735 1 68.56 125 LYS B N 1
ATOM 2929 C CA . LYS B 1 125 ? 4.598 35.281 2.529 1 68.56 125 LYS B CA 1
ATOM 2930 C C . LYS B 1 125 ? 5.844 34.562 3.059 1 68.56 125 LYS B C 1
ATOM 2932 O O . LYS B 1 125 ? 6.16 34.656 4.246 1 68.56 125 LYS B O 1
ATOM 2937 N N . ASP B 1 126 ? 6.551 33.75 2.121 1 67.44 126 ASP B N 1
ATOM 2938 C CA . ASP B 1 126 ? 7.789 33.094 2.51 1 67.44 126 ASP B CA 1
ATOM 2939 C C . ASP B 1 126 ? 9 34 2.268 1 67.44 126 ASP B C 1
ATOM 2941 O O . ASP B 1 126 ? 8.93 34.938 1.473 1 67.44 126 ASP B O 1
ATOM 2945 N N . SER B 1 127 ? 10 33.75 3.148 1 69 127 SER B N 1
ATOM 2946 C CA . SER B 1 127 ? 11.234 34.5 2.863 1 69 127 SER B CA 1
ATOM 2947 C C . SER B 1 127 ? 11.75 34.156 1.465 1 69 127 SER B C 1
ATOM 2949 O O . SER B 1 127 ? 11.383 33.156 0.878 1 69 127 SER B O 1
ATOM 2951 N N . GLY B 1 128 ? 12.438 35.094 0.923 1 65.06 128 GLY B N 1
ATOM 2952 C CA . GLY B 1 128 ? 12.945 34.969 -0.431 1 65.06 128 GLY B CA 1
ATOM 2953 C C . GLY B 1 128 ? 13.711 33.656 -0.649 1 65.06 128 GLY B C 1
ATOM 2954 O O . GLY B 1 128 ? 13.531 33 -1.667 1 65.06 128 GLY B O 1
ATOM 2955 N N . PHE B 1 129 ? 14.531 33.312 0.291 1 65.06 129 PHE B N 1
ATOM 2956 C CA . PHE B 1 129 ? 15.336 32.094 0.15 1 65.06 129 PHE B CA 1
ATOM 2957 C C . PHE B 1 129 ? 14.453 30.859 0.12 1 65.06 129 PHE B C 1
ATOM 2959 O O . PHE B 1 129 ? 14.68 29.953 -0.673 1 65.06 129 PHE B O 1
ATOM 2966 N N . LYS B 1 130 ? 13.391 30.906 0.93 1 71.81 130 LYS B N 1
ATOM 2967 C CA . LYS B 1 130 ? 12.477 29.766 0.978 1 71.81 130 LYS B CA 1
ATOM 2968 C C . LYS B 1 130 ? 11.633 29.688 -0.292 1 71.81 130 LYS B C 1
ATOM 2970 O O . LYS B 1 130 ? 11.375 28.594 -0.805 1 71.81 130 LYS B O 1
ATOM 2975 N N . LYS B 1 131 ? 11.5 30.844 -0.825 1 73.44 131 LYS B N 1
ATOM 2976 C CA . LYS B 1 131 ? 10.719 30.891 -2.061 1 73.44 131 LYS B CA 1
ATOM 2977 C C . LYS B 1 131 ? 11.5 30.297 -3.229 1 73.44 131 LYS B C 1
ATOM 2979 O O . LYS B 1 131 ? 10.945 29.562 -4.039 1 73.44 131 LYS B O 1
ATOM 2984 N N . LEU B 1 132 ? 12.805 30.547 -3.215 1 69.94 132 LEU B N 1
ATOM 2985 C CA . LEU B 1 132 ? 13.633 30.047 -4.301 1 69.94 132 LEU B CA 1
ATOM 2986 C C . LEU B 1 132 ? 13.789 28.531 -4.211 1 69.94 132 LEU B C 1
ATOM 2988 O O . LEU B 1 132 ? 13.672 27.828 -5.215 1 69.94 132 LEU B O 1
ATOM 2992 N N . SER B 1 133 ? 14.016 28.078 -3.047 1 75.62 133 SER B N 1
ATOM 2993 C CA . SER B 1 133 ? 14.195 26.641 -2.844 1 75.62 133 SER B CA 1
ATOM 2994 C C . SER B 1 133 ? 12.914 25.875 -3.166 1 75.62 133 SER B C 1
ATOM 2996 O O . SER B 1 133 ? 12.961 24.844 -3.822 1 75.62 133 SER B O 1
ATOM 2998 N N . SER B 1 134 ? 11.844 26.5 -2.797 1 76.81 134 SER B N 1
ATOM 2999 C CA . SER B 1 134 ? 10.562 25.844 -3.039 1 76.81 134 SER B CA 1
ATOM 3000 C C . SER B 1 134 ? 10.234 25.812 -4.527 1 76.81 134 SER B C 1
ATOM 3002 O O . SER B 1 134 ? 9.742 24.812 -5.039 1 76.81 134 SER B O 1
ATOM 3004 N N . SER B 1 135 ? 10.656 26.906 -5.195 1 79.38 135 SER B N 1
ATOM 3005 C CA . SER B 1 135 ? 10.375 26.969 -6.629 1 79.38 135 SER B CA 1
ATOM 3006 C C . SER B 1 135 ? 11.172 25.922 -7.395 1 79.38 135 SER B C 1
ATOM 3008 O O . SER B 1 135 ? 10.633 25.234 -8.273 1 79.38 135 SER B O 1
ATOM 3010 N N . LEU B 1 136 ? 12.398 25.797 -6.984 1 79.62 136 LEU B N 1
ATOM 3011 C CA . LEU B 1 136 ? 13.25 24.797 -7.633 1 79.62 136 LEU B CA 1
ATOM 3012 C C . LEU B 1 136 ? 12.773 23.391 -7.309 1 79.62 136 LEU B C 1
ATOM 3014 O O . LEU B 1 136 ? 12.68 22.547 -8.195 1 79.62 136 LEU B O 1
ATOM 3018 N N . ALA B 1 137 ? 12.523 23.234 -6.07 1 78.62 137 ALA B N 1
ATOM 3019 C CA . ALA B 1 137 ? 12.039 21.922 -5.637 1 78.62 137 ALA B CA 1
ATOM 3020 C C . ALA B 1 137 ? 10.734 21.547 -6.344 1 78.62 137 ALA B C 1
ATOM 3022 O O . ALA B 1 137 ? 10.555 20.406 -6.762 1 78.62 137 ALA B O 1
ATOM 3023 N N . ASN B 1 138 ? 10 22.531 -6.508 1 81.31 138 ASN B N 1
ATOM 3024 C CA . ASN B 1 138 ? 8.719 22.312 -7.176 1 81.31 138 ASN B CA 1
ATOM 3025 C C . ASN B 1 138 ? 8.906 22.031 -8.664 1 81.31 138 ASN B C 1
ATOM 3027 O O . ASN B 1 138 ? 8.219 21.172 -9.227 1 81.31 138 ASN B O 1
ATOM 3031 N N . LYS B 1 139 ? 9.805 22.719 -9.188 1 82.25 139 LYS B N 1
ATOM 3032 C CA . LYS B 1 139 ? 10.078 22.469 -10.602 1 82.25 139 LYS B CA 1
ATOM 3033 C C . LYS B 1 139 ? 10.602 21.062 -10.82 1 82.25 139 LYS B C 1
ATOM 3035 O O . LYS B 1 139 ? 10.156 20.359 -11.742 1 82.25 139 LYS B O 1
ATOM 3040 N N . ILE B 1 140 ? 11.43 20.719 -10 1 80.88 140 ILE B N 1
ATOM 3041 C CA . ILE B 1 140 ? 12.016 19.391 -10.102 1 80.88 140 ILE B CA 1
ATOM 3042 C C . ILE B 1 140 ? 10.938 18.344 -9.891 1 80.88 140 ILE B C 1
ATOM 3044 O O . ILE B 1 140 ? 10.805 17.406 -10.688 1 80.88 140 ILE B O 1
ATOM 3048 N N . ARG B 1 141 ? 10.297 18.594 -8.891 1 82.94 141 ARG B N 1
ATOM 3049 C CA . ARG B 1 141 ? 9.234 17.641 -8.594 1 82.94 141 ARG B CA 1
ATOM 3050 C C . ARG B 1 141 ? 8.234 17.562 -9.734 1 82.94 141 ARG B C 1
ATOM 3052 O O . ARG B 1 141 ? 7.832 16.469 -10.141 1 82.94 141 ARG B O 1
ATOM 3059 N N . ARG B 1 142 ? 7.848 18.688 -10.273 1 83.38 142 ARG B N 1
ATOM 3060 C CA . ARG B 1 142 ? 6.871 18.734 -11.359 1 83.38 142 ARG B CA 1
ATOM 3061 C C . ARG B 1 142 ? 7.395 18.016 -12.594 1 83.38 142 ARG B C 1
ATOM 3063 O O . ARG B 1 142 ? 6.629 17.359 -13.305 1 83.38 142 ARG B O 1
ATOM 3070 N N . PHE B 1 143 ? 8.609 18.125 -12.758 1 81.75 143 PHE B N 1
ATOM 3071 C CA . PHE B 1 143 ? 9.227 17.422 -13.875 1 81.75 143 PHE B CA 1
ATOM 3072 C C . PHE B 1 143 ? 9.078 15.922 -13.719 1 81.75 143 PHE B C 1
ATOM 3074 O O . PHE B 1 143 ? 8.789 15.211 -14.688 1 81.75 143 PHE B O 1
ATOM 3081 N N . PHE B 1 144 ? 9.133 15.492 -12.539 1 82.44 144 PHE B N 1
ATOM 3082 C CA . PHE B 1 144 ? 9.125 14.062 -12.273 1 82.44 144 PHE B CA 1
ATOM 3083 C C . PHE B 1 144 ? 7.691 13.539 -12.203 1 82.44 144 PHE B C 1
ATOM 3085 O O . PHE B 1 144 ? 7.398 12.445 -12.695 1 82.44 144 PHE B O 1
ATOM 3092 N N . THR B 1 145 ? 6.836 14.273 -11.664 1 84.38 145 THR B N 1
ATOM 3093 C CA . THR B 1 145 ? 5.508 13.734 -11.391 1 84.38 145 THR B CA 1
ATOM 3094 C C . THR B 1 145 ? 4.555 14.047 -12.547 1 84.38 145 THR B C 1
ATOM 3096 O O . THR B 1 145 ? 3.643 13.266 -12.828 1 84.38 145 THR B O 1
ATOM 3099 N N . ASN B 1 146 ? 4.754 15.188 -13.25 1 86 146 ASN B N 1
ATOM 3100 C CA . ASN B 1 146 ? 3.871 15.656 -14.312 1 86 146 ASN B CA 1
ATOM 3101 C C . ASN B 1 146 ? 2.406 15.609 -13.891 1 86 146 ASN B C 1
ATOM 3103 O O . ASN B 1 146 ? 1.559 15.102 -14.633 1 86 146 ASN B O 1
ATOM 3107 N N . ASP B 1 147 ? 2.18 16.094 -12.719 1 85.88 147 ASP B N 1
ATOM 3108 C CA . ASP B 1 147 ? 0.842 15.945 -12.156 1 85.88 147 ASP B CA 1
ATOM 3109 C C . ASP B 1 147 ? 0.047 17.234 -12.289 1 85.88 147 ASP B C 1
ATOM 3111 O O . ASP B 1 147 ? -1.128 17.297 -11.922 1 85.88 147 ASP B O 1
ATOM 3115 N N . GLY B 1 148 ? 0.683 18.312 -12.781 1 86.25 148 GLY B N 1
ATOM 3116 C CA . GLY B 1 148 ? 0.019 19.578 -13.008 1 86.25 148 GLY B CA 1
ATOM 3117 C C . GLY B 1 148 ? -0.272 20.344 -11.727 1 86.25 148 GLY B C 1
ATOM 3118 O O . GLY B 1 148 ? -0.996 21.344 -11.742 1 86.25 148 GLY B O 1
ATOM 3119 N N . VAL B 1 149 ? 0.253 19.828 -10.68 1 87.31 149 VAL B N 1
ATOM 3120 C CA . VAL B 1 149 ? -0.03 20.469 -9.398 1 87.31 149 VAL B CA 1
ATOM 3121 C C . VAL B 1 149 ? 1.079 21.469 -9.062 1 87.31 149 VAL B C 1
ATOM 3123 O O . VAL B 1 149 ? 2.262 21.109 -9.086 1 87.31 149 VAL B O 1
ATOM 3126 N N . GLU B 1 150 ? 0.694 22.688 -8.734 1 85.06 150 GLU B N 1
ATOM 3127 C CA . GLU B 1 150 ? 1.638 23.797 -8.531 1 85.06 150 GLU B CA 1
ATOM 3128 C C . GLU B 1 150 ? 2.131 23.828 -7.09 1 85.06 150 GLU B C 1
ATOM 3130 O O . GLU B 1 150 ? 3.299 24.125 -6.836 1 85.06 150 GLU B O 1
ATOM 3135 N N . ASP B 1 151 ? 1.256 23.625 -6.164 1 87.62 151 ASP B N 1
ATOM 3136 C CA . ASP B 1 151 ? 1.575 23.719 -4.742 1 87.62 151 ASP B CA 1
ATOM 3137 C C . ASP B 1 151 ? 1.263 22.422 -4.02 1 87.62 151 ASP B C 1
ATOM 3139 O O . ASP B 1 151 ? 0.358 22.359 -3.182 1 87.62 151 ASP B O 1
ATOM 3143 N N . THR B 1 152 ? 2.088 21.406 -4.25 1 84.62 152 THR B N 1
ATOM 3144 C CA . THR B 1 152 ? 1.838 20.078 -3.695 1 84.62 152 THR B CA 1
ATOM 3145 C C . THR B 1 152 ? 1.993 20.094 -2.178 1 84.62 152 THR B C 1
ATOM 3147 O O . THR B 1 152 ? 1.489 19.203 -1.489 1 84.62 152 THR B O 1
ATOM 3150 N N . GLY B 1 153 ? 2.646 21.078 -1.723 1 86.44 153 GLY B N 1
ATOM 3151 C CA . GLY B 1 153 ? 2.936 21.156 -0.3 1 86.44 153 GLY B CA 1
ATOM 3152 C C . GLY B 1 153 ? 1.854 21.859 0.492 1 86.44 153 GLY B C 1
ATOM 3153 O O . GLY B 1 153 ? 1.937 21.953 1.719 1 86.44 153 GLY B O 1
ATOM 3154 N N . CYS B 1 154 ? 0.847 22.359 -0.201 1 91.62 154 CYS B N 1
ATOM 3155 C CA . CYS B 1 154 ? -0.225 23.016 0.539 1 91.62 154 CYS B CA 1
ATOM 3156 C C . CYS B 1 154 ? -0.912 22.047 1.485 1 91.62 154 CYS B C 1
ATOM 3158 O O . CYS B 1 154 ? -1.414 21 1.055 1 91.62 154 CYS B O 1
ATOM 3160 N N . PRO B 1 155 ? -0.93 22.359 2.729 1 95.06 155 PRO B N 1
ATOM 3161 C CA . PRO B 1 155 ? -1.493 21.438 3.709 1 95.06 155 PRO B CA 1
ATOM 3162 C C . PRO B 1 155 ? -3.002 21.594 3.877 1 95.06 155 PRO B C 1
ATOM 3164 O O . PRO B 1 155 ? -3.512 21.547 5 1 95.06 155 PRO B O 1
ATOM 3167 N N . LEU B 1 156 ? -3.691 22 2.912 1 97.94 156 LEU B N 1
ATOM 3168 C CA . LEU B 1 156 ? -5.148 22.062 2.887 1 97.94 156 LEU B CA 1
ATOM 3169 C C . LEU B 1 156 ? -5.711 21.25 1.728 1 97.94 156 LEU B C 1
ATOM 3171 O O . LEU B 1 156 ? -5.637 21.672 0.573 1 97.94 156 LEU B O 1
ATOM 3175 N N . LYS B 1 157 ? -6.215 20.094 2.084 1 98.69 157 LYS B N 1
ATOM 3176 C CA . LYS B 1 157 ? -6.668 19.141 1.07 1 98.69 157 LYS B CA 1
ATOM 3177 C C . LYS B 1 157 ? -7.957 18.453 1.503 1 98.69 157 LYS B C 1
ATOM 3179 O O . LYS B 1 157 ? -8.203 18.266 2.699 1 98.69 157 LYS B O 1
ATOM 3184 N N . VAL B 1 158 ? -8.781 18.125 0.542 1 98.88 158 VAL B N 1
ATOM 3185 C CA . VAL B 1 158 ? -9.906 17.203 0.701 1 98.88 158 VAL B CA 1
ATOM 3186 C C . VAL B 1 158 ? -9.742 16.016 -0.255 1 98.88 158 VAL B C 1
ATOM 3188 O O . VAL B 1 158 ? -9.469 16.203 -1.442 1 98.88 158 VAL B O 1
ATOM 3191 N N . ILE B 1 159 ? -9.859 14.828 0.27 1 98.88 159 ILE B N 1
ATOM 3192 C CA . ILE B 1 159 ? -9.664 13.602 -0.497 1 98.88 159 ILE B CA 1
ATOM 3193 C C . ILE B 1 159 ? -10.812 12.633 -0.224 1 98.88 159 ILE B C 1
ATOM 3195 O O . ILE B 1 159 ? -11.258 12.492 0.917 1 98.88 159 ILE B O 1
ATOM 3199 N N . LYS B 1 160 ? -11.328 12.039 -1.247 1 98.88 160 LYS B N 1
ATOM 3200 C CA . LYS B 1 160 ? -12.195 10.891 -0.992 1 98.88 160 LYS B CA 1
ATOM 3201 C C . LYS B 1 160 ? -11.453 9.789 -0.245 1 98.88 160 LYS B C 1
ATOM 3203 O O . LYS B 1 160 ? -10.375 9.359 -0.671 1 98.88 160 LYS B O 1
ATOM 3208 N N . THR B 1 161 ? -12.047 9.312 0.812 1 98.69 161 THR B N 1
ATOM 3209 C CA . THR B 1 161 ? -11.367 8.414 1.745 1 98.69 161 THR B CA 1
ATOM 3210 C C . THR B 1 161 ? -10.945 7.125 1.047 1 98.69 161 THR B C 1
ATOM 3212 O O . THR B 1 161 ? -9.859 6.598 1.312 1 98.69 161 THR B O 1
ATOM 3215 N N . ALA B 1 162 ? -11.711 6.629 0.169 1 97.31 162 ALA B N 1
ATOM 3216 C CA . ALA B 1 162 ? -11.391 5.406 -0.56 1 97.31 162 ALA B CA 1
ATOM 3217 C C . ALA B 1 162 ? -10.086 5.551 -1.336 1 97.31 162 ALA B C 1
ATOM 3219 O O . ALA B 1 162 ? -9.297 4.605 -1.419 1 97.31 162 ALA B O 1
ATOM 3220 N N . TYR B 1 163 ? -9.805 6.691 -1.916 1 98 163 TYR B N 1
ATOM 3221 C CA . TYR B 1 163 ? -8.555 6.961 -2.623 1 98 163 TYR B CA 1
ATOM 3222 C C . TYR B 1 163 ? -7.402 7.133 -1.645 1 98 163 TYR B C 1
ATOM 3224 O O . TYR B 1 163 ? -6.301 6.633 -1.882 1 98 163 TYR B O 1
ATOM 3232 N N . ALA B 1 164 ? -7.695 7.836 -0.547 1 98.56 164 ALA B N 1
ATOM 3233 C CA . ALA B 1 164 ? -6.66 8.102 0.448 1 98.56 164 ALA B CA 1
ATOM 3234 C C . ALA B 1 164 ? -6.109 6.801 1.024 1 98.56 164 ALA B C 1
ATOM 3236 O O . ALA B 1 164 ? -4.895 6.633 1.143 1 98.56 164 ALA B O 1
ATOM 3237 N N . LYS B 1 165 ? -6.945 5.906 1.295 1 96.81 165 LYS B N 1
ATOM 3238 C CA . LYS B 1 165 ? -6.562 4.668 1.966 1 96.81 165 LYS B CA 1
ATOM 3239 C C . LYS B 1 165 ? -5.805 3.742 1.021 1 96.81 165 LYS B C 1
ATOM 3241 O O . LYS B 1 165 ? -5.125 2.816 1.464 1 96.81 165 LYS B O 1
ATOM 3246 N N . LYS B 1 166 ? -5.883 3.99 -0.25 1 95 166 LYS B N 1
ATOM 3247 C CA . LYS B 1 166 ? -5.215 3.141 -1.231 1 95 166 LYS B CA 1
ATOM 3248 C C . LYS B 1 166 ? -3.811 3.654 -1.537 1 95 166 LYS B C 1
ATOM 3250 O O . LYS B 1 166 ? -3.037 2.986 -2.229 1 95 166 LYS B O 1
ATOM 3255 N N . ILE B 1 167 ? -3.477 4.809 -1.046 1 96.31 167 ILE B N 1
ATOM 3256 C CA . ILE B 1 167 ? -2.152 5.367 -1.297 1 96.31 167 ILE B CA 1
ATOM 3257 C C . ILE B 1 167 ? -1.106 4.602 -0.489 1 96.31 167 ILE B C 1
ATOM 3259 O O . ILE B 1 167 ? -1.21 4.504 0.736 1 96.31 167 ILE B O 1
ATOM 3263 N N . PRO B 1 168 ? -0.153 3.996 -1.168 1 94.75 168 PRO B N 1
ATOM 3264 C CA . PRO B 1 168 ? 0.97 3.432 -0.415 1 94.75 168 PRO B CA 1
ATOM 3265 C C . PRO B 1 168 ? 1.886 4.504 0.17 1 94.75 168 PRO B C 1
ATOM 3267 O O . PRO B 1 168 ? 2.854 4.914 -0.476 1 94.75 168 PRO B O 1
ATOM 3270 N N . LEU B 1 169 ? 1.652 4.867 1.37 1 95.75 169 LEU B N 1
ATOM 3271 C CA . LEU B 1 169 ? 2.389 5.977 1.966 1 95.75 169 LEU B CA 1
ATOM 3272 C C . LEU B 1 169 ? 3.688 5.488 2.598 1 95.75 169 LEU B C 1
ATOM 3274 O O . LEU B 1 169 ? 3.676 4.586 3.436 1 95.75 169 LEU B O 1
ATOM 3278 N N . PHE B 1 170 ? 4.73 6.035 2.152 1 96.44 170 PHE B N 1
ATOM 3279 C CA . PHE B 1 170 ? 6.066 5.949 2.73 1 96.44 170 PHE B CA 1
ATOM 3280 C C . PHE B 1 170 ? 6.543 7.316 3.199 1 96.44 170 PHE B C 1
ATOM 3282 O O . PHE B 1 170 ? 6.078 8.344 2.705 1 96.44 170 PHE B O 1
ATOM 3289 N N . ASN B 1 171 ? 7.457 7.27 4.191 1 95.62 171 ASN B N 1
ATOM 3290 C CA . ASN B 1 171 ? 7.93 8.547 4.715 1 95.62 171 ASN B CA 1
ATOM 3291 C C . ASN B 1 171 ? 8.438 9.461 3.602 1 95.62 171 ASN B C 1
ATOM 3293 O O . ASN B 1 171 ? 9.242 9.039 2.77 1 95.62 171 ASN B O 1
ATOM 3297 N N . GLY B 1 172 ? 7.828 10.664 3.574 1 93.31 172 GLY B N 1
ATOM 3298 C CA . GLY B 1 172 ? 8.219 11.648 2.582 1 93.31 172 GLY B CA 1
ATOM 3299 C C . GLY B 1 172 ? 7.215 11.797 1.455 1 93.31 172 GLY B C 1
ATOM 3300 O O . GLY B 1 172 ? 7.227 12.789 0.731 1 93.31 172 GLY B O 1
ATOM 3301 N N . LEU B 1 173 ? 6.293 10.898 1.361 1 94.25 173 LEU B N 1
ATOM 3302 C CA . LEU B 1 173 ? 5.426 10.891 0.187 1 94.25 173 LEU B CA 1
ATOM 3303 C C . LEU B 1 173 ? 4.168 11.719 0.432 1 94.25 173 LEU B C 1
ATOM 3305 O O . LEU B 1 173 ? 3.342 11.875 -0.468 1 94.25 173 LEU B O 1
ATOM 3309 N N . HIS B 1 174 ? 4.062 12.359 1.615 1 94.88 174 HIS B N 1
ATOM 3310 C CA . HIS B 1 174 ? 2.943 13.266 1.835 1 94.88 174 HIS B CA 1
ATOM 3311 C C . HIS B 1 174 ? 2.973 14.422 0.84 1 94.88 174 HIS B C 1
ATOM 3313 O O . HIS B 1 174 ? 1.94 15.039 0.567 1 94.88 174 HIS B O 1
ATOM 3319 N N . ARG B 1 175 ? 4.125 14.664 0.236 1 91.81 175 ARG B N 1
ATOM 3320 C CA . ARG B 1 175 ? 4.297 15.75 -0.723 1 91.81 175 ARG B CA 1
ATOM 3321 C C . ARG B 1 175 ? 3.787 15.352 -2.104 1 91.81 175 ARG B C 1
ATOM 3323 O O . ARG B 1 175 ? 3.732 16.172 -3.016 1 91.81 175 ARG B O 1
ATOM 3330 N N . PHE B 1 176 ? 3.424 14.07 -2.25 1 94.81 176 PHE B N 1
ATOM 3331 C CA . PHE B 1 176 ? 3.074 13.547 -3.564 1 94.81 176 PHE B CA 1
ATOM 3332 C C . PHE B 1 176 ? 1.62 13.094 -3.598 1 94.81 176 PHE B C 1
ATOM 3334 O O . PHE B 1 176 ? 1.225 12.32 -4.477 1 94.81 176 PHE B O 1
ATOM 3341 N N . LEU B 1 177 ? 0.825 13.523 -2.678 1 96.94 177 LEU B N 1
ATOM 3342 C CA . LEU B 1 177 ? -0.533 13.008 -2.549 1 96.94 177 LEU B CA 1
ATOM 3343 C C . LEU B 1 177 ? -1.317 13.211 -3.842 1 96.94 177 LEU B C 1
ATOM 3345 O O . LEU B 1 177 ? -1.926 12.273 -4.359 1 96.94 177 LEU B O 1
ATOM 3349 N N . PRO B 1 178 ? -1.311 14.43 -4.441 1 96.75 178 PRO B N 1
ATOM 3350 C CA . PRO B 1 178 ? -2.041 14.578 -5.703 1 96.75 178 PRO B CA 1
ATOM 3351 C C . PRO B 1 178 ? -1.549 13.625 -6.785 1 96.75 178 PRO B C 1
ATOM 3353 O O . PRO B 1 178 ? -2.357 13.016 -7.492 1 96.75 178 PRO B O 1
ATOM 3356 N N . ALA B 1 179 ? -0.271 13.492 -6.902 1 95.75 179 ALA B N 1
ATOM 3357 C CA . ALA B 1 179 ? 0.307 12.586 -7.895 1 95.75 179 ALA B CA 1
ATOM 3358 C C . ALA B 1 179 ? -0.125 11.148 -7.641 1 95.75 179 ALA B C 1
ATOM 3360 O O . ALA B 1 179 ? -0.386 10.398 -8.586 1 95.75 179 ALA B O 1
ATOM 3361 N N . MET B 1 180 ? -0.177 10.789 -6.438 1 96.81 180 MET B N 1
ATOM 3362 C CA . MET B 1 180 ? -0.572 9.43 -6.074 1 96.81 180 MET B CA 1
ATOM 3363 C C . MET B 1 180 ? -2.033 9.172 -6.426 1 96.81 180 MET B C 1
ATOM 3365 O O . MET B 1 180 ? -2.406 8.055 -6.77 1 96.81 180 MET B O 1
ATOM 3369 N N . ILE B 1 181 ? -2.891 10.172 -6.316 1 97.56 181 ILE B N 1
ATOM 3370 C CA . ILE B 1 181 ? -4.289 10.055 -6.715 1 97.56 181 ILE B CA 1
ATOM 3371 C C . ILE B 1 181 ? -4.379 9.852 -8.227 1 97.56 181 ILE B C 1
ATOM 3373 O O . ILE B 1 181 ? -5.172 9.039 -8.703 1 97.56 181 ILE B O 1
ATOM 3377 N N . LEU B 1 182 ? -3.551 10.562 -8.93 1 95.88 182 LEU B N 1
ATOM 3378 C CA . LEU B 1 182 ? -3.518 10.414 -10.383 1 95.88 182 LEU B CA 1
ATOM 3379 C C . LEU B 1 182 ? -3.102 9 -10.773 1 95.88 182 LEU B C 1
ATOM 3381 O O . LEU B 1 182 ? -3.6 8.453 -11.758 1 95.88 182 LEU B O 1
ATOM 3385 N N . LEU B 1 183 ? -2.201 8.398 -10.031 1 94 183 LEU B N 1
ATOM 3386 C CA . LEU B 1 183 ? -1.777 7.035 -10.305 1 94 183 LEU B CA 1
ATOM 3387 C C . LEU B 1 183 ? -2.959 6.074 -10.227 1 94 183 LEU B C 1
ATOM 3389 O O . LEU B 1 183 ? -2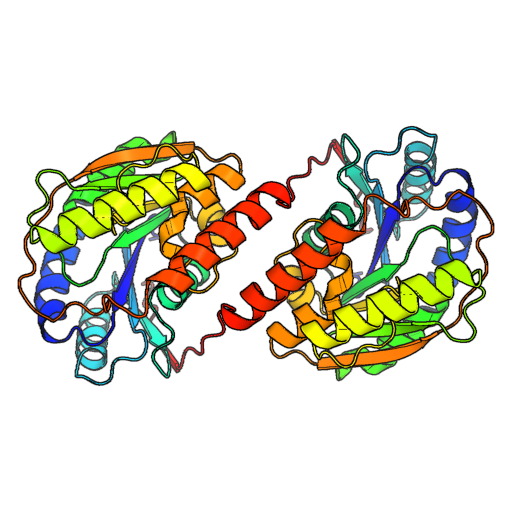.967 5.035 -10.891 1 94 183 LEU B O 1
ATOM 3393 N N . GLN B 1 184 ? -3.904 6.402 -9.414 1 95.12 184 GLN B N 1
ATOM 3394 C CA . GLN B 1 184 ? -5.113 5.598 -9.273 1 95.12 184 GLN B CA 1
ATOM 3395 C C . GLN B 1 184 ? -6.137 5.945 -10.352 1 95.12 184 GLN B C 1
ATOM 3397 O O . GLN B 1 184 ? -7.305 5.57 -10.25 1 95.12 184 GLN B O 1
ATOM 3402 N N . ASN B 1 185 ? -5.738 6.746 -11.289 1 94.75 185 ASN B N 1
ATOM 3403 C CA . ASN B 1 185 ? -6.625 7.27 -12.32 1 94.75 185 ASN B CA 1
ATOM 3404 C C . ASN B 1 185 ? -7.695 8.188 -11.727 1 94.75 185 ASN B C 1
ATOM 3406 O O . ASN B 1 185 ? -8.828 8.227 -12.219 1 94.75 185 ASN B O 1
ATOM 3410 N N . GLY B 1 186 ? -7.375 8.766 -10.594 1 97.19 186 GLY B N 1
ATOM 3411 C CA . GLY B 1 186 ? -8.258 9.75 -9.984 1 97.19 186 GLY B CA 1
ATOM 3412 C C . GLY B 1 186 ? -8.117 11.133 -10.586 1 97.19 186 GLY B C 1
ATOM 3413 O O . GLY B 1 186 ? -7.188 11.398 -11.352 1 97.19 186 GLY B O 1
ATOM 3414 N N . LYS B 1 187 ? -9.078 12.008 -10.227 1 98.19 187 LYS B N 1
ATOM 3415 C CA . LYS B 1 187 ? -9.094 13.398 -10.68 1 98.19 187 LYS B CA 1
ATOM 3416 C C . LYS B 1 187 ? -8.68 14.344 -9.562 1 98.19 187 LYS B C 1
ATOM 3418 O O . LYS B 1 187 ? -9.141 14.227 -8.43 1 98.19 187 LYS B O 1
ATOM 3423 N N . VAL B 1 188 ? -7.797 15.297 -9.945 1 97.94 188 VAL B N 1
ATOM 3424 C CA . VAL B 1 188 ? -7.266 16.25 -8.969 1 97.94 188 VAL B CA 1
ATOM 3425 C C . VAL B 1 188 ? -7.594 17.672 -9.398 1 97.94 188 VAL B C 1
ATOM 3427 O O . VAL B 1 188 ? -7.547 18 -10.586 1 97.94 188 VAL B O 1
ATOM 3430 N N . LYS B 1 189 ? -7.895 18.516 -8.414 1 97.69 189 LYS B N 1
ATOM 3431 C CA . LYS B 1 189 ? -8.164 19.938 -8.648 1 97.69 189 LYS B CA 1
ATOM 3432 C C . LYS B 1 189 ? -7.438 20.812 -7.633 1 97.69 189 LYS B C 1
ATOM 3434 O O . LYS B 1 189 ? -7.359 20.469 -6.453 1 97.69 189 LYS B O 1
ATOM 3439 N N . GLN B 1 190 ? -6.953 21.922 -8.117 1 97 190 GLN B N 1
ATOM 3440 C CA . GLN B 1 190 ? -6.359 22.938 -7.246 1 97 190 GLN B CA 1
ATOM 3441 C C . GLN B 1 190 ? -7.223 24.188 -7.203 1 97 190 GLN B C 1
ATOM 3443 O O . GLN B 1 190 ? -7.758 24.625 -8.227 1 97 190 GLN B O 1
ATOM 3448 N N . ILE B 1 191 ? -7.359 24.719 -6.004 1 96.44 191 ILE B N 1
ATOM 3449 C CA . ILE B 1 191 ? -8.164 25.922 -5.797 1 96.44 191 ILE B CA 1
ATOM 3450 C C . ILE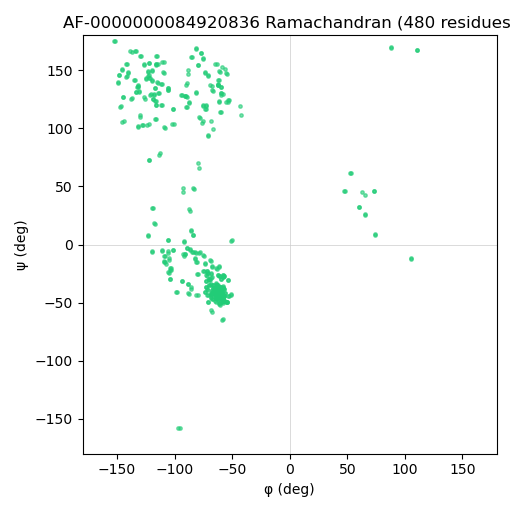 B 1 191 ? -7.379 26.922 -4.965 1 96.44 191 ILE B C 1
ATOM 3452 O O . ILE B 1 191 ? -6.734 26.562 -3.979 1 96.44 191 ILE B O 1
ATOM 3456 N N . PRO B 1 192 ? -7.426 28.266 -5.359 1 95.44 192 PRO B N 1
ATOM 3457 C CA . PRO B 1 192 ? -6.777 29.266 -4.504 1 95.44 192 PRO B CA 1
ATOM 3458 C C . PRO B 1 192 ? -7.367 29.297 -3.096 1 95.44 192 PRO B C 1
ATOM 3460 O O . PRO B 1 192 ? -8.586 29.219 -2.93 1 95.44 192 PRO B O 1
ATOM 3463 N N . VAL B 1 193 ? -6.441 29.359 -2.119 1 95.88 193 VAL B N 1
ATOM 3464 C CA . VAL B 1 193 ? -6.887 29.422 -0.731 1 95.88 193 VAL B CA 1
ATOM 3465 C C . VAL B 1 193 ? -6.105 30.5 0.019 1 95.88 193 VAL B C 1
ATOM 3467 O O . VAL B 1 193 ? -5.105 31.016 -0.484 1 95.88 193 VAL B O 1
ATOM 3470 N N . GLN B 1 194 ? -6.637 30.812 1.178 1 92.12 194 GLN B N 1
ATOM 3471 C CA . GLN B 1 194 ? -5.984 31.828 2.012 1 92.12 194 GLN B CA 1
ATOM 3472 C C . GLN B 1 194 ? -4.676 31.297 2.592 1 92.12 194 GLN B C 1
ATOM 3474 O O . GLN B 1 194 ? -4.551 30.094 2.848 1 92.12 194 GLN B O 1
ATOM 3479 N N . HIS B 1 195 ? -3.74 32.219 2.707 1 92.19 195 HIS B N 1
ATOM 3480 C CA . HIS B 1 195 ? -2.475 31.891 3.357 1 92.19 195 HIS B CA 1
ATOM 3481 C C . HIS B 1 195 ? -2.078 32.969 4.355 1 92.19 195 HIS B C 1
ATOM 3483 O O . HIS B 1 195 ? -2.143 34.156 4.043 1 92.19 195 HIS B O 1
ATOM 3489 N N . PHE B 1 196 ? -1.729 32.562 5.523 1 89.94 196 PHE B N 1
ATOM 3490 C CA . PHE B 1 196 ? -1.388 33.469 6.605 1 89.94 196 PHE B CA 1
ATOM 3491 C C . PHE B 1 196 ? 0.042 33.25 7.078 1 89.94 196 PHE B C 1
ATOM 3493 O O . PHE B 1 196 ? 0.576 32.156 6.941 1 89.94 196 PHE B O 1
ATOM 3500 N N . PRO B 1 197 ? 0.694 34.312 7.566 1 86.88 197 PRO B N 1
ATOM 3501 C CA . PRO B 1 197 ? 1.987 34.062 8.211 1 86.88 197 PRO B CA 1
ATOM 3502 C C . PRO B 1 197 ? 1.869 33.188 9.461 1 86.88 197 PRO B C 1
ATOM 3504 O O . PRO B 1 197 ? 0.799 33.125 10.078 1 86.88 197 PRO B O 1
ATOM 3507 N N . ARG B 1 198 ? 2.922 32.531 9.797 1 83.94 198 ARG B N 1
ATOM 3508 C CA . ARG B 1 198 ? 2.945 31.75 11.023 1 83.94 198 ARG B CA 1
ATOM 3509 C C . ARG B 1 198 ? 2.879 32.656 12.25 1 83.94 198 ARG B C 1
ATOM 3511 O O . ARG B 1 198 ? 3.602 33.656 12.336 1 83.94 198 ARG B O 1
ATOM 3518 N N . ILE B 1 199 ? 2.039 32.312 13.141 1 84.19 199 ILE B N 1
ATOM 3519 C CA . ILE B 1 199 ? 1.825 33.156 14.312 1 84.19 199 ILE B CA 1
ATOM 3520 C C . ILE B 1 199 ? 2.625 32.594 15.492 1 84.19 199 ILE B C 1
ATOM 3522 O O . ILE B 1 199 ? 3.213 33.375 16.266 1 84.19 199 ILE B O 1
ATOM 3526 N N . ALA B 1 200 ? 2.643 31.328 15.633 1 83.5 200 ALA B N 1
ATOM 3527 C CA . ALA B 1 200 ? 3.328 30.703 16.766 1 83.5 200 ALA B CA 1
ATOM 3528 C C . ALA B 1 200 ? 4.02 29.406 16.328 1 83.5 200 ALA B C 1
ATOM 3530 O O . ALA B 1 200 ? 3.646 28.797 15.328 1 83.5 200 ALA B O 1
ATOM 3531 N N . GLY B 1 201 ? 5.047 29.047 17.078 1 80.75 201 GLY B N 1
ATOM 3532 C CA . GLY B 1 201 ? 5.766 27.812 16.828 1 80.75 201 GLY B CA 1
ATOM 3533 C C . GLY B 1 201 ? 6.902 27.969 15.836 1 80.75 201 GLY B C 1
ATOM 3534 O O . GLY B 1 201 ? 7.137 29.062 15.328 1 80.75 201 GLY B O 1
ATOM 3535 N N . LYS B 1 202 ? 7.688 26.906 15.773 1 79 202 LYS B N 1
ATOM 3536 C CA . LYS B 1 202 ? 8.82 26.891 14.852 1 79 202 LYS B CA 1
ATOM 3537 C C . LYS B 1 202 ? 8.578 25.906 13.703 1 79 202 LYS B C 1
ATOM 3539 O O . LYS B 1 202 ? 7.812 24.953 13.844 1 79 202 LYS B O 1
ATOM 3544 N N . THR B 1 203 ? 9.195 26.344 12.578 1 76.25 203 THR B N 1
ATOM 3545 C CA . THR B 1 203 ? 9.148 25.406 11.461 1 76.25 203 THR B CA 1
ATOM 3546 C C . THR B 1 203 ? 9.812 24.078 11.836 1 76.25 203 THR B C 1
ATOM 3548 O O . THR B 1 203 ? 10.859 24.078 12.484 1 76.25 203 THR B O 1
ATOM 3551 N N . LYS B 1 204 ? 9.156 23.062 11.625 1 70.62 204 LYS B N 1
ATOM 3552 C CA . LYS B 1 204 ? 9.664 21.75 12.008 1 70.62 204 LYS B CA 1
ATOM 3553 C C . LYS B 1 204 ? 10.43 21.094 10.859 1 70.62 204 LYS B C 1
ATOM 3555 O O . LYS B 1 204 ? 11.008 20.016 11.023 1 70.62 204 LYS B O 1
ATOM 3560 N N . PHE B 1 205 ? 10.391 21.609 9.672 1 64.75 205 PHE B N 1
ATOM 3561 C CA . PHE B 1 205 ? 11.062 21.016 8.523 1 64.75 205 PHE B CA 1
ATOM 3562 C C . PHE B 1 205 ? 12.375 21.734 8.234 1 64.75 205 PHE B C 1
ATOM 3564 O O . PHE B 1 205 ? 12.43 22.969 8.219 1 64.75 205 PHE B O 1
ATOM 3571 N N . GLY B 1 206 ? 13.633 21.031 8.641 1 52.28 206 GLY B N 1
ATOM 3572 C CA . GLY B 1 206 ? 14.945 21.609 8.414 1 52.28 206 GLY B CA 1
ATOM 3573 C C . GLY B 1 206 ? 15.375 21.578 6.961 1 52.28 206 GLY B C 1
ATOM 3574 O O . GLY B 1 206 ? 14.898 20.75 6.188 1 52.28 206 GLY B O 1
ATOM 3575 N N . PHE B 1 207 ? 16.172 22.609 6.469 1 47.28 207 PHE B N 1
ATOM 3576 C CA . PHE B 1 207 ? 16.641 22.859 5.117 1 47.28 207 PHE B CA 1
ATOM 3577 C C . PHE B 1 207 ? 17.438 21.672 4.59 1 47.28 207 PHE B C 1
ATOM 3579 O O . PHE B 1 207 ? 17.312 21.312 3.418 1 47.28 207 PHE B O 1
ATOM 3586 N N . TRP B 1 208 ? 18.656 21.312 5.207 1 43.38 208 TRP B N 1
ATOM 3587 C CA . TRP B 1 208 ? 19.781 20.547 4.66 1 43.38 208 TRP B CA 1
ATOM 3588 C C . TRP B 1 208 ? 19.375 19.094 4.43 1 43.38 208 TRP B C 1
ATOM 3590 O O . TRP B 1 208 ? 20 18.391 3.627 1 43.38 208 TRP B O 1
ATOM 3600 N N . ASN B 1 209 ? 18.969 18.422 5.309 1 48.34 209 ASN B N 1
ATOM 3601 C CA . ASN B 1 209 ? 18.781 16.984 5.301 1 48.34 209 ASN B CA 1
ATOM 3602 C C . ASN B 1 209 ? 17.984 16.516 4.078 1 48.34 209 ASN B C 1
ATOM 3604 O O . ASN B 1 209 ? 17.766 15.32 3.889 1 48.34 209 ASN B O 1
ATOM 3608 N N . ARG B 1 210 ? 17.656 17.5 3.156 1 52.5 210 ARG B N 1
ATOM 3609 C CA . ARG B 1 210 ? 16.453 17.578 2.326 1 52.5 210 ARG B CA 1
ATOM 3610 C C . ARG B 1 210 ? 16.766 17.188 0.883 1 52.5 210 ARG B C 1
ATOM 3612 O O . ARG B 1 210 ? 15.852 17.062 0.061 1 52.5 210 ARG B O 1
ATOM 3619 N N . SER B 1 211 ? 18.125 17.312 0.549 1 58.56 211 SER B N 1
ATOM 3620 C CA . SER B 1 211 ? 18.172 17.266 -0.908 1 58.56 211 SER B CA 1
ATOM 3621 C C . SER B 1 211 ? 18.109 15.82 -1.413 1 58.56 211 SER B C 1
ATOM 3623 O O . SER B 1 211 ? 17.328 15.508 -2.32 1 58.56 211 SER B O 1
ATOM 3625 N N . LEU B 1 212 ? 18.938 14.898 -0.662 1 73.38 212 LEU B N 1
ATOM 3626 C CA . LEU B 1 212 ? 18.984 13.555 -1.234 1 73.38 212 LEU B CA 1
ATOM 3627 C C . LEU B 1 212 ? 17.688 12.797 -0.954 1 73.38 212 LEU B C 1
ATOM 3629 O O . LEU B 1 212 ? 17.266 11.977 -1.768 1 73.38 212 LEU B O 1
ATOM 3633 N N . GLY B 1 213 ? 17.109 13.305 0.064 1 80.38 213 GLY B N 1
ATOM 3634 C CA . GLY B 1 213 ? 15.859 12.648 0.429 1 80.38 213 GLY B CA 1
ATOM 3635 C C . GLY B 1 213 ? 14.742 12.914 -0.557 1 80.38 213 GLY B C 1
ATOM 3636 O O . GLY B 1 213 ? 14.219 11.977 -1.172 1 80.38 213 GLY B O 1
ATOM 3637 N N . PRO B 1 214 ? 14.625 14.156 -0.806 1 80.75 214 PRO B N 1
ATOM 3638 C CA . PRO B 1 214 ? 13.547 14.492 -1.744 1 80.75 214 PRO B CA 1
ATOM 3639 C C . PRO B 1 214 ? 13.828 14 -3.162 1 80.75 214 PRO B C 1
ATOM 3641 O O . PRO B 1 214 ? 12.906 13.562 -3.857 1 80.75 214 PRO B O 1
ATOM 3644 N N . LEU B 1 215 ? 15.062 14.023 -3.51 1 84.88 215 LEU B N 1
ATOM 3645 C CA . LEU B 1 215 ? 15.391 13.508 -4.836 1 84.88 215 LEU B CA 1
ATOM 3646 C C . LEU B 1 215 ? 15.148 12.008 -4.91 1 84.88 215 LEU B C 1
ATOM 3648 O O . LEU B 1 215 ? 14.594 11.516 -5.891 1 84.88 215 LEU B O 1
ATOM 3652 N N . ALA B 1 216 ? 15.617 11.336 -3.924 1 90.06 216 ALA B N 1
ATOM 3653 C CA . ALA B 1 216 ? 15.375 9.898 -3.871 1 90.06 216 ALA B CA 1
ATOM 3654 C C . ALA B 1 216 ? 13.875 9.594 -3.887 1 90.06 216 ALA B C 1
ATOM 3656 O O . ALA B 1 216 ? 13.438 8.625 -4.504 1 90.06 216 ALA B O 1
ATOM 3657 N N . ASP B 1 217 ? 13.117 10.422 -3.25 1 91.88 217 ASP B N 1
ATOM 3658 C CA . ASP B 1 217 ? 11.672 10.242 -3.23 1 91.88 217 ASP B CA 1
ATOM 3659 C C . ASP B 1 217 ? 11.07 10.445 -4.621 1 91.88 217 ASP B C 1
ATOM 3661 O O . ASP B 1 217 ? 10.133 9.75 -5.008 1 91.88 217 ASP B O 1
ATOM 3665 N N . CYS B 1 218 ? 11.648 11.414 -5.348 1 90.81 218 CYS B N 1
ATOM 3666 C CA . CYS B 1 218 ? 11.188 11.633 -6.711 1 90.81 218 CYS B CA 1
ATOM 3667 C C . CYS B 1 218 ? 11.469 10.414 -7.586 1 90.81 218 CYS B C 1
ATOM 3669 O O . CYS B 1 218 ? 10.617 9.984 -8.359 1 90.81 218 CYS B O 1
ATOM 3671 N N . PHE B 1 219 ? 12.633 9.836 -7.41 1 89.81 219 PHE B N 1
ATOM 3672 C CA . PHE B 1 219 ? 12.984 8.641 -8.156 1 89.81 219 PHE B CA 1
ATOM 3673 C C . PHE B 1 219 ? 12.07 7.48 -7.777 1 89.81 219 PHE B C 1
ATOM 3675 O O . PHE B 1 219 ? 11.625 6.723 -8.641 1 89.81 219 PHE B O 1
ATOM 3682 N N . ALA B 1 220 ? 11.875 7.387 -6.5 1 92.81 220 ALA B N 1
ATOM 3683 C CA . ALA B 1 220 ? 10.977 6.336 -6.031 1 92.81 220 ALA B CA 1
ATOM 3684 C C . ALA B 1 220 ? 9.578 6.508 -6.617 1 92.81 220 ALA B C 1
ATOM 3686 O O . ALA B 1 220 ? 8.945 5.531 -7.027 1 92.81 220 ALA B O 1
ATOM 3687 N N . TYR B 1 221 ? 9.133 7.684 -6.695 1 93 221 TYR B N 1
ATOM 3688 C CA . TYR B 1 221 ? 7.828 7.93 -7.293 1 93 221 TYR B CA 1
ATOM 3689 C C . TYR B 1 221 ? 7.816 7.516 -8.758 1 93 221 TYR B C 1
ATOM 3691 O O . TYR B 1 221 ? 6.855 6.902 -9.234 1 93 221 TYR B O 1
ATOM 3699 N N . LEU B 1 222 ? 8.844 7.906 -9.438 1 92.62 222 LEU B N 1
ATOM 3700 C CA . LEU B 1 222 ? 8.906 7.531 -10.852 1 92.62 222 LEU B CA 1
ATOM 3701 C C . LEU B 1 222 ? 8.867 6.016 -11.016 1 92.62 222 LEU B C 1
ATOM 3703 O O . LEU B 1 222 ? 8.211 5.504 -11.914 1 92.62 222 LEU B O 1
ATOM 3707 N N . TRP B 1 223 ? 9.594 5.398 -10.188 1 93.81 223 TRP B N 1
ATOM 3708 C CA . TRP B 1 223 ? 9.562 3.938 -10.195 1 93.81 223 TRP B CA 1
ATOM 3709 C C . TRP B 1 223 ? 8.156 3.42 -9.922 1 93.81 223 TRP B C 1
ATOM 3711 O O . TRP B 1 223 ? 7.664 2.541 -10.641 1 93.81 223 TRP B O 1
ATOM 3721 N N . MET B 1 224 ? 7.48 3.943 -8.938 1 94.94 224 MET B N 1
ATOM 3722 C CA . MET B 1 224 ? 6.117 3.553 -8.602 1 94.94 224 MET B CA 1
ATOM 3723 C C . MET B 1 224 ? 5.18 3.777 -9.781 1 94.94 224 MET B C 1
ATOM 3725 O O . MET B 1 224 ? 4.336 2.932 -10.078 1 94.94 224 MET B O 1
ATOM 3729 N N . LYS B 1 225 ? 5.344 4.938 -10.336 1 93.94 225 LYS B N 1
ATOM 3730 C CA . LYS B 1 225 ? 4.504 5.285 -11.477 1 93.94 225 LYS B CA 1
ATOM 3731 C C . LYS B 1 225 ? 4.641 4.254 -12.594 1 93.94 225 LYS B C 1
ATOM 3733 O O . LYS B 1 225 ? 3.639 3.824 -13.172 1 93.94 225 LYS B O 1
ATOM 3738 N N . HIS B 1 226 ? 5.852 3.834 -12.82 1 93.94 226 HIS B N 1
ATOM 3739 C CA . HIS B 1 226 ? 6.133 2.877 -13.891 1 93.94 226 HIS B CA 1
ATOM 3740 C C . HIS B 1 226 ? 5.633 1.484 -13.523 1 93.94 226 HIS B C 1
ATOM 3742 O O . HIS B 1 226 ? 5.199 0.727 -14.398 1 93.94 226 HIS B O 1
ATOM 3748 N N . LYS B 1 227 ? 5.652 1.169 -12.234 1 95.62 227 LYS B N 1
ATOM 3749 C CA . LYS B 1 227 ? 5.395 -0.197 -11.781 1 95.62 227 LYS B CA 1
ATOM 3750 C C . LYS B 1 227 ? 4.008 -0.319 -11.164 1 95.62 227 LYS B C 1
ATOM 3752 O O . LYS B 1 227 ? 3.635 -1.386 -10.664 1 95.62 227 LYS B O 1
ATOM 3757 N N . TYR B 1 228 ? 3.227 0.723 -11.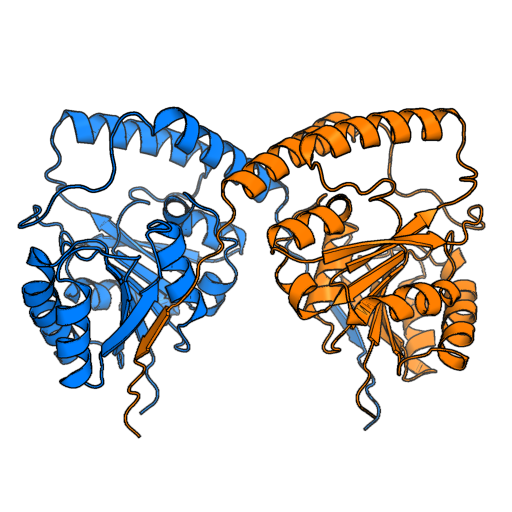18 1 95.12 228 TYR B N 1
ATOM 3758 C CA . TYR B 1 228 ? 1.915 0.741 -10.547 1 95.12 228 TYR B CA 1
ATOM 3759 C C . TYR B 1 228 ? 0.986 -0.288 -11.18 1 95.12 228 TYR B C 1
ATOM 3761 O O . TYR B 1 228 ? 0.951 -0.432 -12.398 1 95.12 228 TYR B O 1
ATOM 3769 N N . ILE B 1 229 ? 0.253 -0.992 -10.305 1 95.31 229 ILE B N 1
ATOM 3770 C CA . ILE B 1 229 ? -0.633 -2.049 -10.781 1 95.31 229 ILE B CA 1
ATOM 3771 C C . ILE B 1 229 ? -2.074 -1.546 -10.797 1 95.31 229 ILE B C 1
ATOM 3773 O O . ILE B 1 229 ? -2.609 -1.142 -9.766 1 95.31 229 ILE B O 1
ATOM 3777 N N . SER B 1 230 ? -2.623 -1.498 -11.93 1 92.31 230 SER B N 1
ATOM 3778 C CA . SER B 1 230 ? -4.043 -1.248 -12.172 1 92.31 230 SER B CA 1
ATOM 3779 C C . SER B 1 230 ? -4.625 -2.26 -13.148 1 92.31 230 SER B C 1
ATOM 3781 O O . SER B 1 230 ? -4.395 -2.168 -14.359 1 92.31 230 SER B O 1
ATOM 3783 N N . TYR B 1 231 ? -5.32 -3.232 -12.594 1 94.5 231 TYR B N 1
ATOM 3784 C CA . TYR B 1 231 ? -5.871 -4.27 -13.461 1 94.5 231 TYR B CA 1
ATOM 3785 C C . TYR B 1 231 ? -7.387 -4.148 -13.555 1 94.5 231 TYR B C 1
ATOM 3787 O O . TYR B 1 231 ? -8.023 -3.541 -12.688 1 94.5 231 TYR B O 1
ATOM 3795 N N . ASN B 1 232 ? -7.945 -4.664 -14.602 1 95 232 ASN B N 1
ATOM 3796 C CA . ASN B 1 232 ? -9.391 -4.699 -14.828 1 95 232 ASN B CA 1
ATOM 3797 C C . ASN B 1 232 ? -9.914 -6.129 -14.891 1 95 232 ASN B C 1
ATOM 3799 O O . ASN B 1 232 ? -9.422 -6.949 -15.664 1 95 232 ASN B O 1
ATOM 3803 N N . VAL B 1 233 ? -10.891 -6.422 -14.016 1 96.19 233 VAL B N 1
ATOM 3804 C CA . VAL B 1 233 ? -11.523 -7.73 -13.977 1 96.19 233 VAL B CA 1
ATOM 3805 C C . VAL B 1 233 ? -12.727 -7.75 -14.914 1 96.19 233 VAL B C 1
ATOM 3807 O O . VAL B 1 233 ? -13.602 -6.883 -14.828 1 96.19 233 VAL B O 1
ATOM 3810 N N . THR B 1 234 ? -12.773 -8.688 -15.758 1 96.12 234 THR B N 1
ATOM 3811 C CA . THR B 1 234 ? -13.859 -8.742 -16.734 1 96.12 234 THR B CA 1
ATOM 3812 C C . THR B 1 234 ? -14.875 -9.812 -16.344 1 96.12 234 THR B C 1
ATOM 3814 O O . THR B 1 234 ? -16.047 -9.727 -16.719 1 96.12 234 THR B O 1
ATOM 3817 N N . LYS B 1 235 ? -14.461 -10.859 -15.688 1 94.38 235 LYS B N 1
ATOM 3818 C CA . LYS B 1 235 ? -15.32 -11.984 -15.312 1 94.38 235 LYS B CA 1
ATOM 3819 C C . LYS B 1 235 ? -14.859 -12.625 -14.008 1 94.38 235 LYS B C 1
ATOM 3821 O O . LYS B 1 235 ? -13.664 -12.664 -13.727 1 94.38 235 LYS B O 1
ATOM 3826 N N . LYS B 1 236 ? -15.852 -12.945 -13.234 1 93.88 236 LYS B N 1
ATOM 3827 C CA . LYS B 1 236 ? -15.531 -13.672 -12.008 1 93.88 236 LYS B CA 1
ATOM 3828 C C . LYS B 1 236 ? -16.578 -14.742 -11.711 1 93.88 236 LYS B C 1
ATOM 3830 O O . LYS B 1 236 ? -17.734 -14.602 -12.094 1 93.88 236 LYS B O 1
ATOM 3835 N N . ALA B 1 237 ? -16.141 -15.844 -11.172 1 88.81 237 ALA B N 1
ATOM 3836 C CA . ALA B 1 237 ? -17.031 -16.875 -10.641 1 88.81 237 ALA B CA 1
ATOM 3837 C C . ALA B 1 237 ? -16.609 -17.281 -9.234 1 88.81 237 ALA B C 1
ATOM 3839 O O . ALA B 1 237 ? -15.461 -17.672 -9.016 1 88.81 237 ALA B O 1
ATOM 3840 N N . THR B 1 238 ? -17.484 -16.922 -8.18 1 75.5 238 THR B N 1
ATOM 3841 C CA . THR B 1 238 ? -17.234 -17.344 -6.812 1 75.5 238 THR B CA 1
ATOM 3842 C C . THR B 1 238 ? -18.312 -18.328 -6.344 1 75.5 238 THR B C 1
ATOM 3844 O O . THR B 1 238 ? -19.5 -18.031 -6.414 1 75.5 238 THR B O 1
ATOM 3847 N N . LYS B 1 239 ? -18.422 -19.625 -6.66 1 62.31 239 LYS B N 1
ATOM 3848 C CA . LYS B 1 239 ? -19.531 -20.422 -6.148 1 62.31 239 LYS B CA 1
ATOM 3849 C C . LYS B 1 239 ? -19.281 -20.859 -4.711 1 62.31 239 LYS B C 1
ATOM 3851 O O . LYS B 1 239 ? -18.266 -21.5 -4.422 1 62.31 239 LYS B O 1
ATOM 3856 N N . HIS B 1 240 ? -19.297 -19.938 -3.662 1 51.88 240 HIS B N 1
ATOM 3857 C CA . HIS B 1 240 ? -19.297 -20.578 -2.346 1 51.88 240 HIS B CA 1
ATOM 3858 C C . HIS B 1 240 ? -20.609 -21.297 -2.078 1 51.88 240 HIS B C 1
ATOM 3860 O O . HIS B 1 240 ? -21.688 -20.766 -2.365 1 51.88 240 HIS B O 1
ATOM 3866 N N . LYS B 1 241 ? -20.703 -22.672 -2.115 1 40.28 241 LYS B N 1
ATOM 3867 C CA . LYS B 1 241 ? -21.859 -23.406 -1.576 1 40.28 241 LYS B CA 1
ATOM 3868 C C . LYS B 1 241 ? -22.281 -22.828 -0.231 1 40.28 241 LYS B C 1
ATOM 3870 O O . LYS B 1 241 ? -21.453 -22.547 0.629 1 40.28 241 LYS B O 1
ATOM 3875 N N . SER B 1 242 ? -23.609 -22.312 -0.172 1 32.94 242 SER B N 1
ATOM 3876 C CA . SER B 1 242 ? -24.312 -22.484 1.098 1 32.94 242 SER B CA 1
ATOM 3877 C C . SER B 1 242 ? -24.125 -23.906 1.636 1 32.94 242 SER B C 1
ATOM 3879 O O . SER B 1 242 ? -24.078 -24.859 0.864 1 32.94 242 SER B O 1
#

Nearest PDB structures (foldseek):
  5ekp-assembly1_A  TM=8.478E-01  e=2.915E-13  Synechocystis sp. PCC 6803 substr. Kazusa
  5eke-assembly1_A  TM=8.103E-01  e=2.271E-13  Synechocystis sp. PCC 6803 substr. Kazusa
  5ekp-assembly1_D  TM=7.736E-01  e=3.303E-13  Synechocystis sp. PCC 6803 substr. Kazusa
  5ekp-assembly1_B  TM=7.563E-01  e=1.217E-13  Synechocystis sp. PCC 6803 substr. Kazusa
  5eke-assembly1_D  TM=7.637E-01  e=3.983E-13  Synechocystis sp. PCC 6803 substr. Kazusa

Radius of gyration: 25.04 Å; Cα contacts (8 Å, |Δi|>4): 889; chains: 2; bounding box: 50×70×53 Å

InterPro domains:
  IPR001173 Glycosyltransferase 2-like [PF00535] (6-147)
  IPR029044 Nucleotide-diphospho-sugar transferases [G3DSA:3.90.550.10] (2-226)
  IPR029044 Nucleotide-diphospho-sugar transferases [SSF53448] (5-211)
  IPR050256 Glycosyltransferase 2 [PTHR48090] (2-220)

Sequence (484 aa):
MTHEFTIIVPIYNEEDNIARLDKELNNYLNVALKKTTVLFINDGSTDNSQALLEQICANNTHFSFVQFDKNYGLTAAIKAGFDTATTELVGYIDADLQTSPLDFNLLLDYIPEYDLVTGIRTNRKDSGFKKLSSSLANKIRRFFTNDGVEDTGCPLKVIKTAYAKKIPLFNGLHRFLPAMILLQNGKVKQIPVQHFPRIAGKTKFGFWNRSLGPLADCFAYLWMKHKYISYNVTKKATKHKSMTHEFTIIVPIYNEEDNIARLDKELNNYLNVALKKTTVLFINDGSTDNSQALLEQICANNTHFSFVQFDKNYGLTAAIKAGFDTATTELVGYIDADLQTSPLDFNLLLDYIPEYDLVTGIRTNRKDSGFKKLSSSLANKIRRFFTNDGVEDTGCPLKVIKTAYAKKIPLFNGLHRFLPAMILLQNGKVKQIPVQHFPRIAGKTKFGFWNRSLGPLADCFAYLWMKHKYISYNVTKKATKHKS

Solvent-accessible surface area (backbone atoms only — not comparable to full-atom values): 26450 Å² total; per-residue (Å²): 114,86,54,42,29,33,36,30,29,49,36,62,59,42,54,81,30,47,67,60,42,52,52,50,49,50,57,27,64,75,68,46,86,53,54,61,32,39,37,36,24,32,30,26,47,86,56,60,30,61,63,53,50,51,53,51,34,73,73,32,58,52,30,26,39,38,27,32,76,47,68,72,46,70,35,45,28,52,48,51,40,48,70,66,56,82,31,60,26,34,31,40,38,58,53,60,51,33,48,54,65,65,51,49,54,63,39,57,72,47,41,89,81,30,42,30,26,33,30,27,67,50,82,73,88,61,55,68,69,56,46,50,52,48,49,51,51,42,48,53,47,38,69,62,60,68,61,84,63,84,41,54,74,45,54,41,35,40,30,36,31,75,60,55,61,65,53,83,72,32,60,71,43,62,55,39,50,69,46,53,39,43,74,71,73,42,41,74,46,76,40,83,37,67,58,49,76,76,82,56,84,74,85,82,77,74,78,76,84,41,57,67,49,51,50,51,48,48,52,46,46,47,50,43,67,72,25,58,69,82,84,56,78,72,45,73,45,76,49,74,64,124,117,88,54,42,29,34,36,29,29,50,36,63,60,41,54,80,31,47,66,60,43,52,52,50,48,50,57,28,64,75,68,48,86,52,53,60,32,36,37,35,24,32,30,26,48,85,57,61,30,62,64,53,50,51,52,51,33,74,74,33,60,50,30,27,38,39,28,33,77,47,69,73,48,68,35,43,27,51,48,50,40,48,70,67,55,82,31,62,26,33,31,39,37,57,54,59,52,33,50,55,66,65,50,48,53,64,41,57,71,48,42,90,79,28,42,31,26,31,32,28,68,50,83,72,83,62,57,70,68,56,46,51,54,48,50,51,51,42,50,53,46,40,69,62,61,67,59,86,64,83,42,55,74,45,52,41,35,38,29,36,30,76,61,55,60,65,53,82,74,34,60,72,43,62,56,39,50,70,47,54,40,43,74,72,73,42,40,74,45,76,40,81,35,66,59,47,71,77,80,56,83,74,85,83,76,74,79,75,83,41,59,68,50,52,51,52,50,47,52,46,46,46,50,43,66,73,23,57,70,82,84,56,76,70,46,73,44,77,49,74,63,124

pLDDT: mean 90.95, std 12.25, range [32.69, 98.88]

Organism: Cellulophaga lytica (strain ATCC 23178 / DSM 7489 / JCM 8516 / NBRC 14961 / NCIMB 1423 / VKM B-1433 / Cy l20) (NCBI:txid867900)